Protein AF-A0A5E4M6V6-F1 (afdb_monomer_lite)

pLDDT: mean 78.21, std 25.51, range [23.58, 98.69]

Foldseek 3Di:
DDQKFWWWFAFPQQWIWTDILVDQAIDGQQFPDDWRFDAWADAAQWIWTQTPVLFIKIAGEDDPDWQKDKDKKKAKWFADPVDGTDLDDDPPFAHRIADLLSPDHDDPVPDDDQDPQKDWPDPKDWDQDDPNDGAPPNQKWFDLGSVDDTHRDDDPNGGMIMTMIITMMTGNCHRYIDTADAPDPPCPPKGWDEKEKAQCQAPPADHFDIWMWTAIPQQWIWTAAPDGPSRNSGDDIDTDDDPPPFRWDYWYAENNLWIKTAGPQQWIWTAPPCHNVRNSGDYIDTADDQDDNWHWRYWEDEQQWIWTATPQQWIKIAAARDPVCPRGDHIDTDPDGFQDWYAENQRWIKGQHPQQFIWTAPDCDPVRPRGDDIATWDHDDQDDDDPPPPPPPDDDDDDDDDDDDDDDYDDDDDDDDDDDDDDDDDDDDDDDDDDDDDDDDDDDDDDDDDDDDDDDDDDDDDDDDDDDPPPPRDDTGTDDIYNHRPDDDPVPSPNRRDDPVCVVPVVVDPVVVVVVVVVVVVVVVVVVVVVVVVVVD

Radius of gyration: 31.74 Å; chains: 1; bounding box: 91×100×79 Å

Structure (mmCIF, N/CA/C/O backbone):
data_AF-A0A5E4M6V6-F1
#
_entry.id   AF-A0A5E4M6V6-F1
#
loop_
_atom_site.group_PDB
_atom_site.id
_atom_site.type_symbol
_atom_site.label_atom_id
_atom_site.label_alt_id
_atom_site.label_comp_id
_atom_site.label_asym_id
_atom_site.label_entity_id
_atom_site.label_seq_id
_atom_site.pdbx_PDB_ins_code
_atom_site.Cartn_x
_atom_site.Cartn_y
_atom_site.Cartn_z
_atom_site.occupancy
_atom_site.B_iso_or_equiv
_atom_site.auth_seq_id
_atom_site.auth_comp_id
_atom_site.auth_asym_id
_atom_site.auth_atom_id
_atom_site.pdbx_PDB_model_num
ATOM 1 N N . MET A 1 1 ? -12.827 14.053 -14.362 1.00 42.03 1 MET A N 1
ATOM 2 C CA . MET A 1 1 ? -13.909 13.380 -13.609 1.00 42.03 1 MET A CA 1
ATOM 3 C C . MET A 1 1 ? -13.304 12.931 -12.290 1.00 42.03 1 MET A C 1
ATOM 5 O O . MET A 1 1 ? -12.125 12.619 -12.295 1.00 42.03 1 MET A O 1
ATOM 9 N N . MET A 1 2 ? -14.022 13.014 -11.167 1.00 53.81 2 MET A N 1
ATOM 10 C CA . MET A 1 2 ? -13.513 12.448 -9.908 1.00 53.81 2 MET A CA 1
ATOM 11 C C . MET A 1 2 ? -13.550 10.921 -10.023 1.00 53.81 2 MET A C 1
ATOM 13 O O . MET A 1 2 ? -14.577 10.394 -10.448 1.00 53.81 2 MET A O 1
ATOM 17 N N . ASN A 1 3 ? -12.455 10.240 -9.680 1.00 67.31 3 ASN A N 1
ATOM 18 C CA . ASN A 1 3 ? -12.423 8.777 -9.671 1.00 67.31 3 ASN A CA 1
ATOM 19 C C . ASN A 1 3 ? -13.342 8.250 -8.566 1.00 67.31 3 ASN A C 1
ATOM 21 O O . ASN A 1 3 ? -13.417 8.822 -7.476 1.00 67.31 3 ASN A O 1
ATOM 25 N N . GLU A 1 4 ? -14.067 7.178 -8.872 1.00 78.75 4 GLU A N 1
ATOM 26 C CA . GLU A 1 4 ? -14.941 6.501 -7.920 1.00 78.75 4 GLU A CA 1
ATOM 27 C C . GLU A 1 4 ? -14.096 5.880 -6.805 1.00 78.75 4 GLU A C 1
ATOM 29 O O . GLU A 1 4 ? -13.141 5.150 -7.059 1.00 78.75 4 GLU A O 1
ATOM 34 N N . GLN A 1 5 ? -14.424 6.219 -5.559 1.00 86.56 5 GLN A N 1
ATOM 35 C CA . GLN A 1 5 ? -13.753 5.709 -4.366 1.00 86.56 5 GLN A CA 1
ATOM 36 C C . GLN A 1 5 ? -14.708 4.801 -3.603 1.00 86.56 5 GLN A C 1
ATOM 38 O O . GLN A 1 5 ? -15.925 4.993 -3.648 1.00 86.56 5 GLN A O 1
ATOM 43 N N . TYR A 1 6 ? -14.160 3.839 -2.866 1.00 88.38 6 TYR A N 1
ATOM 44 C CA . TYR A 1 6 ? -14.956 2.831 -2.177 1.00 88.38 6 TYR A CA 1
ATOM 45 C C . TYR A 1 6 ? -14.641 2.779 -0.688 1.00 88.38 6 TYR A C 1
ATOM 47 O O . TYR A 1 6 ? -13.490 2.619 -0.286 1.00 88.38 6 TYR A O 1
ATOM 55 N N . LEU A 1 7 ? -15.695 2.811 0.124 1.00 91.94 7 LEU A N 1
ATOM 56 C CA . LEU A 1 7 ? -15.672 2.242 1.464 1.00 91.94 7 LEU A CA 1
ATOM 57 C C . LEU A 1 7 ? -15.861 0.738 1.339 1.00 91.94 7 LEU A C 1
ATOM 59 O O . LEU A 1 7 ? -16.855 0.298 0.763 1.00 91.94 7 LEU A O 1
ATOM 63 N N . MET A 1 8 ? -14.933 -0.051 1.873 1.00 93.88 8 MET A N 1
ATOM 64 C CA . MET A 1 8 ? -15.030 -1.509 1.822 1.00 93.88 8 MET A CA 1
ATOM 65 C C . MET A 1 8 ? -15.404 -2.062 3.192 1.00 93.88 8 MET A C 1
ATOM 67 O O . MET A 1 8 ? -14.923 -1.587 4.217 1.00 93.88 8 MET A O 1
ATOM 71 N N . ALA A 1 9 ? -16.234 -3.095 3.225 1.00 94.12 9 ALA A N 1
ATOM 72 C CA . ALA A 1 9 ? -16.533 -3.843 4.434 1.00 94.12 9 ALA A CA 1
ATOM 73 C C . ALA A 1 9 ? -16.512 -5.340 4.140 1.00 94.12 9 ALA A C 1
ATOM 75 O O . ALA A 1 9 ? -16.921 -5.789 3.068 1.00 94.12 9 ALA A O 1
ATOM 76 N N . VAL A 1 10 ? -16.021 -6.118 5.099 1.00 94.44 10 VAL A N 1
ATOM 77 C CA . VAL A 1 10 ? -15.954 -7.578 5.003 1.00 94.44 10 VAL A CA 1
ATOM 78 C C . VAL A 1 10 ? -16.958 -8.163 5.976 1.00 94.44 10 VAL A C 1
ATOM 80 O O . VAL A 1 10 ? -17.037 -7.722 7.124 1.00 94.44 10 VAL A O 1
ATOM 83 N N . ASN A 1 11 ? -17.752 -9.128 5.526 1.00 92.56 11 ASN A N 1
ATOM 84 C CA . ASN A 1 11 ? -18.668 -9.849 6.404 1.00 92.56 11 ASN A CA 1
ATOM 85 C C . ASN A 1 11 ? -17.984 -11.052 7.081 1.00 92.56 11 ASN A C 1
ATOM 87 O O . ASN A 1 11 ? -16.865 -11.438 6.758 1.00 92.56 11 ASN A O 1
ATOM 91 N N . ASN A 1 12 ? -18.691 -11.705 7.997 1.00 89.62 12 ASN A N 1
ATOM 92 C CA . ASN A 1 12 ? -18.234 -12.919 8.678 1.00 89.62 12 ASN A CA 1
ATOM 93 C C . ASN A 1 12 ? -17.928 -14.124 7.758 1.00 89.62 12 ASN A C 1
ATOM 95 O O . ASN A 1 12 ? -17.310 -15.079 8.222 1.00 89.62 12 ASN A O 1
ATOM 99 N N . TYR A 1 13 ? -18.338 -14.091 6.487 1.00 89.81 13 TYR A N 1
ATOM 100 C CA . TYR A 1 13 ? -18.000 -15.097 5.473 1.00 89.81 13 TYR A CA 1
ATOM 101 C C . TYR A 1 13 ? -16.751 -14.731 4.657 1.00 89.81 13 TYR A C 1
ATOM 103 O O . TYR A 1 13 ? -16.395 -15.453 3.733 1.00 89.81 13 TYR A O 1
ATOM 111 N N . GLY A 1 14 ? -16.099 -13.603 4.953 1.00 91.00 14 GLY A N 1
ATOM 112 C CA . GLY A 1 14 ? -14.939 -13.133 4.201 1.00 91.00 14 GLY A CA 1
ATOM 113 C C . GLY A 1 14 ? -15.287 -12.530 2.837 1.00 91.00 14 GLY A C 1
ATOM 114 O O . GLY A 1 14 ? -14.401 -12.390 1.997 1.00 91.00 14 GLY A O 1
ATOM 115 N N . LYS A 1 15 ? -16.557 -12.177 2.587 1.00 92.19 15 LYS A N 1
ATOM 116 C CA . LYS A 1 15 ? -16.985 -11.505 1.351 1.00 92.19 15 LYS A CA 1
ATOM 117 C C . LYS A 1 15 ? -16.869 -9.995 1.487 1.00 92.19 15 LYS A C 1
ATOM 119 O O . LYS A 1 15 ? -17.257 -9.435 2.512 1.00 92.19 15 LYS A O 1
ATOM 124 N N . ILE A 1 16 ? -16.364 -9.356 0.434 1.00 93.06 16 ILE A N 1
ATOM 125 C CA . ILE A 1 16 ? -16.191 -7.905 0.362 1.00 93.06 16 ILE A CA 1
ATOM 126 C C . ILE A 1 16 ? -17.443 -7.268 -0.226 1.00 93.06 16 ILE A C 1
ATOM 128 O O . ILE A 1 16 ? -17.905 -7.646 -1.305 1.00 93.06 16 ILE A O 1
ATOM 132 N N . PHE A 1 17 ? -17.932 -6.251 0.467 1.00 92.62 17 PHE A N 1
ATOM 133 C CA . PHE A 1 17 ? -18.941 -5.327 -0.013 1.00 92.62 17 PHE A CA 1
ATOM 134 C C . PHE A 1 17 ? -18.343 -3.935 -0.080 1.00 92.62 17 PHE A C 1
ATOM 136 O O . PHE A 1 17 ? -17.514 -3.572 0.755 1.00 92.62 17 PHE A O 1
ATOM 143 N N . THR A 1 18 ? -18.768 -3.156 -1.062 1.00 91.44 18 THR A N 1
ATOM 144 C CA . THR A 1 18 ? -18.337 -1.777 -1.220 1.00 91.44 18 THR A CA 1
ATOM 145 C C . THR A 1 18 ? -19.509 -0.825 -1.289 1.00 91.44 18 THR A C 1
ATOM 147 O O . THR A 1 18 ? -20.587 -1.148 -1.792 1.00 91.44 18 THR A O 1
ATOM 150 N N . LEU A 1 19 ? -19.268 0.370 -0.771 1.00 88.19 19 LEU A N 1
ATOM 151 C CA . LEU A 1 19 ? -20.124 1.529 -0.909 1.00 88.19 19 LEU A CA 1
ATOM 152 C C . LEU A 1 19 ? -19.311 2.606 -1.621 1.00 88.19 19 LEU A C 1
ATOM 154 O O . LEU A 1 19 ? -18.287 3.059 -1.109 1.00 88.19 19 LEU A O 1
ATOM 158 N N . SER A 1 20 ? -19.734 2.959 -2.831 1.00 84.69 20 SER A N 1
ATOM 159 C CA . SER A 1 20 ? -19.025 3.949 -3.641 1.00 84.69 20 SER A CA 1
ATOM 160 C C . SER A 1 20 ? -19.410 5.375 -3.249 1.00 84.69 20 SER A C 1
ATOM 162 O O . SER A 1 20 ? -20.517 5.621 -2.763 1.00 84.69 20 SER A O 1
ATOM 164 N N . THR A 1 21 ? -18.514 6.330 -3.487 1.00 79.56 21 THR A N 1
ATOM 165 C CA . THR A 1 21 ? -18.767 7.760 -3.254 1.00 79.56 21 THR A CA 1
ATOM 166 C C . THR A 1 21 ? -19.890 8.337 -4.121 1.00 79.56 21 THR A C 1
ATOM 168 O O . THR A 1 21 ? -20.457 9.370 -3.768 1.00 79.56 21 THR A O 1
ATOM 171 N N . PHE A 1 22 ? -20.263 7.667 -5.217 1.00 74.62 22 PHE A N 1
ATOM 172 C CA . PHE A 1 22 ? -21.353 8.081 -6.109 1.00 74.62 22 PHE A CA 1
ATOM 173 C C . PHE A 1 22 ? -22.673 7.336 -5.875 1.00 74.62 22 PHE A C 1
ATOM 175 O O . PHE A 1 22 ? -23.699 7.732 -6.426 1.00 74.62 22 PHE A O 1
ATOM 182 N N . ASN A 1 23 ? -22.662 6.264 -5.079 1.00 72.44 23 ASN A N 1
ATOM 183 C CA . ASN A 1 23 ? -23.796 5.359 -4.912 1.00 72.44 23 ASN A CA 1
ATOM 184 C C . ASN A 1 23 ? -24.353 5.378 -3.475 1.00 72.44 23 ASN A C 1
ATOM 186 O O . ASN A 1 23 ? -23.635 5.617 -2.507 1.00 72.44 23 ASN A O 1
ATOM 190 N N . SER A 1 24 ? -25.641 5.047 -3.327 1.00 70.62 24 SER A N 1
ATOM 191 C CA . SER A 1 24 ? -26.332 4.975 -2.021 1.00 70.62 24 SER A CA 1
ATOM 192 C C . SER A 1 24 ? -26.416 3.572 -1.420 1.00 70.62 24 SER A C 1
ATOM 194 O O . SER A 1 24 ? -27.020 3.397 -0.365 1.00 70.62 24 SER A O 1
ATOM 196 N N . GLN A 1 25 ? -25.933 2.549 -2.124 1.00 80.06 25 GLN A N 1
ATOM 197 C CA . GLN A 1 25 ? -26.178 1.153 -1.764 1.00 80.06 25 GLN A CA 1
ATOM 198 C C . GLN A 1 25 ? -24.886 0.355 -1.719 1.00 80.06 25 GLN A C 1
ATOM 200 O O . GLN A 1 25 ? -24.025 0.488 -2.591 1.00 80.06 25 GLN A O 1
ATOM 205 N N . TRP A 1 26 ? -24.805 -0.510 -0.711 1.00 86.81 26 TRP A N 1
ATOM 206 C CA . TRP A 1 26 ? -23.761 -1.512 -0.593 1.00 86.81 26 TRP A CA 1
ATOM 207 C C . TRP A 1 26 ? -23.949 -2.578 -1.664 1.00 86.81 26 TRP A C 1
ATOM 209 O O . TRP A 1 26 ? -25.043 -3.116 -1.830 1.00 86.81 26 TRP A O 1
ATOM 219 N N . LYS A 1 27 ? -22.872 -2.899 -2.373 1.00 88.31 27 LYS A N 1
ATOM 220 C CA . LYS A 1 27 ? -22.852 -3.946 -3.395 1.00 88.31 27 LYS A CA 1
ATOM 221 C C . LYS A 1 27 ? -21.726 -4.914 -3.100 1.00 88.31 27 LYS A C 1
ATOM 223 O O . LYS A 1 27 ? -20.693 -4.519 -2.567 1.00 88.31 27 LYS A O 1
ATOM 228 N N . GLN A 1 28 ? -21.915 -6.184 -3.434 1.00 89.00 28 GLN A N 1
ATOM 229 C CA . GLN A 1 28 ? -20.805 -7.129 -3.390 1.00 89.00 28 GLN A CA 1
ATOM 230 C C . GLN A 1 28 ? -19.747 -6.693 -4.406 1.00 89.00 28 GLN A C 1
ATOM 232 O O . GLN A 1 28 ? -20.084 -6.367 -5.545 1.00 89.00 28 GLN A O 1
ATOM 237 N N . PHE A 1 29 ? -18.479 -6.668 -3.993 1.00 86.88 29 PHE A N 1
ATOM 238 C CA . PHE A 1 29 ? -17.409 -6.185 -4.856 1.00 86.88 29 PHE A CA 1
ATOM 239 C C . PHE A 1 29 ? -17.208 -7.133 -6.048 1.00 86.88 29 PHE A C 1
ATOM 241 O O . PHE A 1 29 ? -16.959 -8.324 -5.815 1.00 86.88 29 PHE A O 1
ATOM 248 N N . PRO A 1 30 ? -17.296 -6.650 -7.301 1.00 79.38 30 PRO A N 1
ATOM 249 C CA . PRO A 1 30 ? -17.199 -7.499 -8.480 1.00 79.38 30 PRO A CA 1
ATOM 250 C C . PRO A 1 30 ? -15.738 -7.887 -8.723 1.00 79.38 30 PRO A C 1
ATOM 252 O O . PRO A 1 30 ? -14.976 -7.156 -9.347 1.00 79.38 30 PRO A O 1
ATOM 255 N N . HIS A 1 31 ? -15.337 -9.053 -8.224 1.00 80.69 31 HIS A N 1
ATOM 256 C CA . HIS A 1 31 ? -14.006 -9.604 -8.455 1.00 80.69 31 HIS A CA 1
ATOM 257 C C . HIS A 1 31 ? -14.079 -11.053 -8.920 1.00 80.69 31 HIS A C 1
ATOM 259 O O . HIS A 1 31 ? -15.011 -11.793 -8.596 1.00 80.69 31 HIS A O 1
ATOM 265 N N . VAL A 1 32 ? -13.062 -11.462 -9.671 1.00 70.12 32 VAL A N 1
ATOM 266 C CA . VAL A 1 32 ? -12.892 -12.842 -10.117 1.00 70.12 32 VAL A CA 1
ATOM 267 C C . VAL A 1 32 ? -12.063 -13.613 -9.090 1.00 70.12 32 VAL A C 1
ATOM 269 O O . VAL A 1 32 ? -10.993 -13.172 -8.666 1.00 70.12 32 VAL A O 1
ATOM 272 N N . GLY A 1 33 ? -12.560 -14.793 -8.717 1.00 68.50 33 GLY A N 1
ATOM 273 C CA . GLY A 1 33 ? -11.933 -15.693 -7.750 1.00 68.50 33 GLY A CA 1
ATOM 274 C C . GLY A 1 33 ? -12.719 -15.768 -6.443 1.00 68.50 33 GLY A C 1
ATOM 275 O O . GLY A 1 33 ? -13.095 -14.755 -5.867 1.00 68.50 33 GLY A O 1
ATOM 276 N N . ASN A 1 34 ? -12.975 -16.987 -5.968 1.00 79.94 34 ASN A N 1
ATOM 277 C CA . ASN A 1 34 ? -13.703 -17.217 -4.724 1.00 79.94 34 ASN A CA 1
ATOM 278 C C . ASN A 1 34 ? -12.715 -17.325 -3.554 1.00 79.94 34 ASN A C 1
ATOM 280 O O . ASN A 1 34 ? -12.404 -18.427 -3.108 1.00 79.94 34 ASN A O 1
ATOM 284 N N . VAL A 1 35 ? -12.189 -16.184 -3.103 1.00 87.44 35 VAL A N 1
ATOM 285 C CA . VAL A 1 35 ? -11.295 -16.109 -1.938 1.00 87.44 35 VAL A CA 1
ATOM 286 C C . VAL A 1 35 ? -12.066 -15.505 -0.772 1.00 87.44 35 VAL A C 1
ATOM 288 O O . VAL A 1 35 ? -12.604 -14.405 -0.878 1.00 87.44 35 VAL A O 1
ATOM 291 N N . ASP A 1 36 ? -12.125 -16.227 0.343 1.00 92.62 36 ASP A N 1
ATOM 292 C CA . ASP A 1 36 ? -12.665 -15.687 1.589 1.00 92.62 36 ASP A CA 1
ATOM 293 C C . ASP A 1 36 ? -11.572 -14.876 2.285 1.00 92.62 36 ASP A C 1
ATOM 295 O O . ASP A 1 36 ? -10.460 -15.362 2.478 1.00 92.62 36 ASP A O 1
ATOM 299 N N . ILE A 1 37 ? -11.861 -13.632 2.648 1.00 94.94 37 ILE A N 1
ATOM 300 C CA . ILE A 1 37 ? -10.865 -12.692 3.165 1.00 94.94 37 ILE A CA 1
ATOM 301 C C . ILE A 1 37 ? -10.863 -12.678 4.694 1.00 94.94 37 ILE A C 1
ATOM 303 O O . ILE A 1 37 ? -11.902 -12.498 5.326 1.00 94.94 37 ILE A O 1
ATOM 307 N N . LYS A 1 38 ? -9.678 -12.834 5.297 1.00 94.31 38 LYS A N 1
ATOM 308 C CA . LYS A 1 38 ? -9.465 -12.715 6.752 1.00 94.31 38 LYS A CA 1
ATOM 309 C C . LYS A 1 38 ? -9.079 -11.303 7.169 1.00 94.31 38 LYS A C 1
ATOM 311 O O . LYS A 1 38 ? -9.501 -10.830 8.220 1.00 94.31 38 LYS A O 1
ATOM 316 N N . HIS A 1 39 ? -8.240 -10.657 6.370 1.00 96.19 39 HIS A N 1
ATOM 317 C CA . HIS A 1 39 ? -7.718 -9.327 6.644 1.00 96.19 39 HIS A CA 1
ATOM 318 C C . HIS A 1 39 ? -7.521 -8.572 5.335 1.00 96.19 39 HIS A C 1
ATOM 320 O O . HIS A 1 39 ? -7.170 -9.176 4.324 1.00 96.19 39 HIS A O 1
ATOM 326 N N . ILE A 1 40 ? -7.759 -7.266 5.357 1.00 96.75 40 ILE A N 1
ATOM 327 C CA . ILE A 1 40 ? -7.784 -6.413 4.173 1.00 96.75 40 ILE A CA 1
ATOM 328 C C . ILE A 1 40 ? -7.244 -5.029 4.529 1.00 96.75 40 ILE A C 1
ATOM 330 O O . ILE A 1 40 ? -7.547 -4.492 5.593 1.00 96.75 40 ILE A O 1
ATOM 334 N N . SER A 1 41 ? -6.466 -4.463 3.619 1.00 98.06 41 SER A N 1
ATOM 335 C CA . SER A 1 41 ? -5.985 -3.089 3.648 1.00 98.06 41 SER A CA 1
ATOM 336 C C . SER A 1 41 ? -6.003 -2.560 2.217 1.00 98.06 41 SER A C 1
ATOM 338 O O . SER A 1 41 ? -5.688 -3.293 1.278 1.00 98.06 41 SER A O 1
ATOM 340 N N . ALA A 1 42 ? -6.433 -1.319 2.029 1.00 96.81 42 ALA A N 1
ATOM 341 C CA . ALA A 1 42 ? -6.667 -0.765 0.704 1.00 96.81 42 ALA A CA 1
ATOM 342 C C . ALA A 1 42 ? -6.225 0.692 0.635 1.00 96.81 42 ALA A C 1
ATOM 344 O O . ALA A 1 42 ? -6.412 1.442 1.589 1.00 96.81 42 ALA A O 1
ATOM 345 N N . VAL A 1 43 ? -5.666 1.070 -0.509 1.00 94.94 43 VAL A N 1
ATOM 346 C CA . VAL A 1 43 ? -5.324 2.443 -0.874 1.00 94.94 43 VAL A CA 1
ATOM 347 C C . VAL A 1 43 ? -5.748 2.644 -2.318 1.00 94.94 43 VAL A C 1
ATOM 349 O O . VAL A 1 43 ? -5.304 1.911 -3.202 1.00 94.94 43 VAL A O 1
ATOM 352 N N . GLU A 1 44 ? -6.587 3.651 -2.560 1.00 92.12 44 GLU A N 1
ATOM 353 C CA . GLU A 1 44 ? -7.148 3.939 -3.885 1.00 92.12 44 GLU A CA 1
ATOM 354 C C . GLU A 1 44 ? -7.708 2.655 -4.549 1.00 92.12 44 GLU A C 1
ATOM 356 O O . GLU A 1 44 ? -8.594 2.008 -3.988 1.00 92.12 44 GLU A O 1
ATOM 361 N N . ASN A 1 45 ? -7.154 2.281 -5.708 1.00 93.94 45 ASN A N 1
ATOM 362 C CA . ASN A 1 45 ? -7.485 1.136 -6.558 1.00 93.94 45 ASN A CA 1
ATOM 363 C C . ASN A 1 45 ? -6.764 -0.175 -6.182 1.00 93.94 45 ASN A C 1
ATOM 365 O O . ASN A 1 45 ? -6.879 -1.173 -6.900 1.00 93.94 45 ASN A O 1
ATOM 369 N N . TYR A 1 46 ? -5.956 -0.168 -5.119 1.00 96.25 46 TYR A N 1
ATOM 370 C CA . TYR A 1 46 ? -5.055 -1.259 -4.755 1.00 96.25 46 TYR A CA 1
ATOM 371 C C . TYR A 1 46 ? -5.445 -1.838 -3.403 1.00 96.25 46 TYR A C 1
ATOM 373 O O . TYR A 1 46 ? -5.379 -1.168 -2.373 1.00 96.25 46 TYR A O 1
ATOM 381 N N . VAL A 1 47 ? -5.805 -3.117 -3.400 1.00 97.12 47 VAL A N 1
ATOM 382 C CA . VAL A 1 47 ? -6.253 -3.830 -2.206 1.00 97.12 47 VAL A CA 1
ATOM 383 C C . VAL A 1 47 ? -5.308 -4.990 -1.933 1.00 97.12 47 VAL A C 1
ATOM 385 O O . VAL A 1 47 ? -5.140 -5.884 -2.762 1.00 97.12 47 VAL A O 1
ATOM 388 N N . TRP A 1 48 ? -4.708 -4.987 -0.748 1.00 98.19 48 TRP A N 1
ATOM 389 C CA . TRP A 1 48 ? -3.903 -6.083 -0.226 1.00 98.19 48 TRP A CA 1
ATOM 390 C C . TRP A 1 48 ? -4.685 -6.843 0.834 1.00 98.19 48 TRP A C 1
ATOM 392 O O . TRP A 1 48 ? -5.362 -6.253 1.676 1.00 98.19 48 TRP A O 1
ATOM 402 N N . SER A 1 49 ? -4.601 -8.168 0.809 1.00 97.62 49 SER A N 1
ATOM 403 C CA . SER A 1 49 ? -5.370 -8.995 1.732 1.00 97.62 49 SER A CA 1
ATOM 404 C C . SER A 1 49 ? -4.654 -10.276 2.135 1.00 97.62 49 SER A C 1
ATOM 406 O O . SER A 1 49 ? -3.728 -10.742 1.469 1.00 97.62 49 SER A O 1
ATOM 408 N N . ILE A 1 50 ? -5.102 -10.841 3.255 1.00 97.81 50 ILE A N 1
ATOM 409 C CA . ILE A 1 50 ? -4.784 -12.203 3.679 1.00 97.81 50 ILE A CA 1
ATOM 410 C C . ILE A 1 50 ? -6.038 -13.052 3.489 1.00 97.81 50 ILE A C 1
ATOM 412 O O . ILE A 1 50 ? -7.089 -12.763 4.075 1.00 97.81 50 ILE A O 1
ATOM 416 N N . GLY A 1 51 ? -5.923 -14.095 2.672 1.00 95.69 51 GLY A N 1
ATOM 417 C CA . GLY A 1 51 ? -7.005 -15.030 2.393 1.00 95.69 51 GLY A CA 1
ATOM 418 C C . GLY A 1 51 ? -7.247 -16.036 3.519 1.00 95.69 51 GLY A C 1
ATOM 419 O O . GLY A 1 51 ? -6.453 -16.204 4.448 1.00 95.69 51 GLY A O 1
ATOM 420 N N . GLY A 1 52 ? -8.364 -16.754 3.422 1.00 93.38 52 GLY A N 1
ATOM 421 C CA . GLY A 1 52 ? -8.773 -17.832 4.319 1.00 93.38 52 GLY A CA 1
ATOM 422 C C . GLY A 1 52 ? -7.759 -18.976 4.400 1.00 93.38 52 GLY A C 1
ATOM 423 O O . GLY A 1 52 ? -7.627 -19.634 5.434 1.00 93.38 52 GLY A O 1
ATOM 424 N N . ASP A 1 53 ? -6.992 -19.145 3.332 1.00 93.12 53 ASP A N 1
ATOM 425 C CA . ASP A 1 53 ? -5.879 -20.075 3.145 1.00 93.12 53 ASP A CA 1
ATOM 426 C C . ASP A 1 53 ? -4.528 -19.556 3.679 1.00 93.12 53 ASP A C 1
ATOM 428 O O . ASP A 1 53 ? -3.520 -20.253 3.591 1.00 93.12 53 ASP A O 1
ATOM 432 N N . ASN A 1 54 ? -4.511 -18.356 4.268 1.00 92.94 54 ASN A N 1
ATOM 433 C CA . ASN A 1 54 ? -3.331 -17.638 4.752 1.00 92.94 54 ASN A CA 1
ATOM 434 C C . ASN A 1 54 ? -2.325 -17.219 3.664 1.00 92.94 54 ASN A C 1
ATOM 436 O O . ASN A 1 54 ? -1.165 -16.943 3.978 1.00 92.94 54 ASN A O 1
ATOM 440 N N . GLN A 1 55 ? -2.747 -17.158 2.400 1.00 95.25 55 GLN A N 1
ATOM 441 C CA . GLN A 1 55 ? -1.937 -16.561 1.342 1.00 95.25 55 GLN A CA 1
ATOM 442 C C . GLN A 1 55 ? -2.177 -15.052 1.262 1.00 95.25 55 GLN A C 1
ATOM 444 O O . GLN A 1 55 ? -3.238 -14.547 1.640 1.00 95.25 55 GLN A O 1
ATOM 449 N N . THR A 1 56 ? -1.174 -14.329 0.766 1.00 97.06 56 THR A N 1
ATOM 450 C CA . THR A 1 56 ? -1.277 -12.891 0.514 1.00 97.06 56 THR A CA 1
ATOM 451 C C . THR A 1 56 ? -1.781 -12.661 -0.899 1.00 97.06 56 THR A C 1
ATOM 453 O O . THR A 1 56 ? -1.222 -13.205 -1.854 1.00 97.06 56 THR A O 1
ATOM 456 N N . TYR A 1 57 ? -2.794 -11.816 -1.035 1.00 96.75 57 TYR A N 1
ATOM 457 C CA . TYR A 1 57 ? -3.387 -11.478 -2.317 1.00 96.75 57 TYR A CA 1
ATOM 458 C C . TYR A 1 57 ? -3.328 -9.976 -2.587 1.00 96.75 57 TYR A C 1
ATOM 460 O O . TYR A 1 57 ? -3.391 -9.155 -1.671 1.00 96.75 57 TYR A O 1
ATOM 468 N N . LEU A 1 58 ? -3.238 -9.643 -3.870 1.00 97.06 58 LEU A N 1
ATOM 469 C CA . LEU A 1 58 ? -3.371 -8.303 -4.421 1.00 97.06 58 LEU A CA 1
ATOM 470 C C . LEU A 1 58 ? -4.582 -8.275 -5.356 1.00 97.06 58 LEU A C 1
ATOM 472 O O . LEU A 1 58 ? -4.726 -9.152 -6.206 1.00 97.06 58 LEU A O 1
ATOM 476 N N . LEU A 1 59 ? -5.410 -7.248 -5.236 1.00 95.94 59 LEU A N 1
ATOM 477 C CA . LEU A 1 59 ? -6.471 -6.921 -6.178 1.00 95.94 59 LEU A CA 1
ATOM 478 C C . LEU A 1 59 ? -6.278 -5.484 -6.647 1.00 95.94 59 LEU A C 1
ATOM 480 O O . LEU A 1 59 ? -6.191 -4.561 -5.840 1.00 95.94 59 LEU A O 1
ATOM 484 N N . VAL A 1 60 ? -6.204 -5.320 -7.962 1.00 95.19 60 VAL A N 1
ATOM 485 C CA . VAL A 1 60 ? -6.129 -4.019 -8.627 1.00 95.19 60 VAL A CA 1
ATOM 486 C C . VAL A 1 60 ? -7.430 -3.828 -9.387 1.00 95.19 60 VAL A C 1
ATOM 488 O O . VAL A 1 60 ? -7.760 -4.677 -10.212 1.00 95.19 60 VAL A O 1
ATOM 491 N N . HIS A 1 61 ? -8.173 -2.759 -9.124 1.00 92.50 61 HIS A N 1
ATOM 492 C CA . HIS A 1 61 ? -9.499 -2.556 -9.716 1.00 92.50 61 HIS A CA 1
ATOM 493 C C . HIS A 1 61 ? -9.686 -1.148 -10.278 1.00 92.50 61 HIS A C 1
ATOM 495 O O . HIS A 1 61 ? -8.964 -0.236 -9.899 1.00 92.50 61 HIS A O 1
ATOM 501 N N . ASP A 1 62 ? -10.656 -0.975 -11.176 1.00 87.69 62 ASP A N 1
ATOM 502 C CA . ASP A 1 62 ? -11.106 0.331 -11.695 1.00 87.69 62 ASP A CA 1
ATOM 503 C C . ASP A 1 62 ? -9.978 1.280 -12.138 1.00 87.69 62 ASP A C 1
ATOM 505 O O . ASP A 1 62 ? -9.989 2.474 -11.840 1.00 87.69 62 ASP A O 1
ATOM 509 N N . LEU A 1 63 ? -8.970 0.743 -12.833 1.00 89.06 63 LEU A N 1
ATOM 510 C CA . LEU A 1 63 ? -7.944 1.563 -13.473 1.00 89.06 63 LEU A CA 1
ATOM 511 C C . LEU A 1 63 ? -8.468 2.129 -14.796 1.00 89.06 63 LEU A C 1
ATOM 513 O O . LEU A 1 63 ? -8.928 1.368 -15.648 1.00 89.06 63 LEU A O 1
ATOM 517 N N . ASP A 1 64 ? -8.319 3.441 -14.988 1.00 85.69 64 ASP A N 1
ATOM 518 C CA . ASP A 1 64 ? -8.668 4.124 -16.243 1.00 85.69 64 ASP A CA 1
ATOM 519 C C . ASP A 1 64 ? -7.780 3.666 -17.413 1.00 85.69 64 ASP A C 1
ATOM 521 O O . ASP A 1 64 ? -8.228 3.543 -18.554 1.00 85.69 64 ASP A O 1
ATOM 525 N N . GLU A 1 65 ? -6.509 3.382 -17.120 1.00 88.00 65 GLU A N 1
ATOM 526 C CA . GLU A 1 65 ? -5.517 2.932 -18.091 1.00 88.00 65 GLU A CA 1
ATOM 527 C C . GLU A 1 65 ? -4.901 1.594 -17.679 1.00 88.00 65 GLU A C 1
ATOM 529 O O . GLU A 1 65 ? -4.602 1.335 -16.511 1.00 88.00 65 GLU A O 1
ATOM 534 N N . VAL A 1 66 ? -4.655 0.735 -18.670 1.00 91.62 66 VAL A N 1
ATOM 535 C CA . VAL A 1 66 ? -3.933 -0.521 -18.456 1.00 91.62 66 VAL A CA 1
ATOM 536 C C . VAL A 1 66 ? -2.476 -0.212 -18.132 1.00 91.62 66 VAL A C 1
ATOM 538 O O . VAL A 1 66 ? -1.793 0.479 -18.891 1.00 91.62 66 VAL A O 1
ATOM 541 N N . ILE A 1 67 ? -1.970 -0.795 -17.044 1.00 94.75 67 ILE A N 1
ATOM 542 C CA . ILE A 1 67 ? -0.560 -0.670 -16.678 1.00 94.75 67 ILE A CA 1
ATOM 543 C C . ILE A 1 67 ? 0.293 -1.298 -17.784 1.00 94.75 67 ILE A C 1
ATOM 545 O O . ILE A 1 67 ? 0.280 -2.515 -17.993 1.00 94.75 67 ILE A O 1
ATOM 549 N N . ARG A 1 68 ? 1.059 -0.455 -18.478 1.00 95.44 68 ARG A N 1
ATOM 550 C CA . ARG A 1 68 ? 1.954 -0.837 -19.570 1.00 95.44 68 ARG A CA 1
ATOM 551 C C . ARG A 1 68 ? 3.382 -0.431 -19.228 1.00 95.44 68 ARG A C 1
ATOM 553 O O . ARG A 1 68 ? 3.657 0.734 -18.966 1.00 95.44 68 ARG A O 1
ATOM 560 N N . ILE A 1 69 ? 4.304 -1.388 -19.278 1.00 94.94 69 ILE A N 1
ATOM 561 C CA . ILE A 1 69 ? 5.736 -1.148 -19.077 1.00 94.94 69 ILE A CA 1
ATOM 562 C C . ILE A 1 69 ? 6.471 -1.447 -20.379 1.00 94.94 69 ILE A C 1
ATOM 564 O O . ILE A 1 69 ? 6.377 -2.555 -20.914 1.00 94.94 69 ILE A O 1
ATOM 568 N N . LYS A 1 70 ? 7.238 -0.466 -20.860 1.00 94.94 70 LYS A N 1
ATOM 569 C CA . LYS A 1 70 ? 8.133 -0.621 -22.006 1.00 94.94 70 LYS A CA 1
ATOM 570 C C . LYS A 1 70 ? 9.470 -1.194 -21.542 1.00 94.94 70 LYS A C 1
ATOM 572 O O . LYS A 1 70 ? 10.192 -0.568 -20.772 1.00 94.94 70 LYS A O 1
ATOM 577 N N . GLU A 1 71 ? 9.804 -2.383 -22.024 1.00 95.31 71 GLU A N 1
ATOM 578 C CA . GLU A 1 71 ? 11.122 -2.989 -21.862 1.00 95.31 71 GLU A CA 1
ATOM 579 C C . GLU A 1 71 ? 11.994 -2.634 -23.058 1.00 95.31 71 GLU A C 1
ATOM 581 O O . GLU A 1 71 ? 11.579 -2.793 -24.204 1.00 95.31 71 GLU A O 1
ATOM 586 N N . GLU A 1 72 ? 13.214 -2.173 -22.792 1.00 95.81 72 GLU A N 1
ATOM 587 C CA . GLU A 1 72 ? 14.148 -1.723 -23.825 1.00 95.81 72 GLU A CA 1
ATOM 588 C C . GLU A 1 72 ? 15.507 -2.410 -23.687 1.00 95.81 72 GLU A C 1
ATOM 590 O O . GLU A 1 72 ? 15.969 -2.693 -22.575 1.00 95.81 72 GLU A O 1
ATOM 595 N N . VAL A 1 73 ? 16.137 -2.681 -24.828 1.00 97.00 73 VAL A N 1
ATOM 596 C CA . VAL A 1 73 ? 17.453 -3.312 -24.955 1.00 97.00 73 VAL A CA 1
ATOM 597 C C . VAL A 1 73 ? 18.207 -2.674 -26.113 1.00 97.00 73 VAL A C 1
ATOM 599 O O . VAL A 1 73 ? 17.632 -2.445 -27.176 1.00 97.00 73 VAL A O 1
ATOM 602 N N . TYR A 1 74 ? 19.507 -2.453 -25.942 1.00 96.50 74 TYR A N 1
ATOM 603 C CA . TYR A 1 74 ? 20.374 -1.932 -26.993 1.00 96.50 74 TYR A CA 1
ATOM 604 C C . TYR A 1 74 ? 21.290 -3.029 -27.522 1.00 96.50 74 TYR A C 1
ATOM 606 O O . TYR A 1 74 ? 21.934 -3.736 -26.751 1.00 96.50 74 TYR A O 1
ATOM 614 N N . GLU A 1 75 ? 21.341 -3.153 -28.844 1.00 97.06 75 GLU A N 1
ATOM 615 C CA . GLU A 1 75 ? 22.308 -3.985 -29.555 1.00 97.06 75 GLU A CA 1
ATOM 616 C C . GLU A 1 75 ? 23.450 -3.103 -30.042 1.00 97.06 75 GLU A C 1
ATOM 618 O O . GLU A 1 75 ? 23.199 -2.102 -30.712 1.00 97.06 75 GLU A O 1
ATOM 623 N N . ASN A 1 76 ? 24.685 -3.462 -29.712 1.00 97.12 76 ASN A N 1
ATOM 624 C CA . ASN A 1 76 ? 25.867 -2.634 -29.902 1.00 97.12 76 ASN A CA 1
ATOM 625 C C . ASN A 1 76 ? 26.896 -3.341 -30.784 1.00 97.12 76 ASN A C 1
ATOM 627 O O . ASN A 1 76 ? 27.186 -4.524 -30.593 1.00 97.12 76 ASN A O 1
ATOM 631 N N . GLU A 1 77 ? 27.500 -2.596 -31.705 1.00 96.94 77 GLU A N 1
ATOM 632 C CA . GLU A 1 77 ? 28.560 -3.092 -32.580 1.00 96.94 77 GLU A CA 1
ATOM 633 C C . GLU A 1 77 ? 29.669 -2.057 -32.770 1.00 96.94 77 GLU A C 1
ATOM 635 O O . GLU A 1 77 ? 29.444 -0.843 -32.724 1.00 96.94 77 GLU A 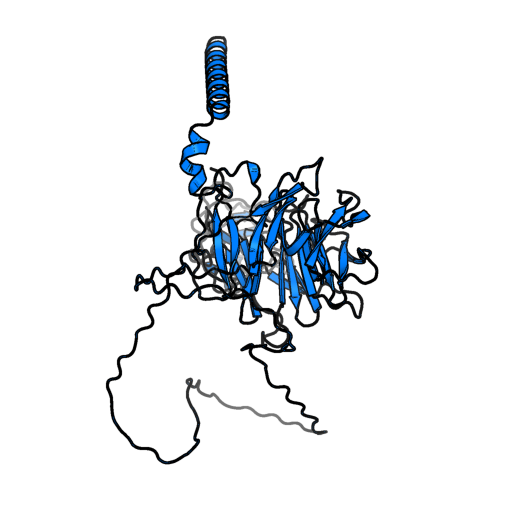O 1
ATOM 640 N N . ARG A 1 78 ? 30.881 -2.552 -33.026 1.00 95.50 78 ARG A N 1
ATOM 641 C CA . ARG A 1 78 ? 32.078 -1.742 -33.248 1.00 95.50 78 ARG A CA 1
ATOM 642 C C . ARG A 1 78 ? 32.606 -1.924 -34.663 1.00 95.50 78 ARG A C 1
ATOM 644 O O . ARG A 1 78 ? 32.621 -3.029 -35.198 1.00 95.50 78 ARG A O 1
ATOM 651 N N . TRP A 1 79 ? 33.055 -0.825 -35.254 1.00 94.50 79 TRP A N 1
ATOM 652 C CA . TRP A 1 79 ? 33.787 -0.822 -36.511 1.00 94.50 79 TRP A CA 1
ATOM 653 C C . TRP A 1 79 ? 35.181 -1.424 -36.323 1.00 94.50 79 TRP A C 1
ATOM 655 O O . TRP A 1 79 ? 35.933 -0.991 -35.448 1.00 94.50 79 TRP A O 1
ATOM 665 N N . MET A 1 80 ? 35.539 -2.392 -37.165 1.00 89.88 80 MET A N 1
ATOM 666 C CA . MET A 1 80 ? 36.869 -3.001 -37.158 1.00 89.88 80 MET A CA 1
ATOM 667 C C . MET A 1 80 ? 37.752 -2.383 -38.256 1.00 89.88 80 MET A C 1
ATOM 669 O O . MET A 1 80 ? 37.264 -2.183 -39.367 1.00 89.88 80 MET A O 1
ATOM 673 N N . PRO A 1 81 ? 39.056 -2.134 -38.010 1.00 79.81 81 PRO A N 1
ATOM 674 C CA . PRO A 1 81 ? 39.953 -1.463 -38.966 1.00 79.81 81 PRO A CA 1
ATOM 675 C C . PRO A 1 81 ? 40.059 -2.084 -40.370 1.00 79.81 81 PRO A C 1
ATOM 677 O O . PRO A 1 81 ? 40.482 -1.403 -41.296 1.00 79.81 81 PRO A O 1
ATOM 680 N N . VAL A 1 82 ? 39.682 -3.356 -40.541 1.00 78.00 82 VAL A N 1
ATOM 681 C CA . VAL A 1 82 ? 39.800 -4.106 -41.809 1.00 78.00 82 VAL A CA 1
ATOM 682 C C . VAL A 1 82 ? 38.432 -4.588 -42.316 1.00 78.00 82 VAL A C 1
ATOM 684 O O . VAL A 1 82 ? 38.348 -5.566 -43.053 1.00 78.00 82 VAL A O 1
ATOM 687 N N . GLY A 1 83 ? 37.321 -3.977 -41.896 1.00 75.94 83 GLY A N 1
ATOM 688 C CA . GLY A 1 83 ? 36.018 -4.525 -42.270 1.00 75.94 83 GLY A CA 1
ATOM 689 C C . GLY A 1 83 ? 34.808 -3.697 -41.879 1.00 75.94 83 GLY A C 1
ATOM 690 O O . GLY A 1 83 ? 34.831 -2.474 -41.903 1.00 75.94 83 GLY A O 1
ATOM 691 N N . SER A 1 84 ? 33.720 -4.402 -41.586 1.00 91.19 84 SER A N 1
ATOM 692 C CA . SER A 1 84 ? 32.410 -3.860 -41.242 1.00 91.19 84 SER A CA 1
ATOM 693 C C . SER A 1 84 ? 32.229 -3.697 -39.727 1.00 91.19 84 SER A C 1
ATOM 695 O O . SER A 1 84 ? 33.117 -3.994 -38.921 1.00 91.19 84 SER A O 1
ATOM 697 N N . PHE A 1 85 ? 31.048 -3.222 -39.328 1.00 94.12 85 PHE A N 1
ATOM 698 C CA . PHE A 1 85 ? 30.615 -3.311 -37.939 1.00 94.12 85 PHE A CA 1
ATOM 699 C C . PHE A 1 85 ? 30.496 -4.774 -37.500 1.00 94.12 85 PHE A C 1
ATOM 701 O O . PHE A 1 85 ? 30.019 -5.625 -38.253 1.00 94.12 85 PHE A O 1
ATOM 708 N N . SER A 1 86 ? 30.957 -5.052 -36.283 1.00 93.62 86 SER A N 1
ATOM 709 C CA . SER A 1 86 ? 31.032 -6.388 -35.707 1.00 93.62 86 SER A CA 1
ATOM 710 C C . SER A 1 86 ? 30.539 -6.407 -34.264 1.00 93.62 86 SER A C 1
ATOM 712 O O . SER A 1 86 ? 30.678 -5.438 -33.516 1.00 93.62 86 SER A O 1
ATOM 714 N N . LYS A 1 87 ? 30.023 -7.569 -33.860 1.00 94.12 87 LYS A N 1
ATOM 715 C CA . LYS A 1 87 ? 29.608 -7.894 -32.487 1.00 94.12 87 LYS A CA 1
ATOM 716 C C . LYS A 1 87 ? 30.793 -8.102 -31.543 1.00 94.12 87 LYS A C 1
ATOM 718 O O . LYS A 1 87 ? 30.611 -8.179 -30.333 1.00 94.12 87 LYS A O 1
ATOM 723 N N . ARG A 1 88 ? 32.008 -8.244 -32.087 1.00 91.25 88 ARG A N 1
ATOM 724 C CA . ARG A 1 88 ? 33.235 -8.365 -31.298 1.00 91.25 88 ARG A CA 1
ATOM 725 C C . ARG A 1 88 ? 33.630 -6.984 -30.781 1.00 91.25 88 ARG A C 1
ATOM 727 O O . ARG A 1 88 ? 34.140 -6.162 -31.535 1.00 91.25 88 ARG A O 1
ATOM 734 N N . LEU A 1 89 ? 33.387 -6.761 -29.497 1.00 93.06 89 LEU A N 1
ATOM 735 C CA . LEU A 1 89 ? 33.682 -5.508 -28.810 1.00 93.06 89 LEU A CA 1
ATOM 736 C C . LEU A 1 89 ? 35.032 -5.582 -28.083 1.00 93.06 89 LEU A C 1
ATOM 738 O O . LEU A 1 89 ? 35.572 -6.668 -27.851 1.00 93.06 89 LEU A O 1
ATOM 742 N N . LEU A 1 90 ? 35.607 -4.422 -27.771 1.00 91.44 90 LEU A N 1
ATOM 743 C CA . LEU A 1 90 ? 36.827 -4.325 -26.970 1.00 91.44 90 LEU A CA 1
ATOM 744 C C . LEU A 1 90 ? 36.514 -4.595 -25.489 1.00 91.44 90 LEU A C 1
ATOM 746 O O . LEU A 1 90 ? 35.391 -4.352 -25.058 1.00 91.44 90 LEU A O 1
ATOM 750 N N . PRO A 1 91 ? 37.490 -5.029 -24.671 1.00 88.62 91 PRO A N 1
ATOM 751 C CA . PRO A 1 91 ? 37.256 -5.303 -23.247 1.00 88.62 91 PRO A CA 1
ATOM 752 C C . PRO A 1 91 ? 36.703 -4.119 -22.439 1.00 88.62 91 PRO A C 1
ATOM 754 O O . PRO A 1 91 ? 36.038 -4.323 -21.431 1.00 88.62 91 PRO A O 1
ATOM 757 N N . THR A 1 92 ? 36.988 -2.887 -22.865 1.00 88.31 92 THR A N 1
ATOM 758 C CA . THR A 1 92 ? 36.512 -1.645 -22.233 1.00 88.31 92 THR A CA 1
ATOM 759 C C . THR A 1 92 ? 35.192 -1.136 -22.808 1.00 88.31 92 THR A C 1
ATOM 761 O O . THR A 1 92 ? 34.685 -0.108 -22.364 1.00 88.31 92 THR A O 1
ATOM 764 N N . ASP A 1 93 ? 34.659 -1.795 -23.834 1.00 91.81 93 ASP A N 1
ATOM 765 C CA . ASP A 1 93 ? 33.365 -1.437 -24.396 1.00 91.81 93 ASP A CA 1
ATOM 766 C C . ASP A 1 93 ? 32.225 -1.941 -23.512 1.00 91.81 93 ASP A C 1
ATOM 768 O O . ASP A 1 93 ? 32.372 -2.843 -22.689 1.00 91.81 93 ASP A O 1
ATOM 772 N N . ARG A 1 94 ? 31.040 -1.379 -23.747 1.00 93.56 94 ARG A N 1
ATOM 773 C CA . ARG A 1 94 ? 29.784 -1.950 -23.254 1.00 93.56 94 ARG A CA 1
ATOM 774 C C . ARG A 1 94 ? 29.541 -3.353 -23.821 1.00 93.56 94 ARG A C 1
ATOM 776 O O . ARG A 1 94 ? 30.150 -3.751 -24.807 1.00 93.56 94 ARG A O 1
ATOM 783 N N . TYR A 1 95 ? 28.576 -4.067 -23.254 1.00 95.12 95 TYR A N 1
ATOM 784 C CA . TYR A 1 95 ? 28.141 -5.373 -23.755 1.00 95.12 95 TYR A CA 1
ATOM 785 C C . TYR A 1 95 ? 27.488 -5.290 -25.145 1.00 95.12 95 TYR A C 1
ATOM 787 O O . TYR A 1 95 ? 26.862 -4.285 -25.487 1.00 95.12 95 TYR A O 1
ATOM 795 N N . HIS A 1 96 ? 27.565 -6.372 -25.932 1.00 96.12 96 HIS A N 1
ATOM 796 C CA . HIS A 1 96 ? 26.879 -6.457 -27.234 1.00 96.12 96 HIS A CA 1
ATOM 797 C C . HIS A 1 96 ? 25.368 -6.254 -27.089 1.00 96.12 96 HIS A C 1
ATOM 799 O O . HIS A 1 96 ? 24.765 -5.554 -27.893 1.00 96.12 96 HIS A O 1
ATOM 805 N N . TRP A 1 97 ? 24.782 -6.792 -26.024 1.00 96.75 97 TRP A N 1
ATOM 806 C CA . TRP A 1 97 ? 23.415 -6.513 -25.612 1.00 96.75 97 TRP A CA 1
ATOM 807 C C . TRP A 1 97 ? 23.442 -5.819 -24.263 1.00 96.75 97 TRP A C 1
ATOM 809 O O . TRP A 1 97 ? 23.918 -6.400 -23.288 1.00 96.75 97 TRP A O 1
ATOM 819 N N . SER A 1 98 ? 22.954 -4.587 -24.187 1.00 95.88 98 SER A N 1
ATOM 820 C CA . SER A 1 98 ? 23.106 -3.786 -22.977 1.00 95.88 98 SER A CA 1
ATOM 821 C C . SER A 1 98 ? 21.868 -2.984 -22.604 1.00 95.88 98 SER A C 1
ATOM 823 O O . SER A 1 98 ? 20.963 -2.755 -23.413 1.00 95.88 98 SER A O 1
ATOM 825 N N . SER A 1 99 ? 21.876 -2.488 -21.368 1.00 94.75 99 SER A N 1
ATOM 826 C CA . SER A 1 99 ? 21.087 -1.323 -20.970 1.00 94.75 99 SER A CA 1
ATOM 827 C C . SER A 1 99 ? 21.476 -0.081 -21.791 1.00 94.75 99 SER A C 1
ATOM 829 O O . SER A 1 99 ? 22.513 -0.052 -22.465 1.00 94.75 99 SER A O 1
ATOM 831 N N . GLU A 1 100 ? 20.664 0.975 -21.729 1.00 92.38 100 GLU A N 1
ATOM 832 C CA . GLU A 1 100 ? 20.903 2.227 -22.463 1.00 92.38 100 GLU A CA 1
ATOM 833 C C . GLU A 1 100 ? 22.279 2.847 -22.166 1.00 92.38 100 GLU A C 1
ATOM 835 O O . GLU A 1 100 ? 23.025 3.230 -23.080 1.00 92.38 100 GLU A O 1
ATOM 840 N N . ASN A 1 101 ? 22.639 2.885 -20.880 1.00 91.75 101 ASN A N 1
ATOM 841 C CA . ASN A 1 101 ? 23.915 3.412 -20.400 1.00 91.75 101 ASN A CA 1
ATOM 842 C C . ASN A 1 101 ? 25.105 2.467 -20.666 1.00 91.75 101 ASN A C 1
ATOM 844 O O . ASN A 1 101 ? 26.249 2.864 -20.464 1.00 91.75 101 ASN A O 1
ATOM 848 N N . GLY A 1 102 ? 24.853 1.237 -21.130 1.00 91.06 102 GLY A N 1
ATOM 849 C CA . GLY A 1 102 ? 25.880 0.256 -21.475 1.00 91.06 102 GLY A CA 1
ATOM 850 C C . GLY A 1 102 ? 26.553 -0.448 -20.294 1.00 91.06 102 GLY A C 1
ATOM 851 O O . GLY A 1 102 ? 27.445 -1.259 -20.531 1.00 91.06 102 GLY A O 1
ATOM 852 N N . LYS A 1 103 ? 26.160 -0.159 -19.046 1.00 90.12 103 LYS A N 1
ATOM 853 C CA . LYS A 1 103 ? 26.823 -0.686 -17.837 1.00 90.12 103 LYS A CA 1
ATOM 854 C C . LYS A 1 103 ? 26.429 -2.121 -17.498 1.00 90.12 103 LYS A C 1
ATOM 856 O O . LYS A 1 103 ? 27.185 -2.818 -16.832 1.00 90.12 103 LYS A O 1
ATOM 861 N N . GLU A 1 104 ? 25.255 -2.548 -17.944 1.00 93.75 104 GLU A N 1
ATOM 862 C CA . GLU A 1 104 ? 24.685 -3.853 -17.622 1.00 93.75 104 GLU A CA 1
ATOM 863 C C . GLU A 1 104 ? 24.470 -4.651 -18.901 1.00 93.75 104 GLU A C 1
ATOM 865 O O . GLU A 1 104 ? 23.983 -4.112 -19.902 1.00 93.75 104 GLU A O 1
ATOM 870 N N . GLU A 1 105 ? 24.810 -5.939 -18.865 1.00 94.94 105 GLU A N 1
ATOM 871 C CA . GLU A 1 105 ? 24.448 -6.867 -19.929 1.00 94.94 105 GLU A CA 1
ATOM 872 C C . GLU A 1 105 ? 22.943 -7.140 -19.863 1.00 94.94 105 GLU A C 1
ATOM 874 O O . GLU A 1 105 ? 22.420 -7.586 -18.841 1.00 94.94 105 GLU A O 1
ATOM 879 N N . LYS A 1 106 ? 22.229 -6.875 -20.959 1.00 95.00 106 LYS A N 1
ATOM 880 C CA . LYS A 1 106 ? 20.771 -7.028 -21.022 1.00 95.00 106 LYS A CA 1
ATOM 881 C C . LYS A 1 106 ? 20.372 -7.818 -22.262 1.00 95.00 106 LYS A C 1
ATOM 883 O O . LYS A 1 106 ? 20.030 -7.258 -23.297 1.00 95.00 106 LYS A O 1
ATOM 888 N N . LEU A 1 107 ? 20.415 -9.144 -22.161 1.00 94.19 107 LEU A N 1
ATOM 889 C CA . LEU A 1 107 ? 20.007 -10.042 -23.244 1.00 94.19 107 LEU A CA 1
ATOM 890 C C . LEU A 1 107 ? 18.479 -10.092 -23.372 1.00 94.19 107 LEU A C 1
ATOM 892 O O . LEU A 1 107 ? 17.785 -10.334 -22.385 1.00 94.19 107 LEU A O 1
ATOM 896 N N . LYS A 1 108 ? 17.952 -9.979 -24.601 1.00 93.25 108 LYS A N 1
ATOM 897 C CA . LYS A 1 108 ? 16.505 -10.100 -24.885 1.00 93.25 108 LYS A CA 1
ATOM 898 C C . LYS A 1 108 ? 15.875 -11.357 -24.274 1.00 93.25 108 LYS A C 1
ATOM 900 O O . LYS A 1 108 ? 14.772 -11.293 -23.747 1.00 93.25 108 LYS A O 1
ATOM 905 N N . VAL A 1 109 ? 16.586 -12.486 -24.334 1.00 91.94 109 VAL A N 1
ATOM 906 C CA . VAL A 1 109 ? 16.126 -13.798 -23.836 1.00 91.94 109 VAL A CA 1
ATOM 907 C C . VAL A 1 109 ? 16.053 -13.888 -22.309 1.00 91.94 109 VAL A C 1
ATOM 909 O O . VAL A 1 109 ? 15.347 -14.742 -21.776 1.00 91.94 109 VAL A O 1
ATOM 912 N N . ASN A 1 110 ? 16.756 -13.003 -21.599 1.00 93.38 110 ASN A N 1
ATOM 913 C CA . ASN A 1 110 ? 16.792 -12.995 -20.138 1.00 93.38 110 ASN A CA 1
ATOM 914 C C . ASN A 1 110 ? 15.719 -12.088 -19.529 1.00 93.38 110 ASN A C 1
ATOM 916 O O . ASN A 1 110 ? 15.470 -12.165 -18.328 1.00 93.38 110 ASN A O 1
ATOM 920 N N . ILE A 1 111 ? 15.060 -11.257 -20.341 1.00 92.44 111 ILE A N 1
ATOM 921 C CA . ILE A 1 111 ? 13.974 -10.393 -19.883 1.00 92.44 111 ILE A CA 1
ATOM 922 C C . ILE A 1 111 ? 12.701 -11.226 -19.833 1.00 92.44 111 ILE A C 1
ATOM 924 O O . ILE A 1 111 ? 12.103 -11.560 -20.856 1.00 92.44 111 ILE A O 1
ATOM 928 N N . LYS A 1 112 ? 12.304 -11.576 -18.614 1.00 93.12 112 LYS A N 1
ATOM 929 C CA . LYS A 1 112 ? 11.120 -12.383 -18.334 1.00 93.12 112 LYS A CA 1
ATOM 930 C C . LYS A 1 112 ? 10.029 -11.521 -17.716 1.00 93.12 112 LYS A C 1
ATOM 932 O O . LYS A 1 112 ? 10.295 -10.472 -17.131 1.00 93.12 112 LYS A O 1
ATOM 937 N N . LEU A 1 113 ? 8.795 -11.985 -17.858 1.00 94.00 113 LEU A N 1
ATOM 938 C CA . LEU A 1 113 ? 7.655 -11.384 -17.183 1.00 94.00 113 LEU A CA 1
ATOM 939 C C . LEU A 1 113 ? 7.796 -11.607 -15.664 1.00 94.00 113 LEU A C 1
ATOM 941 O O . LEU A 1 113 ? 8.220 -12.697 -15.270 1.00 94.00 113 LEU A O 1
ATOM 945 N N . PRO A 1 114 ? 7.471 -10.609 -14.819 1.00 89.56 114 PRO A N 1
ATOM 946 C CA . PRO A 1 114 ? 7.614 -10.733 -13.366 1.00 89.56 114 PRO A CA 1
ATOM 947 C C . PRO A 1 114 ? 6.772 -11.865 -12.763 1.00 89.56 114 PRO A C 1
ATOM 949 O O . PRO A 1 114 ? 7.209 -12.533 -11.829 1.00 89.56 114 PRO A O 1
ATOM 952 N N . SER A 1 115 ? 5.576 -12.085 -13.308 1.00 90.69 115 SER A N 1
ATOM 953 C CA . SER A 1 115 ? 4.623 -13.102 -12.866 1.00 90.69 115 SER A CA 1
ATOM 954 C C . SER A 1 115 ? 3.655 -13.462 -14.003 1.00 90.69 115 SER A C 1
ATOM 956 O O . SER A 1 115 ? 3.737 -12.913 -15.105 1.00 90.69 115 SER A O 1
ATOM 958 N N . PHE A 1 116 ? 2.739 -14.399 -13.743 1.00 91.00 116 PHE A N 1
ATOM 959 C CA . PHE A 1 116 ? 1.757 -14.886 -14.720 1.00 91.00 116 PHE A CA 1
ATOM 960 C C . PHE A 1 116 ? 0.653 -13.872 -15.057 1.00 91.00 116 PHE A C 1
ATOM 962 O O . PHE A 1 116 ? -0.058 -14.062 -16.041 1.00 91.00 116 PHE A O 1
ATOM 969 N N . VAL A 1 117 ? 0.504 -12.807 -14.261 1.00 93.62 117 VAL A N 1
ATOM 970 C CA . VAL A 1 117 ? -0.482 -11.738 -14.508 1.00 93.62 117 VAL A CA 1
ATOM 971 C C . VAL A 1 117 ? 0.046 -10.643 -15.429 1.00 93.62 117 VAL A C 1
ATOM 973 O O . VAL A 1 117 ? -0.669 -9.694 -15.740 1.00 93.62 117 VAL A O 1
ATOM 976 N N . TRP A 1 118 ? 1.293 -10.769 -15.879 1.00 95.12 118 TRP A N 1
ATOM 977 C CA . TRP A 1 118 ? 1.846 -9.948 -16.942 1.00 95.12 118 TRP A CA 1
ATOM 978 C C . TRP A 1 118 ? 1.823 -10.717 -18.248 1.00 95.12 118 TRP A C 1
ATOM 980 O O . TRP A 1 118 ? 2.107 -11.912 -18.285 1.00 95.12 118 TRP A O 1
ATOM 990 N N . GLN A 1 119 ? 1.556 -10.008 -19.337 1.00 96.81 119 GLN A N 1
ATOM 991 C CA . GLN A 1 119 ? 1.626 -10.563 -20.680 1.00 96.81 119 GLN A CA 1
ATOM 992 C C . GLN A 1 119 ? 2.382 -9.617 -21.597 1.00 96.81 119 GLN A C 1
ATOM 994 O O . GLN A 1 119 ? 2.386 -8.401 -21.410 1.00 96.81 119 GLN A O 1
ATOM 999 N N . TRP A 1 120 ? 3.044 -10.179 -22.600 1.00 97.31 120 TRP A N 1
ATOM 1000 C CA . TRP A 1 120 ? 3.657 -9.376 -23.641 1.00 97.31 120 TRP A CA 1
ATOM 1001 C C . TRP A 1 120 ? 2.596 -8.894 -24.630 1.00 97.31 120 TRP A C 1
ATOM 1003 O O . TRP A 1 120 ? 1.889 -9.707 -25.213 1.00 97.31 120 TRP A O 1
ATOM 1013 N N . GLU A 1 121 ? 2.537 -7.587 -24.869 1.00 96.94 121 GLU A N 1
ATOM 1014 C CA . GLU A 1 121 ? 1.580 -6.972 -25.800 1.00 96.94 121 GLU A CA 1
ATOM 1015 C C . GLU A 1 121 ? 1.910 -7.293 -27.268 1.00 96.94 121 GLU A C 1
ATOM 1017 O O . GLU A 1 121 ? 1.031 -7.468 -28.103 1.00 96.94 121 GLU A O 1
ATOM 1022 N N . HIS A 1 122 ? 3.196 -7.375 -27.601 1.00 96.38 122 HIS A N 1
ATOM 1023 C CA . HIS A 1 122 ? 3.700 -7.690 -28.940 1.00 96.38 122 HIS A CA 1
ATOM 1024 C C . HIS A 1 122 ? 5.090 -8.311 -28.831 1.00 96.38 122 HIS A C 1
ATOM 1026 O O . HIS A 1 122 ? 5.686 -8.175 -27.775 1.00 96.38 122 HIS A O 1
ATOM 1032 N N . GLU A 1 123 ? 5.628 -8.960 -29.869 1.00 96.31 123 GLU A N 1
ATOM 1033 C CA . GLU A 1 123 ? 7.037 -9.411 -29.920 1.00 96.31 123 GLU A CA 1
ATOM 1034 C C . GLU A 1 123 ? 8.038 -8.242 -29.938 1.00 96.31 123 GLU A C 1
ATOM 1036 O O . GLU A 1 123 ? 7.647 -7.088 -30.113 1.00 96.31 123 GLU A O 1
ATOM 1041 N N . TRP A 1 124 ? 9.333 -8.512 -29.736 1.00 96.44 124 TRP A N 1
ATOM 1042 C CA . TRP A 1 124 ? 10.374 -7.474 -29.800 1.00 96.44 124 TRP A CA 1
ATOM 1043 C C . TRP A 1 124 ? 10.322 -6.711 -31.127 1.00 96.44 124 TRP A C 1
ATOM 1045 O O . TRP A 1 124 ? 10.478 -7.301 -32.194 1.00 96.44 124 TRP A O 1
ATOM 1055 N N . LYS A 1 125 ? 10.157 -5.391 -31.046 1.00 95.75 125 LYS A N 1
ATOM 1056 C CA . LYS A 1 125 ? 10.180 -4.476 -32.187 1.00 95.75 125 LYS A CA 1
ATOM 1057 C C . LYS A 1 125 ? 11.478 -3.690 -32.196 1.00 95.75 125 LYS A C 1
ATOM 1059 O O . LYS A 1 125 ? 12.043 -3.382 -31.145 1.00 95.75 125 LYS A O 1
ATOM 1064 N N . LEU A 1 126 ? 11.946 -3.391 -33.394 1.00 95.62 126 LEU A N 1
ATOM 1065 C CA . LEU A 1 126 ? 13.037 -2.461 -33.611 1.00 95.62 126 LEU A CA 1
ATOM 1066 C C . LEU A 1 126 ? 12.492 -1.031 -33.490 1.00 95.62 126 LEU A C 1
ATOM 1068 O O . LEU A 1 126 ? 11.421 -0.730 -34.015 1.00 95.62 126 LEU A O 1
ATOM 1072 N N . ASP A 1 127 ? 13.202 -0.173 -32.766 1.00 93.69 127 ASP A N 1
ATOM 1073 C CA . ASP A 1 127 ? 12.907 1.254 -32.709 1.00 93.69 127 ASP A CA 1
ATOM 1074 C C . ASP A 1 127 ? 13.573 1.934 -33.906 1.00 93.69 127 ASP A C 1
ATOM 1076 O O . ASP A 1 127 ? 14.798 2.045 -33.967 1.00 93.69 127 ASP A O 1
ATOM 1080 N N . THR A 1 128 ? 12.765 2.341 -34.881 1.00 93.31 128 THR A N 1
ATOM 1081 C CA . THR A 1 128 ? 13.222 2.996 -36.113 1.00 93.31 128 THR A CA 1
ATOM 1082 C C . THR A 1 128 ? 13.127 4.517 -36.023 1.00 93.31 128 THR A C 1
ATOM 1084 O O . THR A 1 128 ? 13.140 5.193 -37.046 1.00 93.31 128 THR A O 1
ATOM 1087 N N . LYS A 1 129 ? 13.027 5.081 -34.810 1.00 91.12 129 LYS A N 1
ATOM 1088 C CA . LYS A 1 129 ? 12.954 6.529 -34.590 1.00 91.12 129 LYS A CA 1
ATOM 1089 C C . LYS A 1 129 ? 13.996 7.001 -33.582 1.00 91.12 129 LYS A C 1
ATOM 1091 O O . LYS A 1 129 ? 14.217 6.379 -32.546 1.00 91.12 129 LYS A O 1
ATOM 1096 N N . LEU A 1 130 ? 14.606 8.151 -33.859 1.00 89.38 130 LEU A N 1
ATOM 1097 C CA . LEU A 1 130 ? 15.505 8.853 -32.942 1.00 89.38 130 LEU A CA 1
ATOM 1098 C C . LEU A 1 130 ? 15.183 10.347 -32.944 1.00 89.38 130 LEU A C 1
ATOM 1100 O O . LEU A 1 130 ? 15.357 10.996 -33.971 1.00 89.38 130 LEU A O 1
ATOM 1104 N N . GLU A 1 131 ? 14.768 10.901 -31.798 1.00 85.06 131 GLU A N 1
ATOM 1105 C CA . GLU A 1 131 ? 14.422 12.333 -31.666 1.00 85.06 131 GLU A CA 1
ATOM 1106 C C . GLU A 1 131 ? 13.481 12.793 -32.810 1.00 85.06 131 GLU A C 1
ATOM 1108 O O . GLU A 1 131 ? 13.756 13.774 -33.493 1.00 85.06 131 GLU A O 1
ATOM 1113 N N . GLU A 1 132 ? 12.418 12.015 -33.066 1.00 82.19 132 GLU A N 1
ATOM 1114 C CA . GLU A 1 132 ? 11.412 12.222 -34.134 1.00 82.19 132 GLU A CA 1
ATOM 1115 C C . GLU A 1 132 ? 11.898 12.040 -35.582 1.00 82.19 132 GLU A C 1
ATOM 1117 O O . GLU A 1 132 ? 11.092 12.105 -36.508 1.00 82.19 132 GLU A O 1
ATOM 1122 N N . LYS A 1 133 ? 13.182 11.743 -35.800 1.00 86.00 133 LYS A N 1
ATOM 1123 C CA . LYS A 1 133 ? 13.715 11.401 -37.124 1.00 86.00 133 LYS A CA 1
ATOM 1124 C C . LYS A 1 133 ? 13.624 9.906 -37.371 1.00 86.00 133 LYS A C 1
ATOM 1126 O O . LYS A 1 133 ? 14.008 9.114 -36.506 1.00 86.00 133 LYS A O 1
ATOM 1131 N N . ASP A 1 134 ? 13.186 9.538 -38.566 1.00 89.12 134 ASP A N 1
ATOM 1132 C CA . ASP A 1 134 ? 13.213 8.150 -39.011 1.00 89.12 134 ASP A CA 1
ATOM 1133 C C . ASP A 1 134 ? 14.665 7.687 -39.222 1.00 89.12 134 ASP A C 1
ATOM 1135 O O . ASP A 1 134 ? 15.521 8.418 -39.737 1.00 89.12 134 ASP A O 1
ATOM 1139 N N . LEU A 1 135 ? 14.947 6.480 -38.744 1.00 91.38 135 LEU A N 1
ATOM 1140 C CA . LEU A 1 135 ? 16.202 5.761 -38.932 1.00 91.38 135 LEU A CA 1
ATOM 1141 C C . LEU A 1 135 ? 16.141 4.913 -40.208 1.00 91.38 135 LEU A C 1
ATOM 1143 O O . LEU A 1 135 ? 15.116 4.856 -40.886 1.00 91.38 135 LEU A O 1
ATOM 1147 N N . ASP A 1 136 ? 17.252 4.249 -40.530 1.00 86.75 136 ASP A N 1
ATOM 1148 C CA . ASP A 1 136 ? 17.249 3.199 -41.547 1.00 86.75 136 ASP A CA 1
ATOM 1149 C C . ASP A 1 136 ? 16.334 2.023 -41.138 1.00 86.75 136 ASP A C 1
ATOM 1151 O O . ASP A 1 136 ? 15.963 1.877 -39.969 1.00 86.75 136 ASP A O 1
ATOM 1155 N N . ASP A 1 137 ? 15.981 1.165 -42.103 1.00 87.31 137 ASP A N 1
ATOM 1156 C CA . ASP A 1 137 ? 15.120 -0.012 -41.875 1.00 87.31 137 ASP A CA 1
ATOM 1157 C C . ASP A 1 137 ? 15.683 -0.961 -40.795 1.00 87.31 137 ASP A C 1
ATOM 1159 O O . ASP A 1 137 ? 14.948 -1.725 -40.169 1.00 87.31 137 ASP A O 1
ATOM 1163 N N . ASP A 1 138 ? 16.994 -0.882 -40.548 1.00 91.81 138 ASP A N 1
ATOM 1164 C CA . ASP A 1 138 ? 17.721 -1.658 -39.545 1.00 91.81 138 ASP A CA 1
ATOM 1165 C C . ASP A 1 138 ? 17.855 -0.959 -38.174 1.00 91.81 138 ASP A C 1
ATOM 1167 O O . ASP A 1 138 ? 18.350 -1.575 -37.217 1.00 91.81 138 ASP A O 1
ATOM 1171 N N . GLY A 1 139 ? 17.381 0.287 -38.049 1.00 94.00 139 GLY A N 1
ATOM 1172 C CA . GLY A 1 139 ? 17.284 1.064 -36.811 1.00 94.00 139 GLY A CA 1
ATOM 1173 C C . GLY A 1 139 ? 18.634 1.446 -36.202 1.00 94.00 139 GLY A C 1
ATOM 1174 O O . GLY A 1 139 ? 18.735 1.653 -34.987 1.00 94.00 139 GLY A O 1
ATOM 1175 N N . TRP A 1 140 ? 19.699 1.484 -37.002 1.00 95.69 140 TRP A N 1
ATOM 1176 C CA . TRP A 1 140 ? 21.040 1.787 -36.524 1.00 95.69 140 TRP A CA 1
ATOM 1177 C C . TRP A 1 140 ? 21.227 3.277 -36.268 1.00 95.69 140 TRP A C 1
ATOM 1179 O O . TRP A 1 140 ? 20.863 4.151 -37.046 1.00 95.69 140 TRP A O 1
ATOM 1189 N N . THR A 1 141 ? 21.911 3.558 -35.168 1.00 96.19 141 THR A N 1
ATOM 1190 C CA . THR A 1 141 ? 22.422 4.881 -34.822 1.00 96.19 141 THR A CA 1
ATOM 1191 C C . THR A 1 141 ? 23.932 4.793 -34.651 1.00 96.19 141 THR A C 1
ATOM 1193 O O . THR A 1 141 ? 24.453 3.761 -34.227 1.00 96.19 141 THR A O 1
ATOM 1196 N N . TYR A 1 142 ? 24.654 5.865 -34.961 1.00 95.94 142 TYR A N 1
ATOM 1197 C CA . TYR A 1 142 ? 26.105 5.854 -35.132 1.00 95.94 142 TYR A CA 1
ATOM 1198 C C . TYR A 1 142 ? 26.788 6.905 -34.257 1.00 95.94 142 TYR A C 1
ATOM 1200 O O . TYR A 1 142 ? 26.296 8.025 -34.130 1.00 95.94 142 TYR A O 1
ATOM 1208 N N . ALA A 1 143 ? 27.946 6.573 -33.692 1.00 96.44 143 ALA A N 1
ATOM 1209 C CA . ALA A 1 143 ? 28.749 7.492 -32.886 1.00 96.44 143 ALA A CA 1
ATOM 1210 C C . ALA A 1 143 ? 30.253 7.241 -33.084 1.00 96.44 143 ALA A C 1
ATOM 1212 O O . ALA A 1 143 ? 30.658 6.219 -33.644 1.00 96.44 143 ALA A O 1
ATOM 1213 N N . ILE A 1 144 ? 31.084 8.192 -32.646 1.00 95.69 144 ILE A N 1
ATOM 1214 C CA . ILE A 1 144 ? 32.551 8.047 -32.665 1.00 95.69 144 ILE A CA 1
ATOM 1215 C C . ILE A 1 144 ? 33.040 7.049 -31.608 1.00 95.69 144 ILE A C 1
ATOM 1217 O O . ILE A 1 144 ? 33.984 6.307 -31.845 1.00 95.69 144 ILE A O 1
ATOM 1221 N N . ASP A 1 145 ? 32.354 6.969 -30.472 1.00 94.25 145 ASP A N 1
ATOM 1222 C CA . ASP A 1 145 ? 32.533 5.954 -29.440 1.00 94.25 145 ASP A CA 1
ATOM 1223 C C . ASP A 1 145 ? 31.212 5.756 -28.677 1.00 94.25 145 ASP A C 1
ATOM 1225 O O . ASP A 1 145 ? 30.208 6.413 -28.958 1.00 94.25 145 ASP A O 1
ATOM 1229 N N . PHE A 1 146 ? 31.189 4.820 -27.729 1.00 94.31 146 PHE A N 1
ATOM 1230 C CA . PHE A 1 146 ? 29.984 4.500 -26.966 1.00 94.31 146 PHE A CA 1
ATOM 1231 C C . PHE A 1 146 ? 29.565 5.582 -25.960 1.00 94.31 146 PHE A C 1
ATOM 1233 O O . PHE A 1 146 ? 28.430 5.544 -25.485 1.00 94.31 146 PHE A O 1
ATOM 1240 N N . CYS A 1 147 ? 30.453 6.505 -25.602 1.00 91.81 147 CYS A N 1
ATOM 1241 C CA . CYS A 1 147 ? 30.183 7.580 -24.648 1.00 91.81 147 CYS A CA 1
ATOM 1242 C C . CYS A 1 147 ? 29.658 8.846 -25.344 1.00 91.81 147 CYS A C 1
ATOM 1244 O O . CYS A 1 147 ? 29.050 9.697 -24.699 1.00 91.81 147 CYS A O 1
ATOM 1246 N N . ALA A 1 148 ? 29.872 8.965 -26.654 1.00 93.75 148 ALA A N 1
ATOM 1247 C CA . ALA A 1 148 ? 29.439 10.086 -27.468 1.00 93.75 148 ALA A CA 1
ATOM 1248 C C . ALA A 1 148 ? 27.941 10.047 -27.826 1.00 93.75 148 ALA A C 1
ATOM 1250 O O . ALA A 1 148 ? 27.256 9.025 -27.733 1.00 93.75 148 ALA A O 1
ATOM 1251 N N . LYS A 1 149 ? 27.431 11.193 -28.301 1.00 93.69 149 LYS A N 1
ATOM 1252 C CA . LYS A 1 149 ? 26.074 11.295 -28.855 1.00 93.69 149 LYS A CA 1
ATOM 1253 C C . LYS A 1 149 ? 25.953 10.446 -30.128 1.00 93.69 149 LYS A C 1
ATOM 1255 O O . LYS A 1 149 ? 26.812 10.506 -31.009 1.00 93.69 149 LYS A O 1
ATOM 1260 N N . PHE A 1 150 ? 24.855 9.699 -30.221 1.00 94.25 150 PHE A N 1
ATOM 1261 C CA . PHE A 1 150 ? 24.496 8.890 -31.384 1.00 94.25 150 PHE A CA 1
ATOM 1262 C C . PHE A 1 150 ? 23.680 9.699 -32.397 1.00 94.25 150 PHE A C 1
ATOM 1264 O O . PHE A 1 150 ? 22.849 10.523 -32.019 1.00 94.25 150 PHE A O 1
ATOM 1271 N N . TYR A 1 151 ? 23.911 9.439 -33.682 1.00 93.81 151 TYR A N 1
ATOM 1272 C CA . TYR A 1 151 ? 23.273 10.116 -34.811 1.00 93.81 151 TYR A CA 1
ATOM 1273 C C . TYR A 1 151 ? 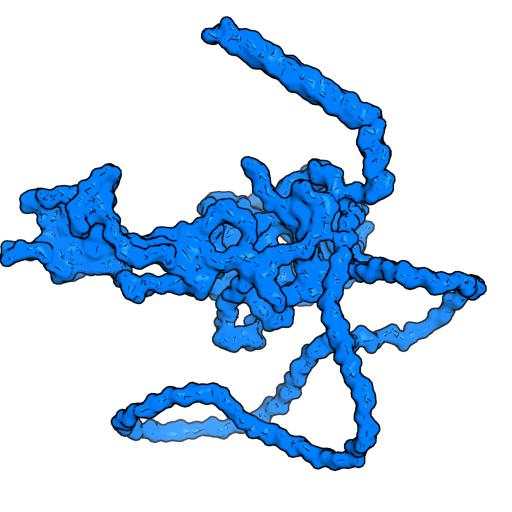22.581 9.112 -35.749 1.00 93.81 151 TYR A C 1
ATOM 1275 O O . TYR A 1 151 ? 23.050 7.978 -35.846 1.00 93.81 151 TYR A O 1
ATOM 1283 N N . PRO A 1 152 ? 21.526 9.514 -36.485 1.00 93.44 152 PRO A N 1
ATOM 1284 C CA . PRO A 1 152 ? 20.805 8.628 -37.410 1.00 93.44 152 PRO A CA 1
ATOM 1285 C C . PRO A 1 152 ? 21.661 8.072 -38.553 1.00 93.44 152 PRO A C 1
ATOM 1287 O O . PRO A 1 152 ? 21.524 6.926 -38.952 1.00 93.44 152 PRO A O 1
ATOM 1290 N N . THR A 1 153 ? 22.567 8.887 -39.092 1.00 91.62 153 THR A N 1
ATOM 1291 C CA . THR A 1 153 ? 23.329 8.556 -40.302 1.00 91.62 153 THR A CA 1
ATOM 1292 C C . THR A 1 153 ? 24.782 8.239 -39.976 1.00 91.62 153 THR A C 1
ATOM 1294 O O . THR A 1 153 ? 25.427 8.994 -39.237 1.00 91.62 153 THR A O 1
ATOM 1297 N N . LYS A 1 154 ? 25.336 7.198 -40.604 1.00 92.25 154 LYS A N 1
ATOM 1298 C CA . LYS A 1 154 ? 26.766 6.879 -40.530 1.00 92.25 154 LYS A CA 1
ATOM 1299 C C . LYS A 1 154 ? 27.611 8.040 -41.065 1.00 92.25 154 LYS A C 1
ATOM 1301 O O . LYS A 1 154 ? 27.364 8.551 -42.154 1.00 92.25 154 LYS A O 1
ATOM 1306 N N . ARG A 1 155 ? 28.646 8.422 -40.317 1.00 91.19 155 ARG A N 1
ATOM 1307 C CA . ARG A 1 155 ? 29.668 9.401 -40.718 1.00 91.19 155 ARG A CA 1
ATOM 1308 C C . ARG A 1 155 ? 31.017 8.705 -40.898 1.00 91.19 155 ARG A C 1
ATOM 1310 O O . ARG A 1 155 ? 31.206 7.570 -40.464 1.00 91.19 155 ARG A O 1
ATOM 1317 N N . TRP A 1 156 ? 31.972 9.391 -41.521 1.00 89.94 156 TRP A N 1
ATOM 1318 C CA . TRP A 1 156 ? 33.317 8.853 -41.773 1.00 89.94 156 TRP A CA 1
ATOM 1319 C C . TRP A 1 156 ? 34.069 8.469 -40.486 1.00 89.94 156 TRP A C 1
ATOM 1321 O O . TRP A 1 156 ? 34.878 7.550 -40.501 1.00 89.94 156 TRP A O 1
ATOM 1331 N N . ASN A 1 157 ? 33.765 9.135 -39.368 1.00 91.50 157 ASN A N 1
ATOM 1332 C CA . ASN A 1 157 ? 34.344 8.887 -38.048 1.00 91.50 157 ASN A CA 1
ATOM 1333 C C . ASN A 1 157 ? 33.437 8.048 -37.127 1.00 91.50 157 ASN A C 1
ATOM 1335 O O . ASN A 1 157 ? 33.640 8.033 -35.916 1.00 91.50 157 ASN A O 1
ATOM 1339 N N . SER A 1 158 ? 32.404 7.389 -37.661 1.00 94.25 158 SER A N 1
ATOM 1340 C CA . SER A 1 158 ? 31.535 6.518 -36.868 1.00 94.25 158 SER A CA 1
ATOM 1341 C C . SER A 1 158 ? 32.222 5.183 -36.581 1.00 94.25 158 SER A C 1
ATOM 1343 O O . SER A 1 158 ? 32.200 4.281 -37.419 1.00 94.25 158 SER A O 1
ATOM 1345 N N . CYS A 1 159 ? 32.802 5.044 -35.390 1.00 94.94 159 CYS A N 1
ATOM 1346 C CA . CYS A 1 159 ? 33.499 3.824 -34.979 1.00 94.94 159 CYS A CA 1
ATOM 1347 C C . CYS A 1 159 ? 32.607 2.847 -34.204 1.00 94.94 159 CYS A C 1
ATOM 1349 O O . CYS A 1 159 ? 33.001 1.700 -33.994 1.00 94.94 159 CYS A O 1
ATOM 1351 N N . VAL A 1 160 ? 31.418 3.269 -33.771 1.00 96.38 160 VAL A N 1
ATOM 1352 C CA . VAL A 1 160 ? 30.437 2.393 -33.120 1.00 96.38 160 VAL A CA 1
ATOM 1353 C C . VAL A 1 160 ? 29.040 2.643 -33.666 1.00 96.38 160 VAL A C 1
ATOM 1355 O O . VAL A 1 160 ? 28.724 3.734 -34.152 1.00 96.38 160 VAL A O 1
ATOM 1358 N N . ARG A 1 161 ? 28.188 1.627 -33.550 1.00 96.31 161 ARG A N 1
ATOM 1359 C CA . ARG A 1 161 ? 26.757 1.750 -33.797 1.00 96.31 161 ARG A CA 1
ATOM 1360 C C . ARG A 1 161 ? 25.952 1.034 -32.728 1.00 96.31 161 ARG A C 1
ATOM 1362 O O . ARG A 1 161 ? 26.429 0.077 -32.118 1.00 96.31 161 ARG A O 1
ATOM 1369 N N . ARG A 1 162 ? 24.724 1.493 -32.515 1.00 96.56 162 ARG A N 1
ATOM 1370 C CA . ARG A 1 162 ? 23.741 0.795 -31.690 1.00 96.56 162 ARG A CA 1
ATOM 1371 C C . ARG A 1 162 ? 22.350 0.902 -32.287 1.00 96.56 162 ARG A C 1
ATOM 1373 O O . ARG A 1 162 ? 22.032 1.922 -32.895 1.00 96.56 162 ARG A O 1
ATOM 1380 N N . ARG A 1 163 ? 21.518 -0.102 -32.056 1.00 96.19 163 ARG A N 1
ATOM 1381 C CA . ARG A 1 163 ? 20.084 -0.056 -32.359 1.00 96.19 163 ARG A CA 1
ATOM 1382 C C . ARG A 1 163 ? 19.274 -0.434 -31.136 1.00 96.19 163 ARG A C 1
ATOM 1384 O O . ARG A 1 163 ? 19.729 -1.215 -30.295 1.00 96.19 163 ARG A O 1
ATOM 1391 N N . LYS A 1 164 ? 18.092 0.153 -31.025 1.00 96.31 164 LYS A N 1
ATOM 1392 C CA . LYS A 1 164 ? 17.219 0.005 -29.867 1.00 96.31 164 LYS A CA 1
ATOM 1393 C C . LYS A 1 164 ? 16.103 -0.971 -30.198 1.00 96.31 164 LYS A C 1
ATOM 1395 O O . LYS A 1 164 ? 15.434 -0.850 -31.214 1.00 96.31 164 LYS A O 1
ATOM 1400 N N . TRP A 1 165 ? 15.905 -1.940 -29.323 1.00 97.06 165 TRP A N 1
ATOM 1401 C CA . TRP A 1 165 ? 14.806 -2.885 -29.383 1.00 97.06 165 TRP A CA 1
ATOM 1402 C C . TRP A 1 165 ? 13.890 -2.648 -28.198 1.00 97.06 165 TRP A C 1
ATOM 1404 O O . TRP A 1 165 ? 14.372 -2.438 -27.084 1.00 97.06 165 TRP A O 1
ATOM 1414 N N . TYR A 1 166 ? 12.583 -2.718 -28.420 1.00 96.25 166 TYR A N 1
ATOM 1415 C CA . TYR A 1 166 ? 11.610 -2.583 -27.350 1.00 96.25 166 TYR A CA 1
ATOM 1416 C C . TYR A 1 166 ? 10.482 -3.603 -27.443 1.00 96.25 166 TYR A C 1
ATOM 1418 O O . TYR A 1 166 ? 10.140 -4.113 -28.513 1.00 96.25 166 TYR A O 1
ATOM 1426 N N . ARG A 1 167 ? 9.893 -3.898 -26.291 1.00 96.81 167 ARG A N 1
ATOM 1427 C CA . ARG A 1 167 ? 8.716 -4.746 -26.153 1.00 96.81 167 ARG A CA 1
ATOM 1428 C C . ARG A 1 167 ? 7.887 -4.236 -24.985 1.00 96.81 167 ARG A C 1
ATOM 1430 O O . ARG A 1 167 ? 8.448 -3.902 -23.949 1.00 96.81 167 ARG A O 1
ATOM 1437 N N . ASN A 1 168 ? 6.570 -4.194 -25.125 1.00 96.56 168 ASN A N 1
ATOM 1438 C CA . ASN A 1 168 ? 5.704 -3.787 -24.025 1.00 96.56 168 ASN A CA 1
ATOM 1439 C C . ASN A 1 168 ? 5.158 -5.010 -23.298 1.00 96.56 168 ASN A C 1
ATOM 1441 O O . ASN A 1 168 ? 4.701 -5.961 -23.938 1.00 96.56 168 ASN A O 1
ATOM 1445 N N . ARG A 1 169 ? 5.163 -4.964 -21.966 1.00 96.44 169 ARG A N 1
ATOM 1446 C CA . ARG A 1 169 ? 4.351 -5.855 -21.136 1.00 96.44 169 ARG A CA 1
ATOM 1447 C C . ARG A 1 169 ? 3.173 -5.092 -20.548 1.00 96.44 169 ARG A C 1
ATOM 1449 O O . ARG A 1 169 ? 3.318 -3.928 -20.177 1.00 96.44 169 ARG A O 1
ATOM 1456 N N . ILE A 1 170 ? 2.035 -5.762 -20.456 1.00 96.75 170 ILE A N 1
ATOM 1457 C CA . ILE A 1 170 ? 0.789 -5.239 -19.900 1.00 96.75 170 ILE A CA 1
ATOM 1458 C C . ILE A 1 170 ? 0.372 -6.067 -18.689 1.00 96.75 170 ILE A C 1
ATOM 1460 O O . ILE A 1 170 ? 0.597 -7.280 -18.655 1.00 96.75 170 ILE A O 1
ATOM 1464 N N . TYR A 1 171 ? -0.207 -5.405 -17.695 1.00 95.75 171 TYR A N 1
ATOM 1465 C CA . TYR A 1 171 ? -0.785 -6.057 -16.527 1.00 95.75 171 TYR A CA 1
ATOM 1466 C C . TYR A 1 171 ? -2.219 -6.490 -16.836 1.00 95.75 171 TYR A C 1
ATOM 1468 O O . TYR A 1 171 ? -3.070 -5.656 -17.136 1.00 95.75 171 TYR A O 1
ATOM 1476 N N . THR A 1 172 ? -2.493 -7.790 -16.757 1.00 94.00 172 THR A N 1
ATOM 1477 C CA . THR A 1 172 ? -3.808 -8.381 -17.054 1.00 94.00 172 THR A CA 1
ATOM 1478 C C . THR A 1 172 ? -4.535 -8.872 -15.801 1.00 94.00 172 THR A C 1
ATOM 1480 O O . THR A 1 172 ? -5.603 -9.460 -15.913 1.00 94.00 172 THR A O 1
ATOM 1483 N N . GLY A 1 173 ? -3.961 -8.668 -14.610 1.00 90.00 173 GLY A N 1
ATOM 1484 C CA . GLY A 1 173 ? -4.529 -9.094 -13.324 1.00 90.00 173 GLY A CA 1
ATOM 1485 C C . GLY A 1 173 ? -5.601 -8.163 -12.748 1.00 90.00 173 GLY A C 1
ATOM 1486 O O . GLY A 1 173 ? -5.932 -8.275 -11.571 1.00 90.00 173 GLY A O 1
ATOM 1487 N N . THR A 1 174 ? -6.123 -7.211 -13.524 1.00 91.50 174 THR A N 1
ATOM 1488 C CA . THR A 1 174 ? -7.153 -6.286 -13.039 1.00 91.50 174 THR A CA 1
ATOM 1489 C C . THR A 1 174 ? -8.457 -7.024 -12.716 1.00 91.50 174 THR A C 1
ATOM 1491 O O . THR A 1 174 ? -8.820 -8.012 -13.356 1.00 91.50 174 THR A O 1
ATOM 1494 N N . ASN A 1 175 ? -9.156 -6.564 -11.677 1.00 90.62 175 ASN A N 1
ATOM 1495 C CA . ASN A 1 175 ? -10.404 -7.129 -11.151 1.00 90.62 175 ASN A CA 1
ATOM 1496 C C . ASN A 1 175 ? -10.325 -8.620 -10.756 1.00 90.62 175 ASN A C 1
ATOM 1498 O O . ASN A 1 175 ? -11.353 -9.285 -10.611 1.00 90.62 175 ASN A O 1
ATOM 1502 N N . SER A 1 176 ? -9.116 -9.155 -10.564 1.00 92.00 176 SER A N 1
ATOM 1503 C CA . SER A 1 176 ? -8.868 -10.550 -10.191 1.00 92.00 176 SER A CA 1
ATOM 1504 C C . SER A 1 176 ? -7.888 -10.629 -9.024 1.00 92.00 176 SER A C 1
ATOM 1506 O O . SER A 1 176 ? -6.910 -9.883 -8.969 1.00 92.00 176 SER A O 1
ATOM 1508 N N . TRP A 1 177 ? -8.119 -11.560 -8.098 1.00 94.06 177 TRP A N 1
ATOM 1509 C CA . TRP A 1 177 ? -7.169 -11.800 -7.013 1.00 94.06 177 TRP A CA 1
ATOM 1510 C C . TRP A 1 177 ? -5.876 -12.427 -7.536 1.00 94.06 177 TRP A C 1
ATOM 1512 O O . TRP A 1 177 ? -5.868 -13.530 -8.081 1.00 94.06 177 TRP A O 1
ATOM 1522 N N . CYS A 1 178 ? -4.766 -11.731 -7.315 1.00 94.19 178 CYS A N 1
ATOM 1523 C CA . CYS A 1 178 ? -3.427 -12.157 -7.688 1.00 94.19 178 CYS A CA 1
ATOM 1524 C C . CYS A 1 178 ? -2.683 -12.646 -6.443 1.00 94.19 178 CYS A C 1
ATOM 1526 O O . CYS A 1 178 ? -2.488 -11.881 -5.499 1.00 94.19 178 CYS A O 1
ATOM 1528 N N . ILE A 1 179 ? -2.255 -13.911 -6.433 1.00 94.06 179 ILE A N 1
ATOM 1529 C CA . ILE A 1 179 ? -1.436 -14.459 -5.341 1.00 94.06 179 ILE A CA 1
ATOM 1530 C C . ILE A 1 179 ? -0.051 -13.812 -5.379 1.00 94.06 179 ILE A C 1
ATOM 1532 O O . ILE A 1 179 ? 0.626 -13.831 -6.408 1.00 94.06 179 ILE A O 1
ATOM 1536 N N . ILE A 1 180 ? 0.390 -13.292 -4.238 1.00 95.81 180 ILE A N 1
ATOM 1537 C CA . ILE A 1 180 ? 1.723 -12.723 -4.062 1.00 95.81 180 ILE A CA 1
ATOM 1538 C C . ILE A 1 180 ? 2.660 -13.781 -3.494 1.00 95.81 180 ILE A C 1
ATOM 1540 O O . ILE A 1 180 ? 2.318 -14.491 -2.549 1.00 95.81 180 ILE A O 1
ATOM 1544 N N . SER A 1 181 ? 3.870 -13.862 -4.055 1.00 93.19 181 SER A N 1
ATOM 1545 C CA . SER A 1 181 ? 4.866 -14.859 -3.659 1.00 93.19 181 SER A CA 1
ATOM 1546 C C . SER A 1 181 ? 5.078 -14.884 -2.133 1.00 93.19 181 SER A C 1
ATOM 1548 O O . SER A 1 181 ? 5.390 -13.829 -1.559 1.00 93.19 181 SER A O 1
ATOM 1550 N N . PRO A 1 182 ? 4.944 -16.059 -1.486 1.00 93.69 182 PRO A N 1
ATOM 1551 C CA . PRO A 1 182 ? 5.162 -16.226 -0.049 1.00 93.69 182 PRO A CA 1
ATOM 1552 C C . PRO A 1 182 ? 6.653 -16.138 0.315 1.00 93.69 182 PRO A C 1
ATOM 1554 O O . PRO A 1 182 ? 7.521 -16.037 -0.553 1.00 93.69 182 PRO A O 1
ATOM 1557 N N . LEU A 1 183 ? 6.956 -16.192 1.616 1.00 94.06 183 LEU A N 1
ATOM 1558 C CA . LEU A 1 183 ? 8.335 -16.208 2.127 1.00 94.06 183 LEU A CA 1
ATOM 1559 C C . LEU A 1 183 ? 9.070 -17.516 1.817 1.00 94.06 183 LEU A C 1
ATOM 1561 O O . LEU A 1 183 ? 10.257 -17.502 1.495 1.00 94.06 183 LEU A O 1
ATOM 1565 N N . HIS A 1 184 ? 8.357 -18.638 1.911 1.00 92.12 184 HIS A N 1
ATOM 1566 C CA . HIS A 1 184 ? 8.900 -19.986 1.760 1.00 92.12 184 HIS A CA 1
ATOM 1567 C C . HIS A 1 184 ? 8.215 -20.708 0.604 1.00 92.12 184 HIS A C 1
ATOM 1569 O O . HIS A 1 184 ? 7.079 -20.399 0.254 1.00 92.12 184 HIS A O 1
ATOM 1575 N N . LYS A 1 185 ? 8.888 -21.713 0.028 1.00 89.88 185 LYS A N 1
ATOM 1576 C CA . LYS A 1 185 ? 8.305 -22.552 -1.037 1.00 89.88 185 LYS A CA 1
ATOM 1577 C C . LYS A 1 185 ? 7.014 -23.238 -0.578 1.00 89.88 185 LYS A C 1
ATOM 1579 O O . LYS A 1 185 ? 6.080 -23.379 -1.359 1.00 89.88 185 LYS A O 1
ATOM 1584 N N . ASP A 1 186 ? 6.995 -23.671 0.676 1.00 91.12 186 ASP A N 1
ATOM 1585 C CA . ASP A 1 186 ? 5.793 -24.116 1.364 1.00 91.12 186 ASP A CA 1
ATOM 1586 C C . ASP A 1 186 ? 5.207 -22.931 2.136 1.00 91.12 186 ASP A C 1
ATOM 1588 O O . ASP A 1 186 ? 5.750 -22.498 3.155 1.00 91.12 186 ASP A O 1
ATOM 1592 N N . PHE A 1 187 ? 4.098 -22.399 1.625 1.00 87.56 187 PHE A N 1
ATOM 1593 C CA . PHE A 1 187 ? 3.434 -21.215 2.167 1.00 87.56 187 PHE A CA 1
ATOM 1594 C C . PHE A 1 187 ? 2.861 -21.429 3.578 1.00 87.56 187 PHE A C 1
ATOM 1596 O O . PHE A 1 187 ? 2.521 -20.457 4.248 1.00 87.56 187 PHE A O 1
ATOM 1603 N N . THR A 1 188 ? 2.767 -22.677 4.051 1.00 92.06 188 THR A N 1
ATOM 1604 C CA . THR A 1 188 ? 2.214 -23.001 5.373 1.00 92.06 188 THR A CA 1
ATOM 1605 C C . THR A 1 188 ? 3.233 -22.913 6.508 1.00 92.06 188 THR A C 1
ATOM 1607 O O . THR A 1 188 ? 2.831 -22.823 7.667 1.00 92.06 188 THR A O 1
ATOM 1610 N N . GLN A 1 189 ? 4.538 -22.899 6.202 1.00 93.38 189 GLN A N 1
ATOM 1611 C CA . GLN A 1 189 ? 5.592 -22.881 7.227 1.00 93.38 189 GLN A CA 1
ATOM 1612 C C . GLN A 1 189 ? 5.582 -21.596 8.049 1.00 93.38 189 GLN A C 1
ATOM 1614 O O . GLN A 1 189 ? 5.795 -21.612 9.260 1.00 93.38 189 GLN A O 1
ATOM 1619 N N . GLU A 1 190 ? 5.337 -20.472 7.383 1.00 95.19 190 GLU A N 1
ATOM 1620 C CA . GLU A 1 190 ? 5.292 -19.172 8.031 1.00 95.19 190 GLU A CA 1
ATOM 1621 C C . GLU A 1 190 ? 4.392 -18.211 7.250 1.00 95.19 190 GLU A C 1
ATOM 1623 O O . GLU A 1 190 ? 4.867 -17.364 6.486 1.00 95.19 190 GLU A O 1
ATOM 1628 N N . PRO A 1 191 ? 3.072 -18.375 7.397 1.00 95.81 191 PRO A N 1
ATOM 1629 C CA . PRO A 1 191 ? 2.128 -17.537 6.694 1.00 95.81 191 PRO A CA 1
ATOM 1630 C C . PRO A 1 191 ? 2.064 -16.134 7.299 1.00 95.81 191 PRO A C 1
ATOM 1632 O O . PRO A 1 191 ? 2.366 -15.912 8.478 1.00 95.81 191 PRO A O 1
ATOM 1635 N N . PHE A 1 192 ? 1.605 -15.189 6.485 1.00 97.31 192 PHE A N 1
ATOM 1636 C CA . PHE A 1 192 ? 1.256 -13.852 6.945 1.00 97.31 192 PHE A CA 1
ATOM 1637 C C . PHE A 1 192 ? -0.109 -13.857 7.646 1.00 97.31 192 PHE A C 1
ATOM 1639 O O . PHE A 1 192 ? -1.028 -14.565 7.238 1.00 97.31 192 PHE A O 1
ATOM 1646 N N . ILE A 1 193 ? -0.240 -13.059 8.705 1.00 96.69 193 ILE A N 1
ATOM 1647 C CA . ILE A 1 193 ? -1.479 -12.898 9.487 1.00 96.69 193 ILE A CA 1
ATOM 1648 C C . ILE A 1 193 ? -2.091 -11.501 9.359 1.00 96.69 193 ILE A C 1
ATOM 1650 O O . ILE A 1 193 ? -3.267 -11.316 9.656 1.00 96.69 193 ILE A O 1
ATOM 1654 N N . CYS A 1 194 ? -1.300 -10.520 8.926 1.00 97.88 194 CYS A N 1
ATOM 1655 C CA . CYS A 1 194 ? -1.706 -9.129 8.774 1.00 97.88 194 CYS A CA 1
ATOM 1656 C C . CYS A 1 194 ? -0.894 -8.498 7.636 1.00 97.88 194 CYS A C 1
ATOM 1658 O O . CYS A 1 194 ? 0.283 -8.827 7.466 1.00 97.88 194 CYS A O 1
ATOM 1660 N N . VAL A 1 195 ? -1.529 -7.623 6.856 1.00 98.50 195 VAL A N 1
ATOM 1661 C CA . VAL A 1 195 ? -0.915 -6.863 5.763 1.00 98.50 195 VAL A CA 1
ATOM 1662 C C . VAL A 1 195 ? -1.508 -5.461 5.757 1.00 98.50 195 VAL A C 1
ATOM 1664 O O . VAL A 1 195 ? -2.719 -5.314 5.870 1.00 98.50 195 VAL A O 1
ATOM 1667 N N . SER A 1 196 ? -0.673 -4.440 5.610 1.00 98.56 196 SER A N 1
ATOM 1668 C CA . SER A 1 196 ? -1.119 -3.055 5.496 1.00 98.56 196 SER A CA 1
ATOM 1669 C C . SER A 1 196 ? -0.437 -2.366 4.322 1.00 98.56 196 SER A C 1
ATOM 1671 O O . SER A 1 196 ? 0.773 -2.520 4.123 1.00 98.56 196 SER A O 1
ATOM 1673 N N . ILE A 1 197 ? -1.231 -1.640 3.535 1.00 98.62 197 ILE A N 1
ATOM 1674 C CA . ILE A 1 197 ? -0.784 -0.767 2.454 1.00 98.62 197 ILE A CA 1
ATOM 1675 C C . ILE A 1 197 ? -0.984 0.701 2.854 1.00 98.62 197 ILE A C 1
ATOM 1677 O O . ILE A 1 197 ? -2.012 1.056 3.421 1.00 98.62 197 ILE A O 1
ATOM 1681 N N . GLY A 1 198 ? -0.006 1.551 2.538 1.00 97.44 198 GLY A N 1
ATOM 1682 C CA . GLY A 1 198 ? -0.019 2.982 2.844 1.00 97.44 198 GLY A CA 1
ATOM 1683 C C . GLY A 1 198 ? 1.079 3.749 2.107 1.00 97.44 198 GLY A C 1
ATOM 1684 O O . GLY A 1 198 ? 1.583 3.307 1.072 1.00 97.44 198 GLY A O 1
ATOM 1685 N N . GLY A 1 199 ? 1.487 4.899 2.648 1.00 96.12 199 GLY A N 1
ATOM 1686 C CA . GLY A 1 199 ? 2.625 5.684 2.154 1.00 96.12 199 GLY A CA 1
ATOM 1687 C C . GLY A 1 199 ? 2.432 6.385 0.805 1.00 96.12 199 GLY A C 1
ATOM 1688 O O . GLY A 1 199 ? 3.373 7.001 0.309 1.00 96.12 199 GLY A O 1
ATOM 1689 N N . GLN A 1 200 ? 1.236 6.334 0.216 1.00 94.94 200 GLN A N 1
ATOM 1690 C CA . GLN A 1 200 ? 0.934 6.925 -1.092 1.00 94.94 200 GLN A CA 1
ATOM 1691 C C . GLN A 1 200 ? 0.982 8.459 -1.120 1.00 94.94 200 GLN A C 1
ATOM 1693 O O . GLN A 1 200 ? 1.034 9.056 -2.192 1.00 94.94 200 GLN A O 1
ATOM 1698 N N . LYS A 1 201 ? 0.973 9.102 0.053 1.00 93.75 201 LYS A N 1
ATOM 1699 C CA . LYS A 1 201 ? 1.125 10.553 0.238 1.00 93.75 201 LYS A CA 1
ATOM 1700 C C . LYS A 1 201 ? 2.437 10.909 0.944 1.00 93.75 201 LYS A C 1
ATOM 1702 O O . LYS A 1 201 ? 2.545 11.987 1.524 1.00 93.75 201 LYS A O 1
ATOM 1707 N N . MET A 1 202 ? 3.430 10.016 0.935 1.00 92.81 202 MET A N 1
ATOM 1708 C CA . MET A 1 202 ? 4.731 10.299 1.538 1.00 92.81 202 MET A CA 1
ATOM 1709 C C . MET A 1 202 ? 5.454 11.418 0.762 1.00 92.81 202 MET A C 1
ATOM 1711 O O . MET A 1 202 ? 5.684 11.274 -0.446 1.00 92.81 202 MET A O 1
ATOM 1715 N N . PRO A 1 203 ? 5.867 12.509 1.433 1.00 91.06 203 PRO A N 1
ATOM 1716 C CA . PRO A 1 203 ? 6.606 13.593 0.792 1.00 91.06 203 PRO A CA 1
ATOM 1717 C C . PRO A 1 203 ? 7.914 13.114 0.149 1.00 91.06 203 PRO A C 1
ATOM 1719 O O . PRO A 1 203 ? 8.616 12.274 0.705 1.00 91.06 203 PRO A O 1
ATOM 1722 N N . GLY A 1 204 ? 8.255 13.667 -1.019 1.00 91.81 204 GLY A N 1
ATOM 1723 C CA . GLY A 1 204 ? 9.510 13.373 -1.727 1.00 91.81 204 GLY A CA 1
ATOM 1724 C C . GLY A 1 204 ? 9.525 12.063 -2.524 1.00 91.81 204 GLY A C 1
ATOM 1725 O O . GLY A 1 204 ? 10.515 11.771 -3.193 1.00 91.81 204 GLY A O 1
ATOM 1726 N N . THR A 1 205 ? 8.446 11.276 -2.494 1.00 93.19 205 THR A N 1
ATOM 1727 C CA . THR A 1 205 ? 8.362 10.017 -3.247 1.00 93.19 205 THR A CA 1
ATOM 1728 C C . THR A 1 205 ? 7.953 10.223 -4.706 1.00 93.19 205 THR A C 1
ATOM 1730 O O . THR A 1 205 ? 7.381 11.243 -5.092 1.00 93.19 205 THR A O 1
ATOM 1733 N N . GLN A 1 206 ? 8.277 9.240 -5.549 1.00 90.75 206 GLN A N 1
ATOM 1734 C CA . GLN A 1 206 ? 7.871 9.231 -6.955 1.00 90.75 206 GLN A CA 1
ATOM 1735 C C . GLN A 1 206 ? 6.357 9.021 -7.089 1.00 90.75 206 GLN A C 1
ATOM 1737 O O . GLN A 1 206 ? 5.732 8.372 -6.249 1.00 90.75 206 GLN A O 1
ATOM 1742 N N . PHE A 1 207 ? 5.773 9.520 -8.182 1.00 88.25 207 PHE A N 1
ATOM 1743 C CA . PHE A 1 207 ? 4.349 9.335 -8.454 1.00 88.25 207 PHE A CA 1
ATOM 1744 C C . PHE A 1 207 ? 3.960 7.850 -8.429 1.00 88.25 207 PHE A C 1
ATOM 1746 O O . PHE A 1 207 ? 4.579 7.012 -9.085 1.00 88.25 207 PHE A O 1
ATOM 1753 N N . GLY A 1 208 ? 2.907 7.542 -7.672 1.00 91.25 208 GLY A N 1
ATOM 1754 C CA . GLY A 1 208 ? 2.384 6.189 -7.538 1.00 91.25 208 GLY A CA 1
ATOM 1755 C C . GLY A 1 208 ? 3.179 5.276 -6.606 1.00 91.25 208 GLY A C 1
ATOM 1756 O O . GLY A 1 208 ? 2.931 4.073 -6.618 1.00 91.25 208 GLY A O 1
ATOM 1757 N N . PHE A 1 209 ? 4.121 5.802 -5.820 1.00 95.69 209 PHE A N 1
ATOM 1758 C CA . PHE A 1 209 ? 4.781 5.048 -4.756 1.00 95.69 209 PHE A CA 1
ATOM 1759 C C . PHE A 1 209 ? 3.771 4.556 -3.712 1.00 95.69 209 PHE A C 1
ATOM 1761 O O . PHE A 1 209 ? 2.843 5.274 -3.354 1.00 95.69 209 PHE A O 1
ATOM 1768 N N . MET A 1 210 ? 3.951 3.328 -3.227 1.00 97.00 210 MET A N 1
ATOM 1769 C CA . MET A 1 210 ? 3.137 2.740 -2.164 1.00 97.00 210 MET A CA 1
ATOM 1770 C C . MET A 1 210 ? 4.022 1.875 -1.266 1.00 97.00 210 MET A C 1
ATOM 1772 O O . MET A 1 210 ? 5.033 1.317 -1.694 1.00 97.00 210 MET A O 1
ATOM 1776 N N . MET A 1 211 ? 3.631 1.732 -0.009 1.00 97.88 211 MET A N 1
ATOM 1777 C CA . MET A 1 211 ? 4.324 0.916 0.978 1.00 97.88 211 MET A CA 1
ATOM 1778 C C . MET A 1 211 ? 3.445 -0.248 1.377 1.00 97.88 211 MET A C 1
ATOM 1780 O O . MET A 1 211 ? 2.288 -0.038 1.713 1.00 97.88 211 MET A O 1
ATOM 1784 N N . VAL A 1 212 ? 4.004 -1.455 1.394 1.00 98.69 212 VAL A N 1
ATOM 1785 C CA . VAL A 1 212 ? 3.285 -2.639 1.864 1.00 98.69 212 VAL A CA 1
ATOM 1786 C C . VAL A 1 212 ? 4.104 -3.330 2.935 1.00 98.69 212 VAL A C 1
ATOM 1788 O O . VAL A 1 212 ? 5.264 -3.698 2.721 1.00 98.69 212 VAL A O 1
ATOM 1791 N N . TRP A 1 213 ? 3.468 -3.513 4.081 1.00 98.69 213 TRP A N 1
ATOM 1792 C CA . TRP A 1 213 ? 4.021 -4.161 5.253 1.00 98.69 213 TRP A CA 1
ATOM 1793 C C . TRP A 1 213 ? 3.195 -5.385 5.612 1.00 98.69 213 TRP A C 1
ATOM 1795 O O . TRP A 1 213 ? 1.984 -5.393 5.415 1.00 98.69 213 TRP A O 1
ATOM 1805 N N . ALA A 1 214 ? 3.829 -6.414 6.159 1.00 98.44 214 ALA A N 1
ATOM 1806 C CA . ALA A 1 214 ? 3.135 -7.615 6.599 1.00 98.44 214 ALA A CA 1
ATOM 1807 C C . ALA A 1 214 ? 3.772 -8.211 7.858 1.00 98.44 214 ALA A C 1
ATOM 1809 O O . ALA A 1 214 ? 4.966 -8.034 8.104 1.00 98.44 214 ALA A O 1
ATOM 1810 N N . ILE A 1 215 ? 2.972 -8.934 8.640 1.00 98.25 215 ILE A N 1
ATOM 1811 C CA . ILE A 1 215 ? 3.410 -9.668 9.835 1.00 98.25 215 ILE A CA 1
ATOM 1812 C C . ILE A 1 215 ? 3.160 -11.158 9.635 1.00 98.25 215 ILE A C 1
ATOM 1814 O O . ILE A 1 215 ? 2.095 -11.545 9.149 1.00 98.25 215 ILE A O 1
ATOM 1818 N N . THR A 1 216 ? 4.116 -11.996 10.035 1.00 97.19 216 THR A N 1
ATOM 1819 C CA . THR A 1 216 ? 3.975 -13.458 10.017 1.00 97.19 216 THR A CA 1
ATOM 1820 C C . THR A 1 216 ? 3.377 -14.020 11.304 1.00 97.19 216 THR A C 1
ATOM 1822 O O . THR A 1 216 ? 3.331 -13.353 12.335 1.00 97.19 216 THR A O 1
ATOM 1825 N N . THR A 1 217 ? 2.964 -15.288 11.288 1.00 95.31 217 THR A N 1
ATOM 1826 C CA . THR A 1 217 ? 2.545 -16.015 12.503 1.00 95.31 217 THR A CA 1
ATOM 1827 C C . THR A 1 217 ? 3.611 -16.061 13.599 1.00 95.31 217 THR A C 1
ATOM 1829 O O . THR A 1 217 ? 3.260 -16.210 14.764 1.00 95.31 217 THR A O 1
ATOM 1832 N N . GLN A 1 218 ? 4.892 -15.912 13.248 1.00 94.75 218 GLN A N 1
ATOM 1833 C CA . GLN A 1 218 ? 6.019 -15.837 14.189 1.00 94.75 218 GLN A CA 1
ATOM 1834 C C . GLN A 1 218 ? 6.258 -14.410 14.722 1.00 94.75 218 GLN A C 1
ATOM 1836 O O . GLN A 1 218 ? 7.253 -14.151 15.389 1.00 94.75 218 GLN A O 1
ATOM 1841 N N . GLY A 1 219 ? 5.394 -13.452 14.376 1.00 95.81 219 GLY A N 1
ATOM 1842 C CA . GLY A 1 219 ? 5.500 -12.062 14.811 1.00 95.81 219 GLY A CA 1
ATOM 1843 C C . GLY A 1 219 ? 6.628 -11.262 14.158 1.00 95.81 219 GLY A C 1
ATOM 1844 O O . GLY A 1 219 ? 6.960 -10.179 14.645 1.00 95.81 219 GLY A O 1
ATOM 1845 N N . ARG A 1 220 ? 7.201 -11.764 13.055 1.00 96.69 220 ARG A N 1
ATOM 1846 C CA . ARG A 1 220 ? 8.231 -11.066 12.273 1.00 96.69 220 ARG A CA 1
ATOM 1847 C C . ARG A 1 220 ? 7.590 -10.101 11.285 1.00 96.69 220 ARG A C 1
ATOM 1849 O O . ARG A 1 220 ? 6.544 -10.403 10.713 1.00 96.69 220 ARG A O 1
ATOM 1856 N N . ILE A 1 221 ? 8.241 -8.962 11.067 1.00 98.25 221 ILE A N 1
ATOM 1857 C CA . ILE A 1 221 ? 7.749 -7.895 10.193 1.00 98.25 221 ILE A CA 1
ATOM 1858 C C . ILE A 1 221 ? 8.491 -7.944 8.862 1.00 98.25 221 ILE A C 1
ATOM 1860 O O . ILE A 1 221 ? 9.715 -8.067 8.822 1.00 98.25 221 ILE A O 1
ATOM 1864 N N . PHE A 1 222 ? 7.751 -7.801 7.769 1.00 98.25 222 PHE A N 1
ATOM 1865 C CA . PHE A 1 222 ? 8.292 -7.746 6.421 1.00 98.25 222 PHE A CA 1
ATOM 1866 C C . PHE A 1 222 ? 7.813 -6.512 5.669 1.00 98.25 222 PHE A C 1
ATOM 1868 O O . PHE A 1 222 ? 6.661 -6.105 5.783 1.00 98.25 222 PHE A O 1
ATOM 1875 N N . TYR A 1 223 ? 8.702 -5.966 4.846 1.00 98.38 223 TYR A N 1
ATOM 1876 C CA . TYR A 1 223 ? 8.429 -4.893 3.899 1.00 98.38 223 TYR A CA 1
ATOM 1877 C C . TYR A 1 223 ? 8.521 -5.426 2.466 1.00 98.38 223 TYR A C 1
ATOM 1879 O O . TYR A 1 223 ? 9.492 -6.104 2.112 1.00 98.38 223 TYR A O 1
ATOM 1887 N N . ARG A 1 224 ? 7.532 -5.123 1.621 1.00 98.06 224 ARG A N 1
ATOM 1888 C CA . ARG A 1 224 ? 7.551 -5.482 0.197 1.00 98.06 224 ARG A CA 1
ATOM 1889 C C . ARG A 1 224 ? 8.266 -4.392 -0.599 1.00 98.06 224 ARG A C 1
ATOM 1891 O O . ARG A 1 224 ? 7.803 -3.258 -0.671 1.00 98.06 224 ARG A O 1
ATOM 1898 N N . LYS A 1 225 ? 9.389 -4.727 -1.238 1.00 96.50 225 LYS A N 1
ATOM 1899 C CA . LYS A 1 225 ? 10.142 -3.759 -2.054 1.00 96.50 225 LYS A CA 1
ATOM 1900 C C . LYS A 1 225 ? 9.424 -3.402 -3.355 1.00 96.50 225 LYS A C 1
ATOM 1902 O O . LYS A 1 225 ? 8.761 -4.248 -3.940 1.00 96.50 225 LYS A O 1
ATOM 1907 N N . ASN A 1 226 ? 9.673 -2.193 -3.859 1.00 94.69 226 ASN A N 1
ATOM 1908 C CA . ASN A 1 226 ? 9.312 -1.724 -5.205 1.00 94.69 226 ASN A CA 1
ATOM 1909 C C . ASN A 1 226 ? 7.809 -1.725 -5.536 1.00 94.69 226 ASN A C 1
ATOM 1911 O O . ASN A 1 226 ? 7.462 -1.741 -6.715 1.00 94.69 226 ASN A O 1
ATOM 1915 N N . VAL A 1 227 ? 6.924 -1.700 -4.536 1.00 97.06 227 VAL A N 1
ATOM 1916 C CA . VAL A 1 227 ? 5.482 -1.567 -4.778 1.00 97.06 227 VAL A CA 1
ATOM 1917 C C . VAL A 1 227 ? 5.182 -0.150 -5.269 1.00 97.06 227 VAL A C 1
ATOM 1919 O O . VAL A 1 227 ? 5.587 0.832 -4.653 1.00 97.06 227 VAL A O 1
ATOM 1922 N N . ASN A 1 228 ? 4.509 -0.040 -6.411 1.00 95.62 228 ASN A N 1
ATOM 1923 C CA . ASN A 1 228 ? 4.049 1.231 -6.969 1.00 95.62 228 ASN A CA 1
ATOM 1924 C C . ASN A 1 228 ? 2.933 0.996 -8.003 1.00 95.62 228 ASN A C 1
ATOM 1926 O O . ASN A 1 228 ? 2.681 -0.146 -8.383 1.00 95.62 228 ASN A O 1
ATOM 1930 N N . LYS A 1 229 ? 2.291 2.062 -8.496 1.00 94.56 229 LYS A N 1
ATOM 1931 C CA . LYS A 1 229 ? 1.179 1.979 -9.463 1.00 94.56 229 LYS A CA 1
ATOM 1932 C C . LYS A 1 229 ? 1.551 1.270 -10.772 1.00 94.56 229 LYS A C 1
ATOM 1934 O O . LYS A 1 229 ? 0.699 0.644 -11.386 1.00 94.56 229 LYS A O 1
ATOM 1939 N N . MET A 1 230 ? 2.820 1.319 -11.185 1.00 93.19 230 MET A N 1
ATOM 1940 C CA . MET A 1 230 ? 3.304 0.616 -12.380 1.00 93.19 230 MET A CA 1
ATOM 1941 C C . MET A 1 230 ? 3.719 -0.829 -12.096 1.00 93.19 230 MET A C 1
ATOM 1943 O O . MET A 1 230 ? 3.728 -1.651 -13.004 1.00 93.19 230 MET A O 1
ATOM 1947 N N . TRP A 1 231 ? 4.063 -1.173 -10.856 1.00 94.12 231 TRP A N 1
ATOM 1948 C CA . TRP A 1 231 ? 4.409 -2.534 -10.454 1.00 94.12 231 TRP A CA 1
ATOM 1949 C C . TRP A 1 231 ? 3.733 -2.884 -9.123 1.00 94.12 231 TRP A C 1
ATOM 1951 O O . TRP A 1 231 ? 4.382 -2.904 -8.071 1.00 94.12 231 TRP A O 1
ATOM 1961 N N . PRO A 1 232 ? 2.418 -3.158 -9.150 1.00 95.81 232 PRO A N 1
ATOM 1962 C CA . PRO A 1 232 ? 1.627 -3.247 -7.929 1.00 95.81 232 PRO A CA 1
ATOM 1963 C C . PRO A 1 232 ? 1.959 -4.480 -7.083 1.00 95.81 232 PRO A C 1
ATOM 1965 O O . PRO A 1 232 ? 1.831 -4.430 -5.869 1.00 95.81 232 PRO A O 1
ATOM 1968 N N . GLU A 1 233 ? 2.464 -5.564 -7.679 1.00 95.81 233 GLU A N 1
ATOM 1969 C CA . GLU A 1 233 ? 2.952 -6.742 -6.937 1.00 95.81 233 GLU A CA 1
ATOM 1970 C C . GLU A 1 233 ? 4.268 -6.474 -6.181 1.00 95.81 233 GLU A C 1
ATOM 1972 O O . GLU A 1 233 ? 4.641 -7.221 -5.266 1.00 95.81 233 GLU A O 1
ATOM 1977 N N . GLY A 1 234 ? 5.008 -5.441 -6.595 1.00 95.25 234 GLY A N 1
ATOM 1978 C CA . GLY A 1 234 ? 6.374 -5.179 -6.164 1.00 95.25 234 GLY A CA 1
ATOM 1979 C C . GLY A 1 234 ? 7.338 -6.346 -6.418 1.00 95.25 234 GLY A C 1
ATOM 1980 O O . GLY A 1 234 ? 7.076 -7.276 -7.178 1.00 95.25 234 GLY A O 1
ATOM 1981 N N . GLY A 1 235 ? 8.485 -6.286 -5.749 1.00 93.25 235 GLY A N 1
ATOM 1982 C CA . GLY A 1 235 ? 9.588 -7.234 -5.861 1.00 93.25 235 GLY A CA 1
ATOM 1983 C C . GLY A 1 235 ? 9.519 -8.364 -4.837 1.00 93.25 235 GLY A C 1
ATOM 1984 O O . GLY A 1 235 ? 8.834 -9.359 -5.033 1.00 93.25 235 GLY A O 1
ATOM 1985 N N . LEU A 1 236 ? 10.289 -8.248 -3.756 1.00 94.75 236 LEU A N 1
ATOM 1986 C CA . LEU A 1 236 ? 10.441 -9.301 -2.747 1.00 94.75 236 LEU A CA 1
ATOM 1987 C C . LEU A 1 236 ? 10.151 -8.780 -1.340 1.00 94.75 236 LEU A C 1
ATOM 1989 O O . LEU A 1 236 ? 10.212 -7.573 -1.088 1.00 94.75 236 LEU A O 1
ATOM 1993 N N . TRP A 1 237 ? 9.851 -9.706 -0.433 1.00 97.62 237 TRP A N 1
ATOM 1994 C CA . TRP A 1 237 ? 9.701 -9.439 0.994 1.00 97.62 237 TRP A CA 1
ATOM 1995 C C . TRP A 1 237 ? 11.065 -9.330 1.672 1.00 97.62 237 TRP A C 1
ATOM 1997 O O . TRP A 1 237 ? 11.927 -10.188 1.491 1.00 97.62 237 TRP A O 1
ATOM 2007 N N . VAL A 1 238 ? 11.252 -8.287 2.474 1.00 97.38 238 VAL A N 1
ATOM 2008 C CA . VAL A 1 238 ? 12.475 -8.031 3.240 1.00 97.38 238 VAL A CA 1
ATOM 2009 C C . VAL A 1 238 ? 12.126 -7.997 4.713 1.00 97.38 238 VAL A C 1
ATOM 2011 O O . VAL A 1 238 ? 11.228 -7.260 5.105 1.00 97.38 238 VAL A O 1
ATOM 2014 N N . CYS A 1 239 ? 12.827 -8.794 5.516 1.00 96.88 239 CYS A N 1
ATOM 2015 C CA . CYS A 1 239 ? 12.648 -8.796 6.963 1.00 96.88 239 CYS A CA 1
ATOM 2016 C C . CYS A 1 239 ? 13.088 -7.445 7.539 1.00 96.88 239 CYS A C 1
ATOM 2018 O O . CYS A 1 239 ? 14.205 -6.996 7.273 1.00 96.88 239 CYS A O 1
ATOM 2020 N N . VAL A 1 240 ? 12.224 -6.824 8.339 1.00 97.25 240 VAL A N 1
ATOM 2021 C CA . VAL A 1 240 ? 12.541 -5.626 9.114 1.00 97.25 240 VAL A CA 1
ATOM 2022 C C . VAL A 1 240 ? 12.683 -6.052 10.575 1.00 97.25 240 VAL A C 1
ATOM 2024 O O . VAL A 1 240 ? 11.684 -6.418 11.198 1.00 97.25 240 VAL A O 1
ATOM 2027 N N . PRO A 1 241 ? 13.908 -6.050 11.129 1.00 92.94 241 PRO A N 1
ATOM 2028 C CA . PRO A 1 241 ? 14.158 -6.614 12.446 1.00 92.94 241 PRO A CA 1
ATOM 2029 C C . PRO A 1 241 ? 13.456 -5.811 13.544 1.00 92.94 241 PRO A C 1
ATOM 2031 O O . PRO A 1 241 ? 13.395 -4.577 13.504 1.00 92.94 241 PRO A O 1
ATOM 2034 N N . THR A 1 242 ? 12.954 -6.534 14.538 1.00 89.88 242 THR A N 1
ATOM 2035 C CA . THR A 1 242 ? 12.466 -6.013 15.817 1.00 89.88 242 THR A CA 1
ATOM 2036 C C . THR A 1 242 ? 13.446 -6.401 16.928 1.00 89.88 242 THR A C 1
ATOM 2038 O O . THR A 1 242 ? 14.352 -7.205 16.709 1.00 89.88 242 THR A O 1
ATOM 2041 N N . LYS A 1 243 ? 13.312 -5.801 18.117 1.00 87.06 243 LYS A N 1
ATOM 2042 C CA . LYS A 1 243 ? 14.106 -6.211 19.288 1.00 87.06 243 LYS A CA 1
ATOM 2043 C C . LYS A 1 243 ? 13.730 -7.642 19.681 1.00 87.06 243 LYS A C 1
ATOM 2045 O O . LYS A 1 243 ? 12.555 -8.001 19.586 1.00 87.06 243 LYS A O 1
ATOM 2050 N N . ASP A 1 244 ? 14.692 -8.421 20.169 1.00 80.25 244 ASP A N 1
ATOM 2051 C CA . ASP A 1 244 ? 14.454 -9.805 20.594 1.00 80.25 244 ASP A CA 1
ATOM 2052 C C . ASP A 1 244 ? 13.269 -9.899 21.572 1.00 80.25 244 ASP A C 1
ATOM 2054 O O . ASP A 1 244 ? 13.129 -9.088 22.489 1.00 80.25 244 ASP A O 1
ATOM 2058 N N . GLY A 1 245 ? 12.376 -10.865 21.337 1.00 77.88 245 GLY A N 1
ATOM 2059 C CA . GLY A 1 245 ? 11.140 -11.044 22.110 1.00 77.88 245 GLY A CA 1
ATOM 2060 C C . GLY A 1 245 ? 9.983 -10.103 21.735 1.00 77.88 245 GLY A C 1
ATOM 2061 O O . GLY A 1 245 ? 8.910 -10.200 22.328 1.00 77.88 245 GLY A O 1
ATOM 2062 N N . SER A 1 246 ? 10.154 -9.212 20.749 1.00 89.12 246 SER A N 1
ATOM 2063 C CA . SER A 1 246 ? 9.064 -8.376 20.220 1.00 89.12 246 SER A CA 1
ATOM 2064 C C . SER A 1 246 ? 8.276 -9.135 19.151 1.00 89.12 246 SER A C 1
ATOM 2066 O O . SER A 1 246 ? 8.560 -9.028 17.956 1.00 89.12 246 SER A O 1
ATOM 2068 N N . GLU A 1 247 ? 7.284 -9.909 19.586 1.00 94.56 247 GLU A N 1
ATOM 2069 C CA . GLU A 1 247 ? 6.383 -10.636 18.690 1.00 94.56 247 GLU A CA 1
ATOM 2070 C C . GLU A 1 247 ? 5.226 -9.736 18.241 1.00 94.56 247 GLU A C 1
ATOM 2072 O O . GLU A 1 247 ? 4.353 -9.359 19.031 1.00 94.56 247 GLU A O 1
ATOM 2077 N N . SER A 1 248 ? 5.215 -9.389 16.954 1.00 97.12 248 SER A N 1
ATOM 2078 C CA . SER A 1 248 ? 4.206 -8.509 16.360 1.00 97.12 248 SER A CA 1
ATOM 2079 C C . SER A 1 248 ? 2.889 -9.242 16.100 1.00 97.12 248 SER A C 1
ATOM 2081 O O . SER A 1 248 ? 2.872 -10.415 15.732 1.00 97.12 248 SER A O 1
ATOM 2083 N N . ARG A 1 249 ? 1.770 -8.537 16.256 1.00 96.25 249 ARG A N 1
ATOM 2084 C CA . ARG A 1 249 ? 0.411 -9.054 16.043 1.00 96.25 249 ARG A CA 1
ATOM 2085 C C . ARG A 1 249 ? -0.329 -8.319 14.930 1.00 96.25 249 ARG A C 1
ATOM 2087 O O . ARG A 1 249 ? -1.024 -8.956 14.143 1.00 96.25 249 ARG A O 1
ATOM 2094 N N . TYR A 1 250 ? -0.225 -6.994 14.900 1.00 98.12 250 TYR A N 1
ATOM 2095 C CA . TYR A 1 250 ? -0.968 -6.138 13.977 1.00 98.12 250 TYR A CA 1
ATOM 2096 C C . TYR A 1 250 ? -0.074 -4.996 13.495 1.00 98.12 250 TYR A C 1
ATOM 2098 O O . TYR A 1 250 ? 0.730 -4.490 14.276 1.00 98.12 250 TYR A O 1
ATOM 2106 N N . ILE A 1 251 ? -0.197 -4.603 12.229 1.00 98.50 251 ILE A N 1
ATOM 2107 C CA . ILE A 1 251 ? 0.560 -3.504 11.622 1.00 98.50 251 ILE A CA 1
ATOM 2108 C C . ILE A 1 251 ? -0.392 -2.621 10.833 1.00 98.50 251 ILE A C 1
ATOM 2110 O O . ILE A 1 251 ? -1.294 -3.133 10.174 1.00 98.50 251 ILE A O 1
ATOM 2114 N N . ASP A 1 252 ? -0.175 -1.311 10.883 1.00 98.56 252 ASP A N 1
ATOM 2115 C CA . ASP A 1 252 ? -0.831 -0.386 9.970 1.00 98.56 252 ASP A CA 1
ATOM 2116 C C . ASP A 1 252 ? 0.129 0.694 9.466 1.00 98.56 252 ASP A C 1
ATOM 2118 O O . ASP A 1 252 ? 1.052 1.110 10.175 1.00 98.56 252 ASP A O 1
ATOM 2122 N N . CYS A 1 253 ? -0.070 1.115 8.220 1.00 97.94 253 CYS A N 1
ATOM 2123 C CA . CYS A 1 253 ? 0.730 2.107 7.523 1.00 97.94 253 CYS A CA 1
ATOM 2124 C C . CYS A 1 253 ? -0.187 3.225 7.027 1.00 97.94 253 CYS A C 1
ATOM 2126 O O . CYS A 1 253 ? -1.013 3.017 6.144 1.00 97.94 253 CYS A O 1
ATOM 2128 N N . GLY A 1 254 ? -0.020 4.421 7.585 1.00 96.56 254 GLY A N 1
ATOM 2129 C CA . GLY A 1 254 ? -0.787 5.590 7.176 1.00 96.56 254 GLY A CA 1
ATOM 2130 C C . GLY A 1 254 ? -0.368 6.140 5.808 1.00 96.56 254 GLY A C 1
ATOM 2131 O O . GLY A 1 254 ? 0.709 5.815 5.291 1.00 96.56 254 GLY A O 1
ATOM 2132 N N . PRO A 1 255 ? -1.163 7.053 5.226 1.00 95.44 255 PRO A N 1
ATOM 2133 C CA . PRO A 1 255 ? -0.894 7.672 3.927 1.00 95.44 255 PRO A CA 1
ATOM 2134 C C . PRO A 1 255 ? 0.449 8.410 3.852 1.00 95.44 255 PRO A C 1
ATOM 2136 O O . PRO A 1 255 ? 1.069 8.443 2.793 1.00 95.44 255 PRO A O 1
ATOM 2139 N N . THR A 1 256 ? 0.932 8.976 4.959 1.00 94.38 256 THR A N 1
ATOM 2140 C CA . THR A 1 256 ? 2.215 9.700 5.037 1.00 94.38 256 THR A CA 1
ATOM 2141 C C . THR A 1 256 ? 3.426 8.775 5.195 1.00 94.38 256 THR A C 1
ATOM 2143 O O . THR A 1 256 ? 4.561 9.245 5.212 1.00 94.38 256 THR A O 1
ATOM 2146 N N . GLY A 1 257 ? 3.201 7.460 5.306 1.00 94.75 257 GLY A N 1
ATOM 2147 C CA . GLY A 1 257 ? 4.235 6.463 5.578 1.00 94.75 257 GLY A CA 1
ATOM 2148 C C . GLY A 1 257 ? 4.529 6.258 7.066 1.00 94.75 257 GLY A C 1
ATOM 2149 O O . GLY A 1 257 ? 5.502 5.593 7.404 1.00 94.75 257 GLY A O 1
ATOM 2150 N N . SER A 1 258 ? 3.700 6.796 7.966 1.00 95.88 258 SER A N 1
ATOM 2151 C CA . SER A 1 258 ? 3.769 6.492 9.400 1.00 95.88 258 SER A CA 1
ATOM 2152 C C . SER A 1 258 ? 3.372 5.032 9.642 1.00 95.88 258 SER A C 1
ATOM 2154 O O . SER A 1 258 ? 2.260 4.631 9.302 1.00 95.88 258 SER A O 1
ATOM 2156 N N . VAL A 1 259 ? 4.284 4.219 10.187 1.00 97.62 259 VAL A N 1
ATOM 2157 C CA . VAL A 1 259 ? 4.081 2.771 10.385 1.00 97.62 259 VAL A CA 1
ATOM 2158 C C . VAL A 1 259 ? 4.037 2.454 11.869 1.00 97.62 259 VAL A C 1
ATOM 2160 O O . VAL A 1 259 ? 4.983 2.745 12.604 1.00 97.62 259 VAL A O 1
ATOM 2163 N N . TRP A 1 260 ? 2.952 1.811 12.283 1.00 98.19 260 TRP A N 1
ATOM 2164 C CA . TRP A 1 260 ? 2.681 1.456 13.668 1.00 98.19 260 TRP A CA 1
ATOM 2165 C C . TRP A 1 260 ? 2.425 -0.039 13.800 1.00 98.19 260 TRP A C 1
ATOM 2167 O O . TRP A 1 260 ? 1.781 -0.653 12.951 1.00 98.19 260 TRP A O 1
ATOM 2177 N N . VAL A 1 261 ? 2.923 -0.624 14.884 1.00 98.19 261 VAL A N 1
ATOM 2178 C CA . VAL A 1 261 ? 2.828 -2.055 15.168 1.00 98.19 261 VAL A CA 1
ATOM 2179 C C . VAL A 1 261 ? 2.316 -2.273 16.578 1.00 98.19 261 VAL A C 1
ATOM 2181 O O . VAL A 1 261 ? 2.733 -1.599 17.515 1.00 98.19 261 VAL A O 1
ATOM 2184 N N . VAL A 1 262 ? 1.436 -3.256 16.726 1.00 98.00 262 VAL A N 1
ATOM 2185 C CA . VAL A 1 262 ? 0.962 -3.774 18.009 1.00 98.00 262 VAL A CA 1
ATOM 2186 C C . VAL A 1 262 ? 1.594 -5.139 18.231 1.00 98.00 262 VAL A C 1
ATOM 2188 O O . VAL A 1 262 ? 1.487 -6.018 17.372 1.00 98.00 262 VAL A O 1
ATOM 2191 N N . LEU A 1 263 ? 2.232 -5.331 19.380 1.00 97.19 263 LEU A N 1
ATOM 2192 C CA . LEU A 1 263 ? 2.789 -6.610 19.814 1.00 97.19 263 LEU A CA 1
ATOM 2193 C C . LEU A 1 263 ? 1.721 -7.478 20.502 1.00 97.19 263 LEU A C 1
ATOM 2195 O O . LEU A 1 263 ? 0.696 -6.981 20.968 1.00 97.19 263 LEU A O 1
ATOM 2199 N N . TRP A 1 264 ? 1.961 -8.785 20.635 1.00 94.94 264 TRP A N 1
ATOM 2200 C CA . TRP A 1 264 ? 1.027 -9.708 21.307 1.00 94.94 264 TRP A CA 1
ATOM 2201 C C . TRP A 1 264 ? 0.747 -9.372 22.777 1.00 94.94 264 TRP A C 1
ATOM 2203 O O . TRP A 1 264 ? -0.331 -9.669 23.292 1.00 94.94 264 TRP A O 1
ATOM 2213 N N . ASN A 1 265 ? 1.696 -8.728 23.455 1.00 94.00 265 ASN A N 1
ATOM 2214 C CA . ASN A 1 265 ? 1.533 -8.259 24.831 1.00 94.00 265 ASN A CA 1
ATOM 2215 C C . ASN A 1 265 ? 0.741 -6.939 24.942 1.00 94.00 265 ASN A C 1
ATOM 2217 O O . ASN A 1 265 ? 0.452 -6.515 26.058 1.00 94.00 265 ASN A O 1
ATOM 2221 N N . GLY A 1 266 ? 0.363 -6.326 23.816 1.00 95.38 266 GLY A N 1
ATOM 2222 C CA . GLY A 1 266 ? -0.383 -5.070 23.742 1.00 95.38 266 GLY A CA 1
ATOM 2223 C C . GLY A 1 266 ? 0.475 -3.806 23.696 1.00 95.38 266 GLY A C 1
ATOM 2224 O O . GLY A 1 266 ? -0.085 -2.713 23.630 1.00 95.38 266 GLY A O 1
ATOM 2225 N N . ILE A 1 267 ? 1.805 -3.943 23.715 1.00 95.38 267 ILE A N 1
ATOM 2226 C CA . ILE A 1 267 ? 2.740 -2.826 23.542 1.00 95.38 267 ILE A CA 1
ATOM 2227 C C . ILE A 1 267 ? 2.696 -2.347 22.091 1.00 95.38 267 ILE A C 1
ATOM 2229 O O . ILE A 1 267 ? 2.631 -3.150 21.159 1.00 95.38 267 ILE A O 1
ATOM 2233 N N . VAL A 1 268 ? 2.775 -1.031 21.907 1.00 97.12 268 VAL A N 1
ATOM 2234 C CA . VAL A 1 268 ? 2.785 -0.391 20.592 1.00 97.12 268 VAL A CA 1
ATOM 2235 C C . VAL A 1 268 ? 4.183 0.116 20.256 1.00 97.12 268 VAL A C 1
ATOM 2237 O O . VAL A 1 268 ? 4.890 0.633 21.121 1.00 97.12 268 VAL A O 1
ATOM 2240 N N . GLN A 1 269 ? 4.583 -0.028 18.996 1.00 96.88 269 GLN A N 1
ATOM 2241 C CA . GLN A 1 269 ? 5.831 0.504 18.460 1.00 96.88 269 GLN A CA 1
ATOM 2242 C C . GLN A 1 269 ? 5.573 1.318 17.192 1.00 96.88 269 GLN A C 1
ATOM 2244 O O . GLN A 1 269 ? 4.761 0.926 16.356 1.00 96.88 269 GLN A O 1
ATOM 2249 N N . VAL A 1 270 ? 6.294 2.426 17.030 1.00 96.56 270 VAL A N 1
ATOM 2250 C CA . VAL A 1 270 ? 6.286 3.256 15.818 1.00 96.56 270 VAL A CA 1
ATOM 2251 C C . VAL A 1 270 ? 7.637 3.168 15.115 1.00 96.56 270 VAL A C 1
ATOM 2253 O O . VAL A 1 270 ? 8.687 3.123 15.765 1.00 96.56 270 VAL A O 1
ATOM 2256 N N . ARG A 1 271 ? 7.627 3.124 13.781 1.00 96.75 271 ARG A N 1
ATOM 2257 C CA . ARG A 1 271 ? 8.850 3.137 12.971 1.00 96.75 271 ARG A CA 1
ATOM 2258 C C . ARG A 1 271 ? 9.350 4.570 12.785 1.00 96.75 271 ARG A C 1
ATOM 2260 O O . ARG A 1 271 ? 8.597 5.427 12.328 1.00 96.75 271 ARG A O 1
ATOM 2267 N N . LYS A 1 272 ? 10.626 4.830 13.078 1.00 95.12 272 LYS A N 1
ATOM 2268 C CA . LYS A 1 272 ? 11.264 6.142 12.871 1.00 95.12 272 LYS A CA 1
ATOM 2269 C C . LYS A 1 272 ? 12.190 6.158 11.663 1.00 95.12 272 LYS A C 1
ATOM 2271 O O . LYS A 1 272 ? 12.621 5.116 11.159 1.00 95.12 272 LYS A O 1
ATOM 2276 N N . GLU A 1 273 ? 12.480 7.380 11.220 1.00 93.75 273 GLU A N 1
ATOM 2277 C CA . GLU A 1 273 ? 13.303 7.692 10.045 1.00 93.75 273 GLU A CA 1
ATOM 2278 C C . GLU A 1 273 ? 12.748 7.133 8.729 1.00 93.75 273 GLU A C 1
ATOM 2280 O O . GLU A 1 273 ? 13.498 6.829 7.805 1.00 93.75 273 GLU A O 1
ATOM 2285 N N . VAL A 1 274 ? 11.426 6.974 8.649 1.00 94.94 274 VAL A N 1
ATOM 2286 C CA . VAL A 1 274 ? 10.749 6.641 7.397 1.00 94.94 274 VAL A CA 1
ATOM 2287 C C . VAL A 1 274 ? 10.703 7.893 6.518 1.00 94.94 274 VAL A C 1
ATOM 2289 O O . VAL A 1 274 ? 10.119 8.901 6.911 1.00 94.94 274 VAL A O 1
ATOM 2292 N N . CYS A 1 275 ? 11.319 7.830 5.339 1.00 93.94 275 CYS A N 1
ATOM 2293 C CA . CYS A 1 275 ? 11.309 8.900 4.336 1.00 93.94 275 CYS A CA 1
ATOM 2294 C C . CYS A 1 275 ? 11.421 8.325 2.914 1.00 93.94 275 CYS A C 1
ATOM 2296 O O . CYS A 1 275 ? 11.584 7.115 2.747 1.00 93.94 275 CYS A O 1
ATOM 2298 N N . ALA A 1 276 ? 11.357 9.175 1.886 1.00 93.69 276 ALA A N 1
ATOM 2299 C CA . ALA A 1 276 ? 11.396 8.741 0.488 1.00 93.69 276 ALA A CA 1
ATOM 2300 C C . ALA A 1 276 ? 12.681 7.972 0.124 1.00 93.69 276 ALA A C 1
ATOM 2302 O O . ALA A 1 276 ? 12.640 7.010 -0.643 1.00 93.69 276 ALA A O 1
ATOM 2303 N N . GLU A 1 277 ? 13.817 8.360 0.705 1.00 94.06 277 GLU A N 1
ATOM 2304 C CA . GLU A 1 277 ? 15.120 7.726 0.490 1.00 94.06 277 GLU A CA 1
ATOM 2305 C C . GLU A 1 277 ? 15.270 6.432 1.300 1.00 94.06 277 GLU A C 1
ATOM 2307 O O . GLU A 1 277 ? 15.934 5.490 0.862 1.00 94.06 277 GLU A O 1
ATOM 2312 N N . ILE A 1 278 ? 14.636 6.369 2.478 1.00 95.00 278 ILE A N 1
ATOM 2313 C CA . ILE A 1 278 ? 14.673 5.221 3.393 1.00 95.00 278 ILE A CA 1
ATOM 2314 C C . ILE A 1 278 ? 13.237 4.812 3.774 1.00 95.00 278 ILE A C 1
ATOM 2316 O O . ILE A 1 278 ? 12.831 4.960 4.930 1.00 95.00 278 ILE A O 1
ATOM 2320 N N . PRO A 1 279 ? 12.445 4.230 2.849 1.00 94.81 279 PRO A N 1
ATOM 2321 C CA . PRO A 1 279 ? 11.042 3.925 3.138 1.00 94.81 279 PRO A CA 1
ATOM 2322 C C . PRO A 1 279 ? 10.854 2.895 4.256 1.00 94.81 279 PRO A C 1
ATOM 2324 O O . PRO A 1 279 ? 9.841 2.872 4.938 1.00 94.81 279 PRO A O 1
ATOM 2327 N N . GLN A 1 280 ? 11.837 2.027 4.488 1.00 95.69 280 GLN A N 1
ATOM 2328 C CA . GLN A 1 280 ? 11.769 1.044 5.573 1.00 95.69 280 GLN A CA 1
ATOM 2329 C C . GLN A 1 280 ? 12.002 1.664 6.958 1.00 95.69 280 GLN A C 1
ATOM 2331 O O . GLN A 1 280 ? 11.823 0.975 7.961 1.00 95.69 280 GLN A O 1
ATOM 2336 N N . GLY A 1 281 ? 12.442 2.922 7.042 1.00 95.44 281 GLY A N 1
ATOM 2337 C CA . GLY A 1 281 ? 12.934 3.522 8.279 1.00 95.44 281 GLY A CA 1
ATOM 2338 C C . GLY A 1 281 ? 14.116 2.765 8.886 1.00 95.44 281 GLY A C 1
ATOM 2339 O O . GLY A 1 281 ? 14.607 1.777 8.326 1.00 95.44 281 GLY A O 1
ATOM 2340 N N . LYS A 1 282 ? 14.563 3.186 10.070 1.00 94.50 282 LYS A N 1
ATOM 2341 C CA . LYS A 1 282 ? 15.744 2.595 10.725 1.00 94.50 282 LYS A CA 1
ATOM 2342 C C . LYS A 1 282 ? 15.423 1.848 12.008 1.00 94.50 282 LYS A C 1
ATOM 2344 O O . LYS A 1 282 ? 15.892 0.722 12.177 1.00 94.50 282 LYS A O 1
ATOM 2349 N N . GLU A 1 283 ? 14.568 2.406 12.856 1.00 95.31 283 GLU A N 1
ATOM 2350 C CA . GLU A 1 283 ? 14.356 1.885 14.206 1.00 95.31 283 GLU A CA 1
ATOM 2351 C C . GLU A 1 283 ? 12.887 1.843 14.631 1.00 95.31 283 GLU A C 1
ATOM 2353 O O . GLU A 1 283 ? 12.036 2.542 14.081 1.00 95.31 283 GLU A O 1
ATOM 2358 N N . TRP A 1 284 ? 12.610 0.998 15.625 1.00 96.44 284 TRP A N 1
ATOM 2359 C CA . TRP A 1 284 ? 11.321 0.902 16.304 1.00 96.44 284 TRP A CA 1
ATOM 2360 C C . TRP A 1 284 ? 11.408 1.572 17.674 1.00 96.44 284 TRP A C 1
ATOM 2362 O O . TRP A 1 284 ? 12.229 1.171 18.507 1.00 96.44 284 TRP A O 1
ATOM 2372 N N . ILE A 1 285 ? 10.527 2.539 17.925 1.00 95.12 285 ILE A N 1
ATOM 2373 C CA . ILE A 1 285 ? 10.377 3.192 19.228 1.00 95.12 285 ILE A CA 1
ATOM 2374 C C . ILE A 1 285 ? 9.110 2.682 19.904 1.00 95.12 285 ILE A C 1
ATOM 2376 O O . ILE A 1 285 ? 8.047 2.642 19.291 1.00 95.12 285 ILE A O 1
ATOM 2380 N N . THR A 1 286 ? 9.228 2.292 21.172 1.00 95.62 286 THR A N 1
ATOM 2381 C CA . THR A 1 286 ? 8.090 1.866 21.992 1.00 95.62 286 THR A CA 1
ATOM 2382 C C . THR A 1 286 ? 7.283 3.073 22.454 1.00 95.62 286 THR A C 1
ATOM 2384 O O . THR A 1 286 ? 7.846 4.036 22.966 1.00 95.62 286 THR A O 1
ATOM 2387 N N . ILE A 1 287 ? 5.965 2.984 22.309 1.00 95.81 287 ILE A N 1
ATOM 2388 C CA . ILE A 1 287 ? 5.003 3.983 22.762 1.00 95.81 287 ILE A CA 1
ATOM 2389 C C . ILE A 1 287 ? 4.436 3.562 24.114 1.00 95.81 287 ILE A C 1
ATOM 2391 O O . ILE A 1 287 ? 4.124 2.390 24.327 1.00 95.81 287 ILE A O 1
ATOM 2395 N N . GLU A 1 288 ? 4.291 4.528 25.017 1.00 93.31 288 GLU A N 1
ATOM 2396 C CA . GLU A 1 288 ? 3.686 4.310 26.331 1.00 93.31 288 GLU A CA 1
ATOM 2397 C C . GLU A 1 288 ? 2.256 3.774 26.202 1.00 93.31 288 GLU A C 1
ATOM 2399 O O . GLU A 1 288 ? 1.464 4.259 25.385 1.00 93.31 288 GLU A O 1
ATOM 2404 N N . SER A 1 289 ? 1.922 2.768 27.011 1.00 92.62 289 SER A N 1
ATOM 2405 C CA . SER A 1 289 ? 0.574 2.200 27.063 1.00 92.62 289 SER A CA 1
ATOM 2406 C C . SER A 1 289 ? -0.438 3.226 27.594 1.00 92.62 289 SER A C 1
ATOM 2408 O O . SER A 1 289 ? -0.074 4.046 28.436 1.00 92.62 289 SER A O 1
ATOM 2410 N N . PRO A 1 290 ? -1.715 3.181 27.163 1.00 91.56 290 PRO A N 1
ATOM 2411 C CA . PRO A 1 290 ? -2.731 4.118 27.649 1.00 91.56 290 PRO A CA 1
ATOM 2412 C C . PRO A 1 290 ? -2.961 4.055 29.167 1.00 91.56 290 PRO A C 1
ATOM 2414 O O . PRO A 1 290 ? -3.102 5.084 29.820 1.00 91.56 290 PRO A O 1
ATOM 2417 N N . GLU A 1 291 ? -2.996 2.842 29.721 1.00 91.88 291 GLU A N 1
ATOM 2418 C CA . GLU A 1 291 ? -3.124 2.534 31.151 1.00 91.88 291 GLU A CA 1
ATOM 2419 C C . GLU A 1 291 ? -2.281 1.272 31.440 1.00 91.88 291 GLU A C 1
ATOM 2421 O O . GLU A 1 291 ? -1.996 0.503 30.518 1.00 91.88 291 GLU A O 1
ATOM 2426 N N . SER A 1 292 ? -1.885 1.034 32.696 1.00 84.50 292 SER A N 1
ATOM 2427 C CA . SER A 1 292 ? -0.932 -0.030 33.072 1.00 84.50 292 SER A CA 1
ATOM 2428 C C . SER A 1 292 ? -1.372 -1.452 32.701 1.00 84.50 292 SER A C 1
ATOM 2430 O O . SER A 1 292 ? -0.538 -2.249 32.280 1.00 84.50 292 SER A O 1
ATOM 2432 N N . ASP A 1 293 ? -2.668 -1.758 32.804 1.00 85.88 293 ASP A N 1
ATOM 2433 C CA . ASP A 1 293 ? -3.220 -3.102 32.548 1.00 85.88 293 ASP A CA 1
ATOM 2434 C C . ASP A 1 293 ? -3.932 -3.224 31.191 1.00 85.88 293 ASP A C 1
ATOM 2436 O O . ASP A 1 293 ? -4.460 -4.281 30.829 1.00 85.88 293 ASP A O 1
ATOM 2440 N N . THR A 1 294 ? -3.948 -2.140 30.420 1.00 92.62 294 THR A N 1
ATOM 2441 C CA . THR A 1 294 ? -4.707 -2.039 29.177 1.00 92.62 294 THR A CA 1
ATOM 2442 C C . THR A 1 294 ? -3.843 -2.464 27.993 1.00 92.62 294 THR A C 1
ATOM 2444 O O . THR A 1 294 ? -2.775 -1.902 27.748 1.00 92.62 294 THR A O 1
ATOM 2447 N N . LYS A 1 295 ? -4.317 -3.451 27.222 1.00 96.06 295 LYS A N 1
ATOM 2448 C CA . LYS A 1 295 ? -3.596 -3.995 26.062 1.00 96.06 295 LYS A CA 1
ATOM 2449 C C . LYS A 1 295 ? -4.242 -3.525 24.772 1.00 96.06 295 LYS A C 1
ATOM 2451 O O . LYS A 1 295 ? -5.403 -3.845 24.520 1.00 96.06 295 LYS A O 1
ATOM 2456 N N . ILE A 1 296 ? -3.492 -2.814 23.935 1.00 97.69 296 ILE A N 1
ATOM 2457 C CA . ILE A 1 296 ? -3.946 -2.477 22.582 1.00 97.69 296 ILE A CA 1
ATOM 2458 C C . ILE A 1 296 ? -3.956 -3.761 21.742 1.00 97.69 296 ILE A C 1
ATOM 2460 O O . ILE A 1 296 ? -3.049 -4.581 21.829 1.00 97.69 296 ILE A O 1
ATOM 2464 N N . THR A 1 297 ? -5.011 -3.968 20.959 1.00 97.06 297 THR A N 1
ATOM 2465 C CA . THR A 1 297 ? -5.205 -5.180 20.140 1.00 97.06 297 THR A CA 1
ATOM 2466 C C . THR A 1 297 ? -5.229 -4.895 18.645 1.00 97.06 297 THR A C 1
ATOM 2468 O O . THR A 1 297 ? -4.832 -5.756 17.859 1.00 97.06 297 THR A O 1
ATOM 2471 N N . GLN A 1 298 ? -5.668 -3.694 18.269 1.00 97.38 298 GLN A N 1
ATOM 2472 C CA . GLN A 1 298 ? -5.706 -3.175 16.908 1.00 97.38 298 GLN A CA 1
ATOM 2473 C C . GLN A 1 298 ? -5.438 -1.668 16.956 1.00 97.38 298 GLN A C 1
ATOM 2475 O O . GLN A 1 298 ? -5.802 -1.000 17.926 1.00 97.38 298 GLN A O 1
ATOM 2480 N N . LEU A 1 299 ? -4.845 -1.132 15.896 1.00 98.00 299 LEU A N 1
ATOM 2481 C CA . LEU A 1 299 ? -4.768 0.301 15.642 1.00 98.00 299 LEU A CA 1
ATOM 2482 C C . LEU A 1 299 ? -5.073 0.598 14.175 1.00 98.00 299 LEU A C 1
ATOM 2484 O O . LEU A 1 299 ? -5.056 -0.315 13.349 1.00 98.00 299 LEU A O 1
ATOM 2488 N N . SER A 1 300 ? -5.350 1.859 13.863 1.00 98.25 300 SER A N 1
ATOM 2489 C CA . SER A 1 300 ? -5.369 2.348 12.491 1.00 98.25 300 SER A CA 1
ATOM 2490 C C . SER A 1 300 ? -4.819 3.772 12.398 1.00 98.25 300 SER A C 1
ATOM 2492 O O . SER A 1 300 ? -5.017 4.582 13.309 1.00 98.25 300 SER A O 1
ATOM 2494 N N . VAL A 1 301 ? -4.074 4.036 11.324 1.00 97.62 301 VAL A N 1
ATOM 2495 C CA . VAL A 1 301 ? -3.245 5.230 11.128 1.00 97.62 301 VAL A CA 1
ATOM 2496 C C . VAL A 1 301 ? -3.787 6.049 9.953 1.00 97.62 301 VAL A C 1
ATOM 2498 O O . VAL A 1 301 ? -3.784 5.598 8.811 1.00 97.62 301 VAL A O 1
ATOM 2501 N N . GLY A 1 302 ? -4.234 7.268 10.241 1.00 95.06 302 GLY A N 1
ATOM 2502 C CA . GLY A 1 302 ? -4.619 8.282 9.264 1.00 95.06 302 GLY A CA 1
ATOM 2503 C C . GLY A 1 302 ? -3.450 9.174 8.844 1.00 95.06 302 GLY A C 1
ATOM 2504 O O . GLY A 1 302 ? -2.278 8.806 8.948 1.00 95.06 302 GLY A O 1
ATOM 2505 N N . PHE A 1 303 ? -3.767 10.365 8.345 1.00 91.94 303 PHE A N 1
ATOM 2506 C CA . PHE A 1 303 ? -2.773 11.341 7.905 1.00 91.94 303 PHE A CA 1
ATOM 2507 C C . PHE A 1 303 ? -2.024 11.960 9.087 1.00 91.94 303 PHE A C 1
ATOM 2509 O O . PHE A 1 303 ? -0.790 11.981 9.084 1.00 91.94 303 PHE A O 1
ATOM 2516 N N . GLN A 1 304 ? -2.762 12.400 10.108 1.00 89.50 304 GLN A N 1
ATOM 2517 C CA . GLN A 1 304 ? -2.232 12.919 11.376 1.00 89.50 304 GLN A CA 1
ATOM 2518 C C . GLN A 1 304 ? -2.942 12.335 12.602 1.00 89.50 304 GLN A C 1
ATOM 2520 O O . GLN A 1 304 ? -2.721 12.777 13.727 1.00 89.50 304 GLN A O 1
ATOM 2525 N N . SER A 1 305 ? -3.779 11.319 12.416 1.00 93.31 305 SER A N 1
ATOM 2526 C CA . SER A 1 305 ? -4.493 10.667 13.508 1.00 93.31 305 SER A CA 1
ATOM 2527 C C . SER A 1 305 ? -4.085 9.206 13.663 1.00 93.31 305 SER A C 1
ATOM 2529 O O . SER A 1 305 ? -3.828 8.499 12.691 1.00 93.31 305 SER A O 1
ATOM 2531 N N . VAL A 1 306 ? -4.040 8.726 14.905 1.00 97.81 306 VAL A N 1
ATOM 2532 C CA . VAL A 1 306 ? -3.926 7.293 15.200 1.00 97.81 306 VAL A CA 1
ATOM 2533 C C . VAL A 1 306 ? -5.003 6.926 16.198 1.00 97.81 306 VAL A C 1
ATOM 2535 O O . VAL A 1 306 ? -5.137 7.547 17.254 1.00 97.81 306 VAL A O 1
ATOM 2538 N N . TRP A 1 307 ? -5.763 5.897 15.854 1.00 98.25 307 TRP A N 1
ATOM 2539 C CA . TRP A 1 307 ? -6.832 5.359 16.678 1.00 98.25 307 TRP A CA 1
ATOM 2540 C C . TRP A 1 307 ? -6.515 3.923 17.060 1.00 98.25 307 TRP A C 1
ATOM 2542 O O . TRP A 1 307 ? -5.932 3.180 16.276 1.00 98.25 307 TRP A O 1
ATOM 2552 N N . ALA A 1 308 ? -6.892 3.522 18.267 1.00 98.19 308 ALA A N 1
ATOM 2553 C CA . ALA A 1 308 ? -6.603 2.197 18.791 1.00 98.19 308 ALA A CA 1
ATOM 2554 C C . ALA A 1 308 ? -7.808 1.594 19.508 1.00 98.19 308 ALA A C 1
ATOM 2556 O O . ALA A 1 308 ? -8.648 2.305 20.065 1.00 98.19 308 ALA A O 1
ATOM 2557 N N . ILE A 1 309 ? -7.863 0.264 19.502 1.00 98.00 309 ILE A N 1
ATOM 2558 C CA . ILE A 1 309 ? -8.832 -0.528 20.255 1.00 98.00 309 ILE A CA 1
ATOM 2559 C C . ILE A 1 309 ? -8.095 -1.453 21.204 1.00 98.00 309 ILE A C 1
ATOM 2561 O O . ILE A 1 309 ? -7.144 -2.149 20.831 1.00 98.00 309 ILE A O 1
ATOM 2565 N N . THR A 1 310 ? -8.562 -1.478 22.442 1.00 97.50 310 THR A N 1
ATOM 2566 C CA . THR A 1 310 ? -7.996 -2.295 23.510 1.00 97.50 310 THR A CA 1
ATOM 2567 C C . THR A 1 310 ? -8.757 -3.603 23.695 1.00 97.50 310 THR A C 1
ATOM 2569 O O . THR A 1 310 ? -9.823 -3.819 23.124 1.00 97.50 310 THR A O 1
ATOM 2572 N N . ASN A 1 311 ? -8.191 -4.523 24.470 1.00 95.62 311 ASN A N 1
ATOM 2573 C CA . ASN A 1 311 ? -8.765 -5.843 24.741 1.00 95.62 311 ASN A CA 1
ATOM 2574 C C . ASN A 1 311 ? -10.150 -5.797 25.411 1.00 95.62 311 ASN A C 1
ATOM 2576 O O . ASN A 1 311 ? -10.928 -6.733 25.258 1.00 95.62 311 ASN A O 1
ATOM 2580 N N . ASP A 1 312 ? -10.471 -4.711 26.116 1.00 95.44 312 ASP A N 1
ATOM 2581 C CA . ASP A 1 312 ? -11.792 -4.410 26.683 1.00 95.44 312 ASP A CA 1
ATOM 2582 C C . ASP A 1 312 ? -12.719 -3.661 25.701 1.00 95.44 312 ASP A C 1
ATOM 2584 O O . ASP A 1 312 ? -13.745 -3.112 26.099 1.00 95.44 312 ASP A O 1
ATOM 2588 N N . SER A 1 313 ? -12.367 -3.642 24.411 1.00 96.94 313 SER A N 1
ATOM 2589 C CA . SER A 1 313 ? -13.087 -2.974 23.318 1.00 96.94 313 SER A CA 1
ATOM 2590 C C . SER A 1 313 ? -13.187 -1.452 23.436 1.00 96.94 313 SER A C 1
ATOM 2592 O O . SER A 1 313 ? -13.960 -0.844 22.699 1.00 96.94 313 SER A O 1
ATOM 2594 N N . ARG A 1 314 ? -12.438 -0.797 24.332 1.00 97.31 314 ARG A N 1
ATOM 2595 C CA . ARG A 1 314 ? -12.442 0.670 24.421 1.00 97.31 314 ARG A CA 1
ATOM 2596 C C . ARG A 1 314 ? -11.676 1.304 23.269 1.00 97.31 314 ARG A C 1
ATOM 2598 O O . ARG A 1 314 ? -10.670 0.774 22.800 1.00 97.31 314 ARG A O 1
ATOM 2605 N N . VAL A 1 315 ? -12.157 2.471 22.852 1.00 97.94 315 VAL A N 1
ATOM 2606 C CA . VAL A 1 315 ? -11.553 3.266 21.784 1.00 97.94 315 VAL A CA 1
ATOM 2607 C C . VAL A 1 315 ? -10.631 4.333 22.368 1.00 97.94 315 VAL A C 1
ATOM 2609 O O . VAL A 1 315 ? -10.994 5.038 23.313 1.00 97.94 315 VAL A O 1
ATOM 2612 N N . TRP A 1 316 ? -9.454 4.471 21.768 1.00 97.94 316 TRP A N 1
ATOM 2613 C CA . TRP A 1 316 ? -8.428 5.433 22.149 1.00 97.94 316 TRP A CA 1
ATOM 2614 C C . TRP A 1 316 ? -7.957 6.237 20.941 1.00 97.94 316 TRP A C 1
ATOM 2616 O O . TRP A 1 316 ? -7.870 5.708 19.835 1.00 97.94 316 TRP A O 1
ATOM 2626 N N . TYR A 1 317 ? -7.613 7.498 21.177 1.00 97.62 317 TYR A N 1
ATOM 2627 C CA . TYR A 1 317 ? -7.038 8.413 20.195 1.00 97.62 317 TYR A CA 1
ATOM 2628 C C . TYR A 1 317 ? -5.633 8.838 20.634 1.00 97.62 317 TYR A C 1
ATOM 2630 O O . TYR A 1 317 ? -5.436 9.199 21.794 1.00 97.62 317 TYR A O 1
ATOM 2638 N N . ARG A 1 318 ? -4.646 8.809 19.736 1.00 97.12 318 ARG A N 1
ATOM 2639 C CA . ARG A 1 318 ? -3.292 9.310 20.010 1.00 97.12 318 ARG A CA 1
ATOM 2640 C C . ARG A 1 318 ? -3.222 10.799 19.677 1.00 97.12 318 ARG A C 1
ATOM 2642 O O . ARG A 1 318 ? -3.327 11.188 18.519 1.00 97.12 318 ARG A O 1
ATOM 2649 N N . LYS A 1 319 ? -3.014 11.634 20.693 1.00 93.81 319 LYS A N 1
ATOM 2650 C CA . LYS A 1 319 ? -2.887 13.088 20.550 1.00 93.81 319 LYS A CA 1
ATOM 2651 C C . LYS A 1 319 ? -1.449 13.490 20.216 1.00 93.81 319 LYS A C 1
ATOM 2653 O O . LYS A 1 319 ? -0.507 12.821 20.628 1.00 93.81 319 LYS A O 1
ATOM 2658 N N . GLY A 1 320 ? -1.295 14.632 19.545 1.00 90.25 320 GLY A N 1
ATOM 2659 C CA . GLY A 1 320 ? -0.014 15.329 19.393 1.00 90.25 320 GLY A CA 1
ATOM 2660 C C . GLY A 1 320 ? 0.872 14.792 18.277 1.00 90.25 320 GLY A C 1
ATOM 2661 O O . GLY A 1 320 ? 2.076 15.007 18.331 1.00 90.25 320 GLY A O 1
ATOM 2662 N N . ILE A 1 321 ? 0.295 14.060 17.321 1.00 92.31 321 ILE A N 1
ATOM 2663 C CA . ILE A 1 321 ? 1.003 13.646 16.112 1.00 92.31 321 ILE A CA 1
ATOM 2664 C C . ILE A 1 321 ? 1.089 14.857 15.184 1.00 92.31 321 ILE A C 1
ATOM 2666 O O . ILE A 1 321 ? 0.069 15.429 14.809 1.00 92.31 321 ILE A O 1
ATOM 2670 N N . ASP A 1 322 ? 2.307 15.242 14.828 1.00 87.19 322 ASP A N 1
ATOM 2671 C CA . ASP A 1 322 ? 2.592 16.309 13.871 1.00 87.19 322 ASP A CA 1
ATOM 2672 C C . ASP A 1 322 ? 3.813 15.930 13.009 1.00 87.19 322 ASP A C 1
ATOM 2674 O O . ASP A 1 322 ? 4.314 14.808 13.089 1.00 87.19 322 ASP A O 1
ATOM 2678 N N . GLN A 1 323 ? 4.285 16.842 12.152 1.00 78.50 323 GLN A N 1
ATOM 2679 C CA . GLN A 1 323 ? 5.425 16.587 11.255 1.00 78.50 323 GLN A CA 1
ATOM 2680 C C . GLN A 1 323 ? 6.767 16.381 11.983 1.00 78.50 323 GLN A C 1
ATOM 2682 O O . GLN A 1 323 ? 7.689 15.806 11.407 1.00 78.50 323 GLN A O 1
ATOM 2687 N N . ASN A 1 324 ? 6.891 16.869 13.218 1.00 81.81 324 ASN A N 1
ATOM 2688 C CA . ASN A 1 324 ? 8.090 16.758 14.046 1.00 81.81 324 ASN A CA 1
ATOM 2689 C C . ASN A 1 324 ? 7.978 15.601 15.060 1.00 81.81 324 ASN A C 1
ATOM 2691 O O . ASN A 1 324 ? 8.992 15.011 15.437 1.00 81.81 324 ASN A O 1
ATOM 2695 N N . HIS A 1 325 ? 6.757 15.255 15.477 1.00 85.31 325 HIS A N 1
ATOM 2696 C CA . HIS A 1 325 ? 6.438 14.273 16.515 1.00 85.31 325 HIS A CA 1
ATOM 2697 C C . HIS A 1 325 ? 5.522 13.169 15.981 1.00 85.31 325 HIS A C 1
ATOM 2699 O O . HIS A 1 325 ? 4.356 13.045 16.356 1.00 85.31 325 HIS A O 1
ATOM 2705 N N . ASN A 1 326 ? 6.060 12.319 15.113 1.00 87.50 326 ASN A N 1
ATOM 2706 C CA . ASN A 1 326 ? 5.295 11.255 14.453 1.00 87.50 326 ASN A CA 1
ATOM 2707 C C . ASN A 1 326 ? 4.741 10.197 15.438 1.00 87.50 326 ASN A C 1
ATOM 2709 O O . ASN A 1 326 ? 3.820 9.459 15.101 1.00 87.50 326 ASN A O 1
ATOM 2713 N N . GLU A 1 327 ? 5.308 10.104 16.643 1.00 93.06 327 GLU A N 1
ATOM 2714 C CA . GLU A 1 327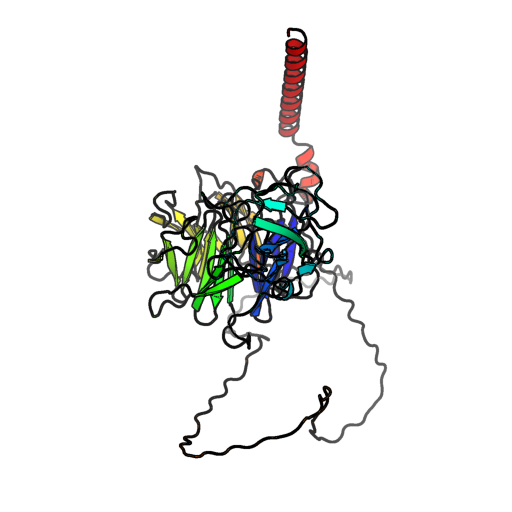 ? 4.890 9.234 17.751 1.00 93.06 327 GLU A CA 1
ATOM 2715 C C . GLU A 1 327 ? 3.702 9.775 18.566 1.00 93.06 327 GLU A C 1
ATOM 2717 O O . GLU A 1 327 ? 3.069 9.040 19.333 1.00 93.06 327 GLU A O 1
ATOM 2722 N N . GLY A 1 328 ? 3.403 11.067 18.446 1.00 93.19 328 GLY A N 1
ATOM 2723 C CA . GLY A 1 328 ? 2.457 11.751 19.317 1.00 93.19 328 GLY A CA 1
ATOM 2724 C C . GLY A 1 328 ? 2.878 11.801 20.788 1.00 93.19 328 GLY A C 1
ATOM 2725 O O . GLY A 1 328 ? 3.887 11.237 21.209 1.00 93.19 328 GLY A O 1
ATOM 2726 N N . THR A 1 329 ? 2.058 12.445 21.610 1.00 92.88 329 THR A N 1
ATOM 2727 C CA . THR A 1 329 ? 2.373 12.755 23.009 1.00 92.88 329 THR A CA 1
ATOM 2728 C C . THR A 1 329 ? 1.657 11.842 23.999 1.00 92.88 329 THR A C 1
ATOM 2730 O O . THR A 1 329 ? 2.308 11.247 24.853 1.00 92.88 329 THR A O 1
ATOM 2733 N N . CYS A 1 330 ? 0.338 11.667 23.889 1.00 94.81 330 CYS A N 1
ATOM 2734 C CA . CYS A 1 330 ? -0.430 10.868 24.850 1.00 94.81 330 CYS A CA 1
ATOM 2735 C C . CYS A 1 330 ? -1.666 10.194 24.243 1.00 94.81 330 CYS A C 1
ATOM 2737 O O . CYS A 1 330 ? -2.129 10.549 23.158 1.00 94.81 330 CYS A O 1
ATOM 2739 N N . TRP A 1 331 ? -2.205 9.205 24.958 1.00 97.06 331 TRP A N 1
ATOM 2740 C CA . TRP A 1 331 ? -3.471 8.556 24.619 1.00 97.06 331 TRP A CA 1
ATOM 2741 C C . TRP A 1 331 ? -4.650 9.269 25.282 1.00 97.06 331 TRP A C 1
ATOM 2743 O O . TRP A 1 331 ? -4.615 9.591 26.467 1.00 97.06 331 TRP A O 1
ATOM 2753 N N . VAL A 1 332 ? -5.718 9.474 24.520 1.00 96.56 332 VAL A N 1
ATOM 2754 C CA . VAL A 1 332 ? -6.988 10.047 24.966 1.00 96.56 332 VAL A CA 1
ATOM 2755 C C . VAL A 1 332 ? -8.047 8.956 24.916 1.00 96.56 332 VAL A C 1
ATOM 2757 O O . VAL A 1 332 ? -8.281 8.351 23.869 1.00 96.56 332 VAL A O 1
ATOM 2760 N N . LYS A 1 333 ? -8.681 8.697 26.060 1.00 96.38 333 LYS A N 1
ATOM 2761 C CA . LYS A 1 333 ? -9.740 7.695 26.202 1.00 96.38 333 LYS A CA 1
ATOM 2762 C C . LYS A 1 333 ? -11.060 8.235 25.675 1.00 96.38 333 LYS A C 1
ATOM 2764 O O . LYS A 1 333 ? -11.485 9.310 26.093 1.00 96.38 333 LYS A O 1
ATOM 2769 N N . LEU A 1 334 ? -11.744 7.470 24.828 1.00 95.75 334 LEU A N 1
ATOM 2770 C CA . LEU A 1 334 ? -13.117 7.773 24.443 1.00 95.75 334 LEU A CA 1
ATOM 2771 C C . LEU A 1 334 ? -14.110 6.940 25.257 1.00 95.75 334 LEU A C 1
ATOM 2773 O O . LEU A 1 334 ? -13.889 5.764 25.542 1.00 95.75 334 LEU A O 1
ATOM 2777 N N . ASN A 1 335 ? -15.261 7.538 25.563 1.00 93.31 335 ASN A N 1
ATOM 2778 C CA . ASN A 1 335 ? -16.390 6.865 26.213 1.00 93.31 335 ASN A CA 1
ATOM 2779 C C . ASN A 1 335 ? -17.213 6.053 25.198 1.00 93.31 335 ASN A C 1
ATOM 2781 O O . ASN A 1 335 ? -18.420 6.244 25.055 1.00 93.31 335 ASN A O 1
ATOM 2785 N N . SER A 1 336 ? -16.553 5.175 24.446 1.00 94.44 336 SER A N 1
ATOM 2786 C CA . SER A 1 336 ? -17.199 4.300 23.468 1.00 94.44 336 SER A CA 1
ATOM 2787 C C . SER A 1 336 ? -16.476 2.969 23.341 1.00 94.44 336 SER A C 1
ATOM 2789 O O . SER A 1 336 ? -15.254 2.909 23.499 1.00 94.44 336 SER A O 1
ATOM 2791 N N . PHE A 1 337 ? -17.238 1.933 22.994 1.00 97.19 337 PHE A N 1
ATOM 2792 C CA . PHE A 1 337 ? -16.734 0.582 22.790 1.00 97.19 337 PHE A CA 1
ATOM 2793 C C . PHE A 1 337 ? -16.978 0.136 21.354 1.00 97.19 337 PHE A C 1
ATOM 2795 O O . PHE A 1 337 ? -18.097 0.270 20.862 1.00 97.19 337 PHE A O 1
ATOM 2802 N N . MET A 1 338 ? -15.948 -0.396 20.703 1.00 97.50 338 MET A N 1
ATOM 2803 C CA . MET A 1 338 ? -15.987 -0.822 19.306 1.00 97.50 338 MET A CA 1
ATOM 2804 C C . MET A 1 338 ? -15.230 -2.130 19.097 1.00 97.50 338 MET A C 1
ATOM 2806 O O . MET A 1 338 ? -14.310 -2.452 19.843 1.00 97.50 338 MET A O 1
ATOM 2810 N N . PHE A 1 339 ? -15.617 -2.877 18.062 1.00 96.50 339 PHE A N 1
ATOM 2811 C CA . PHE A 1 339 ? -14.975 -4.137 17.691 1.00 96.50 339 PHE A CA 1
ATOM 2812 C C . PHE A 1 339 ? -13.710 -3.919 16.852 1.00 96.50 339 PHE A C 1
ATOM 2814 O O . PHE A 1 339 ? -12.697 -4.569 17.092 1.00 96.50 339 PHE A O 1
ATOM 2821 N N . SER A 1 340 ? -13.766 -3.016 15.868 1.00 96.56 340 SER A N 1
ATOM 2822 C CA . SER A 1 340 ? -12.623 -2.687 15.006 1.00 96.56 340 SER A CA 1
ATOM 2823 C C . SER A 1 340 ? -12.612 -1.213 14.617 1.00 96.56 340 SER A C 1
ATOM 2825 O O . SER A 1 340 ? -13.673 -0.594 14.567 1.00 96.56 340 SER A O 1
ATOM 2827 N N . VAL A 1 341 ? -11.453 -0.652 14.274 1.00 97.88 341 VAL A N 1
ATOM 2828 C CA . VAL A 1 341 ? -11.322 0.745 13.815 1.00 97.88 341 VAL A CA 1
ATOM 2829 C C . VAL A 1 341 ? -10.574 0.818 12.486 1.00 97.88 341 VAL A C 1
ATOM 2831 O O . VAL A 1 341 ? -9.652 0.040 12.252 1.00 97.88 341 VAL A O 1
ATOM 2834 N N . SER A 1 342 ? -10.985 1.741 11.618 1.00 97.69 342 SER A N 1
ATOM 2835 C CA . SER A 1 342 ? -10.295 2.083 10.375 1.00 97.69 342 SER A CA 1
ATOM 2836 C C . SER A 1 342 ? -10.335 3.590 10.165 1.00 97.69 342 SER A C 1
ATOM 2838 O O . SER A 1 342 ? -11.392 4.211 10.275 1.00 97.69 342 SER A O 1
ATOM 2840 N N . VAL A 1 343 ? -9.174 4.166 9.878 1.00 96.81 343 VAL A N 1
ATOM 2841 C CA . VAL A 1 343 ? -9.000 5.595 9.633 1.00 96.81 343 VAL A CA 1
ATOM 2842 C C . VAL A 1 343 ? -8.732 5.816 8.146 1.00 96.81 343 VAL A C 1
ATOM 2844 O O . VAL A 1 343 ? -7.966 5.082 7.524 1.00 96.81 343 VAL A O 1
ATOM 2847 N N . ALA A 1 344 ? -9.399 6.804 7.565 1.00 94.44 344 ALA A N 1
ATOM 2848 C CA . ALA A 1 344 ? -9.228 7.208 6.178 1.00 94.44 344 ALA A CA 1
ATOM 2849 C C . ALA A 1 344 ? -8.038 8.179 6.008 1.00 94.44 344 ALA A C 1
ATOM 2851 O O . ALA A 1 344 ? -7.641 8.852 6.963 1.00 94.44 344 ALA A O 1
ATOM 2852 N N . PRO A 1 345 ? -7.495 8.343 4.787 1.00 92.19 345 PRO A N 1
ATOM 2853 C CA . PRO A 1 345 ? -6.450 9.323 4.488 1.00 92.19 345 PRO A CA 1
ATOM 2854 C C . PRO A 1 345 ? -6.785 10.793 4.774 1.00 92.19 345 PRO A C 1
ATOM 2856 O O . PRO A 1 345 ? -5.892 11.629 4.692 1.00 92.19 345 PRO A O 1
ATOM 2859 N N . ASN A 1 346 ? -8.045 11.122 5.049 1.00 90.88 346 ASN A N 1
ATOM 2860 C CA . ASN A 1 346 ? -8.510 12.447 5.469 1.00 90.88 346 ASN A CA 1
ATOM 2861 C C . ASN A 1 346 ? -8.870 12.495 6.970 1.00 90.88 346 ASN A C 1
ATOM 2863 O O . ASN A 1 346 ? -9.682 13.319 7.385 1.00 90.88 346 ASN A O 1
ATOM 2867 N N . ASP A 1 347 ? -8.316 11.568 7.760 1.00 93.00 347 ASP A N 1
ATOM 2868 C CA . ASP A 1 347 ? -8.508 11.416 9.209 1.00 93.00 347 ASP A CA 1
ATOM 2869 C C . ASP A 1 347 ? -9.956 11.132 9.657 1.00 93.00 347 ASP A C 1
ATOM 2871 O O . ASP A 1 347 ? -10.251 11.085 10.850 1.00 93.00 347 ASP A O 1
ATOM 2875 N N . GLN A 1 348 ? -10.864 10.854 8.717 1.00 92.88 348 GLN A N 1
ATOM 2876 C CA . GLN A 1 348 ? -12.211 10.384 9.029 1.00 92.88 348 GLN A CA 1
ATOM 2877 C C . GLN A 1 348 ? -12.185 8.938 9.535 1.00 92.88 348 GLN A C 1
ATOM 2879 O O . GLN A 1 348 ? -11.428 8.102 9.040 1.00 92.88 348 GLN A O 1
ATOM 2884 N N . VAL A 1 349 ? -13.031 8.623 10.520 1.00 95.56 349 VAL A N 1
ATOM 2885 C CA . VAL A 1 349 ? -12.947 7.353 11.259 1.00 95.56 349 VAL A CA 1
ATOM 2886 C C . VAL A 1 349 ? -14.205 6.521 11.084 1.00 95.56 349 VAL A C 1
ATOM 2888 O O . VAL A 1 349 ? -15.331 6.979 11.290 1.00 95.56 349 VAL A O 1
ATOM 2891 N N . PHE A 1 350 ? -13.982 5.251 10.776 1.00 96.25 350 PHE A N 1
ATOM 2892 C CA . PHE A 1 350 ? -14.994 4.226 10.611 1.00 96.25 350 PHE A CA 1
ATOM 2893 C C . PHE A 1 350 ? -14.740 3.072 11.571 1.00 96.25 350 PHE A C 1
ATOM 2895 O O . PHE A 1 350 ? -13.619 2.829 12.023 1.00 96.25 350 PHE A O 1
ATOM 2902 N N . SER A 1 351 ? -15.799 2.348 11.908 1.00 97.00 351 SER A N 1
ATOM 2903 C CA . SER A 1 351 ? -15.715 1.283 12.892 1.00 97.00 351 SER A CA 1
ATOM 2904 C C . SER A 1 351 ? -16.770 0.207 12.674 1.00 97.00 351 SER A C 1
ATOM 2906 O O . SER A 1 351 ? -17.821 0.456 12.084 1.00 97.00 351 SER A O 1
ATOM 2908 N N . VAL A 1 352 ? -16.477 -0.995 13.164 1.00 97.06 352 VAL A N 1
ATOM 2909 C CA . VAL A 1 352 ? -17.485 -2.032 13.387 1.00 97.06 352 VAL A CA 1
ATOM 2910 C C . VAL A 1 352 ? -17.851 -1.999 14.866 1.00 97.06 352 VAL A C 1
ATOM 2912 O O . VAL A 1 352 ? -16.968 -2.079 15.723 1.00 97.06 352 VAL A O 1
ATOM 2915 N N . GLY A 1 353 ? -19.142 -1.887 15.167 1.00 95.94 353 GLY A N 1
ATOM 2916 C CA . GLY A 1 353 ? -19.658 -1.926 16.531 1.00 95.94 353 GLY A CA 1
ATOM 2917 C C . GLY A 1 353 ? -19.600 -3.323 17.142 1.00 95.94 353 GLY A C 1
ATOM 2918 O O . GLY A 1 353 ? -19.423 -4.330 16.453 1.00 95.94 353 GLY A O 1
ATOM 2919 N N . LEU A 1 354 ? -19.777 -3.408 18.461 1.00 95.25 354 LEU A N 1
ATOM 2920 C CA . LEU A 1 354 ? -19.898 -4.699 19.155 1.00 95.25 354 LEU A CA 1
ATOM 2921 C C . LEU A 1 354 ? -21.135 -5.491 18.713 1.00 95.25 354 LEU A C 1
ATOM 2923 O O . LEU A 1 354 ? -21.133 -6.719 18.732 1.00 95.25 354 LEU A O 1
ATOM 2927 N N . ASP A 1 355 ? -22.160 -4.782 18.251 1.00 93.50 355 ASP A N 1
ATOM 2928 C CA . ASP A 1 355 ? -23.358 -5.318 17.611 1.00 93.50 355 ASP A CA 1
ATOM 2929 C C . ASP A 1 355 ? -23.132 -5.747 16.149 1.00 93.50 355 ASP A C 1
ATOM 2931 O O . ASP A 1 355 ? -24.067 -6.199 15.490 1.00 93.50 355 ASP A O 1
ATOM 2935 N N . ARG A 1 356 ? -21.886 -5.647 15.661 1.00 93.06 356 ARG A N 1
ATOM 2936 C CA . ARG A 1 356 ? -21.435 -6.056 14.325 1.00 93.06 356 ARG A CA 1
ATOM 2937 C C . ARG A 1 356 ? -22.036 -5.239 13.182 1.00 93.06 356 ARG A C 1
ATOM 2939 O O . ARG A 1 356 ? -21.992 -5.695 12.038 1.00 93.06 356 ARG A O 1
ATOM 2946 N N . HIS A 1 357 ? -22.531 -4.037 13.473 1.00 92.88 357 HIS A N 1
ATOM 2947 C CA . HIS A 1 357 ? -22.924 -3.050 12.472 1.00 92.88 357 HIS A CA 1
ATOM 2948 C C . HIS A 1 357 ? -21.794 -2.065 12.154 1.00 92.88 357 HIS A C 1
ATOM 2950 O O . HIS A 1 357 ? -20.775 -2.014 12.843 1.00 92.88 357 HIS A O 1
ATOM 2956 N N . LEU A 1 358 ? -21.967 -1.293 11.082 1.00 93.06 358 LEU A N 1
ATOM 2957 C CA . LEU A 1 358 ? -20.991 -0.312 10.618 1.00 93.06 358 LEU A CA 1
ATOM 2958 C C . LEU A 1 358 ? -21.296 1.069 11.202 1.00 93.06 358 LEU A C 1
ATOM 2960 O O . LEU A 1 358 ? -22.452 1.482 11.276 1.00 93.06 358 LEU A O 1
ATOM 2964 N N . TYR A 1 359 ? -20.251 1.797 11.582 1.00 93.00 359 TYR A N 1
ATOM 2965 C CA . TYR A 1 359 ? -20.345 3.127 12.172 1.00 93.00 359 TYR A CA 1
ATOM 2966 C C . TYR A 1 359 ? -19.321 4.082 11.570 1.00 93.00 359 TYR A C 1
ATOM 2968 O O . TYR A 1 359 ? -18.222 3.689 11.183 1.00 93.00 359 TYR A O 1
ATOM 2976 N N . PHE A 1 360 ? -19.680 5.359 11.568 1.00 92.88 360 PHE A N 1
ATOM 2977 C CA . PHE A 1 360 ? -18.823 6.492 11.242 1.00 92.88 360 PHE A CA 1
ATOM 2978 C C . PHE A 1 360 ? -18.747 7.436 12.444 1.00 92.88 360 PHE A C 1
ATOM 2980 O O . PHE A 1 360 ? -19.745 7.640 13.139 1.00 92.88 360 PHE A O 1
ATOM 2987 N N . ARG A 1 361 ? -17.580 8.020 12.711 1.00 92.62 361 ARG A N 1
ATOM 2988 C CA . ARG A 1 361 ? -17.403 9.024 13.764 1.00 92.62 361 ARG A CA 1
ATOM 2989 C C . ARG A 1 361 ? -17.658 10.414 13.185 1.00 92.62 361 ARG A C 1
ATOM 2991 O O . ARG A 1 361 ? -16.869 10.902 12.389 1.00 92.62 361 ARG A O 1
ATOM 2998 N N . SER A 1 362 ? -18.743 11.067 13.592 1.00 89.88 362 SER A N 1
ATOM 2999 C CA . SER A 1 362 ? -19.099 12.386 13.063 1.00 89.88 362 SER A CA 1
ATOM 3000 C C . SER A 1 362 ? -18.376 13.531 13.765 1.00 89.88 362 SER A C 1
ATOM 3002 O O . SER A 1 362 ? -18.054 13.442 14.954 1.00 89.88 362 SER A O 1
ATOM 3004 N N . GLU A 1 363 ? -18.274 14.653 13.048 1.00 87.25 363 GLU A N 1
ATOM 3005 C CA . GLU A 1 363 ? -17.733 15.930 13.537 1.00 87.25 363 GLU A CA 1
ATOM 3006 C C . GLU A 1 363 ? -16.237 15.875 13.875 1.00 87.25 363 GLU A C 1
ATOM 3008 O O . GLU A 1 363 ? -15.784 16.622 14.733 1.00 87.25 363 GLU A O 1
ATOM 3013 N N . ILE A 1 364 ? -15.481 14.992 13.214 1.00 89.50 364 ILE A N 1
ATOM 3014 C CA . ILE A 1 364 ? -14.017 15.056 13.235 1.00 89.50 364 ILE A CA 1
ATOM 3015 C C . ILE A 1 364 ? -13.580 16.246 12.381 1.00 89.50 364 ILE A C 1
ATOM 3017 O O . ILE A 1 364 ? -13.905 16.310 11.193 1.00 89.50 364 ILE A O 1
ATOM 3021 N N . SER A 1 365 ? -12.837 17.164 12.988 1.00 88.94 365 SER A N 1
ATOM 3022 C CA . SER A 1 365 ? -12.211 18.314 12.332 1.00 88.94 365 SER A CA 1
ATOM 3023 C C . SER A 1 365 ? -10.842 18.599 12.952 1.00 88.94 365 SER A C 1
ATOM 3025 O O . SER A 1 365 ? -10.461 17.965 13.934 1.00 88.94 365 SER A O 1
ATOM 3027 N N . GLU A 1 366 ? -10.104 19.568 12.407 1.00 86.44 366 GLU A N 1
ATOM 3028 C CA . GLU A 1 366 ? -8.830 20.013 12.994 1.00 86.44 366 GLU A CA 1
ATOM 3029 C C . GLU A 1 366 ? -9.006 20.539 14.432 1.00 86.44 366 GLU A C 1
ATOM 3031 O O . GLU A 1 366 ? -8.192 20.235 15.304 1.00 86.44 366 GLU A O 1
ATOM 3036 N N . ASP A 1 367 ? -10.101 21.260 14.701 1.00 88.81 367 ASP A N 1
ATOM 3037 C CA . ASP A 1 367 ? -10.430 21.776 16.039 1.00 88.81 367 ASP A CA 1
ATOM 3038 C C . ASP A 1 367 ? -10.955 20.686 16.989 1.00 88.81 367 ASP A C 1
ATOM 3040 O O . ASP A 1 367 ? -10.751 20.757 18.201 1.00 88.81 367 ASP A O 1
ATOM 3044 N N . GLU A 1 368 ? -11.638 19.672 16.447 1.00 91.81 368 GLU A N 1
ATOM 3045 C CA . GLU A 1 368 ? -12.247 18.572 17.200 1.00 91.81 368 GLU A CA 1
ATOM 3046 C C . GLU A 1 368 ? -11.768 17.213 16.652 1.00 91.81 368 GLU A C 1
ATOM 3048 O O . GLU A 1 368 ? -12.535 16.465 16.036 1.00 91.81 368 GLU A O 1
ATOM 3053 N N . PRO A 1 369 ? -10.494 16.841 16.880 1.00 91.62 369 PRO A N 1
ATOM 3054 C CA . PRO A 1 369 ? -9.891 15.666 16.245 1.00 91.62 369 PRO A CA 1
ATOM 3055 C C . PRO A 1 369 ? -10.474 14.333 16.739 1.00 91.62 369 PRO A C 1
ATOM 3057 O O . PRO A 1 369 ? -10.296 13.296 16.103 1.00 91.62 369 PRO A O 1
ATOM 3060 N N . THR A 1 370 ? -11.188 14.330 17.872 1.00 95.00 370 THR A N 1
ATOM 3061 C CA . THR A 1 370 ? -11.851 13.124 18.401 1.00 95.00 370 THR A CA 1
ATOM 3062 C C . THR A 1 370 ? -13.285 12.945 17.894 1.00 95.00 370 THR A C 1
ATOM 3064 O O . THR A 1 370 ? -13.889 11.876 18.070 1.00 95.00 370 THR A O 1
ATOM 3067 N N . GLY A 1 371 ? -13.851 13.976 17.259 1.00 92.69 371 GLY A N 1
ATOM 3068 C CA . GLY A 1 371 ? -15.262 14.038 16.895 1.00 92.69 371 GLY A CA 1
ATOM 3069 C C . GLY A 1 371 ? -16.208 13.835 18.082 1.00 92.69 371 GLY A C 1
ATOM 3070 O O . GLY A 1 371 ? -15.801 13.637 19.229 1.00 92.69 371 GLY A O 1
ATOM 3071 N N . LYS A 1 372 ? -17.518 13.814 17.825 1.00 89.56 372 LYS A N 1
ATOM 3072 C CA . LYS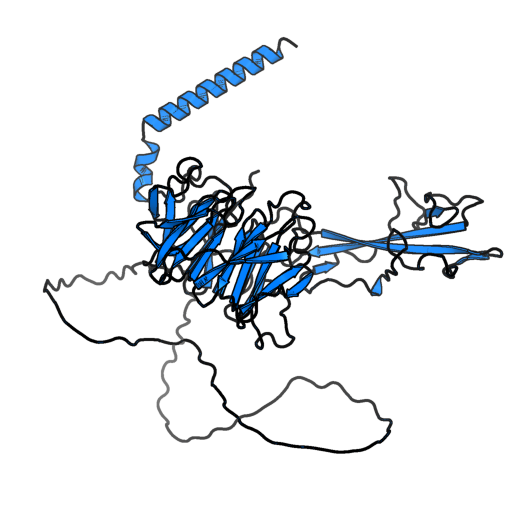 A 1 372 ? -18.514 13.836 18.916 1.00 89.56 372 LYS A CA 1
ATOM 3073 C C . LYS A 1 372 ? -19.265 12.533 19.122 1.00 89.56 372 LYS A C 1
ATOM 3075 O O . LYS A 1 372 ? -19.403 12.075 20.257 1.00 89.56 372 LYS A O 1
ATOM 3080 N N . LYS A 1 373 ? -19.741 11.902 18.048 1.00 91.06 373 LYS A N 1
ATOM 3081 C CA . LYS A 1 373 ? -20.644 10.745 18.147 1.00 91.06 373 LYS A CA 1
ATOM 3082 C C . LYS A 1 373 ? -20.399 9.719 17.054 1.00 91.06 373 LYS A C 1
ATOM 3084 O O . LYS A 1 373 ? -19.880 10.029 15.988 1.00 91.06 373 LYS A O 1
ATOM 3089 N N . TRP A 1 374 ? -20.811 8.492 17.338 1.00 92.12 374 TRP A N 1
ATOM 3090 C CA . TRP A 1 374 ? -20.870 7.419 16.359 1.00 92.12 374 TRP A CA 1
ATOM 3091 C C . TRP A 1 374 ? -22.233 7.433 15.669 1.00 92.12 374 TRP A C 1
ATOM 3093 O O . TRP A 1 374 ? -23.271 7.449 16.329 1.00 92.12 374 TRP A O 1
ATOM 3103 N N . VAL A 1 375 ? -22.223 7.448 14.342 1.00 90.69 375 VAL A N 1
ATOM 3104 C CA . VAL A 1 375 ? -23.399 7.437 13.473 1.00 90.69 375 VAL A CA 1
ATOM 3105 C C . VAL A 1 375 ? -23.440 6.094 12.760 1.00 90.69 375 VAL A C 1
ATOM 3107 O O . VAL A 1 375 ? -22.460 5.688 12.140 1.00 90.69 375 VAL A O 1
ATOM 3110 N N . HIS A 1 376 ? -24.562 5.391 12.879 1.00 86.81 376 HIS A N 1
ATOM 3111 C CA . HIS A 1 376 ? -24.758 4.087 12.253 1.00 86.81 376 HIS A CA 1
ATOM 3112 C C . HIS A 1 376 ? -24.841 4.212 10.724 1.00 86.81 376 HIS A C 1
ATOM 3114 O O . HIS A 1 376 ? -25.565 5.064 10.208 1.00 86.81 376 HIS A O 1
ATOM 3120 N N . ILE A 1 377 ? -24.128 3.342 10.011 1.00 86.75 377 ILE A N 1
ATOM 3121 C CA . ILE A 1 377 ? -24.144 3.231 8.551 1.00 86.75 377 ILE A CA 1
ATOM 3122 C C . ILE A 1 377 ? -25.057 2.067 8.177 1.00 86.75 377 ILE A C 1
ATOM 3124 O O . ILE A 1 377 ? -24.821 0.920 8.560 1.00 86.75 377 ILE A O 1
ATOM 3128 N N . LEU A 1 378 ? -26.102 2.348 7.401 1.00 79.06 378 LEU A N 1
ATOM 3129 C CA . LEU A 1 378 ? -27.025 1.315 6.943 1.00 79.06 378 LEU A CA 1
ATOM 3130 C C . LEU A 1 378 ? -26.392 0.504 5.810 1.00 79.06 378 LEU A C 1
ATOM 3132 O O . LEU A 1 378 ? -26.257 0.977 4.685 1.00 79.06 378 LEU A O 1
ATOM 3136 N N . ALA A 1 379 ? -26.059 -0.748 6.108 1.00 79.06 379 ALA A N 1
ATOM 3137 C CA . ALA A 1 379 ? -25.597 -1.724 5.131 1.00 79.06 379 ALA A CA 1
ATOM 3138 C C . ALA A 1 379 ? -26.612 -2.865 5.010 1.00 79.06 379 ALA A C 1
ATOM 3140 O O . ALA A 1 379 ? -26.407 -3.968 5.517 1.00 79.06 379 ALA A O 1
ATOM 3141 N N . SER A 1 380 ? -27.754 -2.571 4.379 1.00 66.75 380 SER A N 1
ATOM 3142 C CA . SER A 1 380 ? -28.725 -3.604 4.006 1.00 66.75 380 SER A CA 1
ATOM 3143 C C . SER A 1 380 ? -28.220 -4.302 2.749 1.00 66.75 380 SER A C 1
ATOM 3145 O O . SER A 1 380 ? -28.221 -3.737 1.661 1.00 66.75 380 SER A O 1
ATOM 3147 N N . VAL A 1 381 ? -27.711 -5.516 2.927 1.00 68.19 381 VAL A N 1
ATOM 3148 C CA . VAL A 1 381 ? -27.240 -6.361 1.834 1.00 68.19 381 VAL A CA 1
ATOM 3149 C C . VAL A 1 381 ? -28.210 -7.525 1.710 1.00 68.19 381 VAL A C 1
ATOM 3151 O O . VAL A 1 381 ? -28.330 -8.326 2.637 1.00 68.19 381 VAL A O 1
ATOM 3154 N N . GLU A 1 382 ? -28.891 -7.630 0.574 1.00 57.66 382 GLU A N 1
ATOM 3155 C CA . GLU A 1 382 ? -29.614 -8.846 0.207 1.00 57.66 382 GLU A CA 1
ATOM 3156 C C . GLU A 1 382 ? -28.586 -9.884 -0.254 1.00 57.66 382 GLU A C 1
ATOM 3158 O O . GLU A 1 382 ? -27.902 -9.704 -1.259 1.00 57.66 382 GLU A O 1
ATOM 3163 N N . ILE A 1 383 ? -28.407 -10.950 0.526 1.00 55.22 383 ILE A N 1
ATOM 3164 C CA . ILE A 1 383 ? -27.525 -12.055 0.145 1.00 55.22 383 ILE A CA 1
ATOM 3165 C C . ILE A 1 383 ? -28.345 -13.011 -0.728 1.00 55.22 383 ILE A C 1
ATOM 3167 O O . ILE A 1 383 ? -29.162 -13.770 -0.201 1.00 55.22 383 ILE A O 1
ATOM 3171 N N . GLU A 1 384 ? -28.123 -13.007 -2.044 1.00 44.91 384 GLU A N 1
ATOM 3172 C CA . GLU A 1 384 ? -28.604 -14.086 -2.914 1.00 44.91 384 GLU A CA 1
ATOM 3173 C C . GLU A 1 384 ? -27.885 -15.388 -2.529 1.00 44.91 384 GLU A C 1
ATOM 3175 O O . GLU A 1 384 ? -26.655 -15.475 -2.530 1.00 44.91 384 GLU A O 1
ATOM 3180 N N . GLN A 1 385 ? -28.644 -16.410 -2.130 1.00 43.47 385 GLN A N 1
ATOM 3181 C CA . GLN A 1 385 ? -28.071 -17.720 -1.826 1.00 43.47 385 GLN A CA 1
ATOM 3182 C C . GLN A 1 385 ? -27.717 -18.466 -3.123 1.00 43.47 385 GLN A C 1
ATOM 3184 O O . GLN A 1 385 ? -28.464 -18.371 -4.099 1.00 43.47 385 GLN A O 1
ATOM 3189 N N . PRO A 1 386 ? -26.663 -19.305 -3.131 1.00 35.88 386 PRO A N 1
ATOM 3190 C CA . PRO A 1 386 ? -26.563 -20.368 -4.120 1.00 35.88 386 PRO A CA 1
ATOM 3191 C C . PRO A 1 386 ? -27.800 -21.253 -3.966 1.00 35.88 386 PRO A C 1
ATOM 3193 O O . PRO A 1 386 ? -28.117 -21.678 -2.854 1.00 35.88 386 PRO A O 1
ATOM 3196 N N . ILE A 1 387 ? -28.501 -21.526 -5.064 1.00 35.34 387 ILE A N 1
ATOM 3197 C CA . ILE A 1 387 ? -29.611 -22.477 -5.076 1.00 35.34 387 ILE A CA 1
ATOM 3198 C C . ILE A 1 387 ? -29.053 -23.816 -4.585 1.00 35.34 387 ILE A C 1
ATOM 3200 O O . ILE A 1 387 ? -28.311 -24.486 -5.306 1.00 35.34 387 ILE A O 1
ATOM 3204 N N . GLU A 1 388 ? -29.395 -24.216 -3.357 1.00 36.44 388 GLU A N 1
ATOM 3205 C CA . GLU A 1 388 ? -29.278 -25.610 -2.954 1.00 36.44 388 GLU A CA 1
ATOM 3206 C C . GLU A 1 388 ? -30.166 -26.397 -3.915 1.00 36.44 388 GLU A C 1
ATOM 3208 O O . GLU A 1 388 ? -31.394 -26.406 -3.799 1.00 36.44 388 GLU A O 1
ATOM 3213 N N . GLN A 1 389 ? -29.552 -27.040 -4.909 1.00 34.12 389 GLN A N 1
ATOM 3214 C CA . GLN A 1 389 ? -30.217 -28.098 -5.645 1.00 34.12 389 GLN A CA 1
ATOM 3215 C C . GLN A 1 389 ? -30.536 -29.185 -4.623 1.00 34.12 389 GLN A C 1
ATOM 3217 O O . GLN A 1 389 ? -29.695 -30.028 -4.304 1.00 34.12 389 GLN A O 1
ATOM 3222 N N . LYS A 1 390 ? -31.758 -29.146 -4.083 1.00 33.09 390 LYS A N 1
ATOM 3223 C CA . LYS A 1 390 ? -32.371 -30.285 -3.416 1.00 33.09 390 LYS A CA 1
ATOM 3224 C C . LYS A 1 390 ? -32.284 -31.444 -4.396 1.00 33.09 390 LYS A C 1
ATOM 3226 O O . LYS A 1 390 ? -33.057 -31.526 -5.348 1.00 33.09 390 LYS A O 1
ATOM 3231 N N . LYS A 1 391 ? -31.319 -32.336 -4.180 1.00 34.56 391 LYS A N 1
ATOM 3232 C CA . LYS A 1 391 ? -31.381 -33.668 -4.758 1.00 34.56 391 LYS A CA 1
ATOM 3233 C C . LYS A 1 391 ? -32.587 -34.338 -4.114 1.00 34.56 391 LYS A C 1
ATOM 3235 O O . LYS A 1 391 ? -32.499 -34.831 -2.994 1.00 34.56 391 LYS A O 1
ATOM 3240 N N . ASN A 1 392 ? -33.715 -34.310 -4.816 1.00 33.66 392 ASN A N 1
ATOM 3241 C CA . ASN A 1 392 ? -34.764 -35.293 -4.612 1.00 33.66 392 ASN A CA 1
ATOM 3242 C C . ASN A 1 392 ? -34.137 -36.648 -4.944 1.00 33.66 392 ASN A C 1
ATOM 3244 O O . ASN A 1 392 ? -33.935 -36.972 -6.111 1.00 33.66 392 ASN A O 1
ATOM 3248 N N . ILE A 1 393 ? -33.760 -37.399 -3.917 1.00 35.03 393 ILE A N 1
ATOM 3249 C CA . ILE A 1 393 ? -33.558 -38.835 -4.048 1.00 35.03 393 ILE A CA 1
ATOM 3250 C C . ILE A 1 393 ? -34.770 -39.452 -3.369 1.00 35.03 393 ILE A C 1
ATOM 3252 O O . ILE A 1 393 ? -34.831 -39.570 -2.146 1.00 35.03 393 ILE A O 1
ATOM 3256 N N . GLU A 1 394 ? -35.774 -39.735 -4.196 1.00 32.22 394 GLU A N 1
ATOM 3257 C CA . GLU A 1 394 ? -36.842 -40.669 -3.868 1.00 32.22 394 GLU A CA 1
ATOM 3258 C C . GLU A 1 394 ? -36.238 -42.055 -3.600 1.00 32.22 394 GLU A C 1
ATOM 3260 O O . GLU A 1 394 ? -35.166 -42.401 -4.101 1.00 32.22 394 GLU A O 1
ATOM 3265 N N . GLY A 1 395 ? -36.900 -42.789 -2.709 1.00 31.94 395 GLY A N 1
ATOM 3266 C CA . GLY A 1 395 ? -36.310 -43.851 -1.910 1.00 31.94 395 GLY A CA 1
ATOM 3267 C C . GLY A 1 395 ? -35.774 -45.067 -2.658 1.00 31.94 395 GLY A C 1
ATOM 3268 O O . GLY A 1 395 ? -36.284 -45.474 -3.696 1.00 31.94 395 GLY A O 1
ATOM 3269 N N . ILE A 1 396 ? -34.790 -45.703 -2.023 1.00 30.14 396 ILE A N 1
ATOM 3270 C CA . ILE A 1 396 ? -34.520 -47.134 -2.146 1.00 30.14 396 ILE A CA 1
ATOM 3271 C C . ILE A 1 396 ? -34.247 -47.649 -0.730 1.00 30.14 396 ILE A C 1
ATOM 3273 O O . ILE A 1 396 ? -33.370 -47.146 -0.025 1.00 30.14 396 ILE A O 1
ATOM 3277 N N . GLU A 1 397 ? -35.064 -48.608 -0.306 1.00 29.33 397 GLU A N 1
ATOM 3278 C CA . GLU A 1 397 ? -34.960 -49.314 0.965 1.00 29.33 397 GLU A CA 1
ATOM 3279 C C . GLU A 1 397 ? -33.689 -50.177 1.051 1.00 29.33 397 GLU A C 1
ATOM 3281 O O . GLU A 1 397 ? -33.240 -50.763 0.071 1.00 29.33 397 GLU A O 1
ATOM 3286 N N . SER A 1 398 ? -33.167 -50.257 2.280 1.00 26.98 398 SER A N 1
ATOM 3287 C CA . SER A 1 398 ? -32.420 -51.361 2.902 1.00 26.98 398 SER A CA 1
ATOM 3288 C C . SER A 1 398 ? -31.326 -52.086 2.106 1.00 26.98 398 SER A C 1
ATOM 3290 O O . SER A 1 398 ? -31.616 -52.894 1.244 1.00 26.98 398 SER A O 1
ATOM 3292 N N . TRP A 1 399 ? -30.079 -51.984 2.574 1.00 24.45 399 TRP A N 1
ATOM 3293 C CA . TRP A 1 399 ? -29.387 -53.116 3.213 1.00 24.45 399 TRP A CA 1
ATOM 3294 C C . TRP A 1 399 ? -28.181 -52.593 3.999 1.00 24.45 399 TRP A C 1
ATOM 3296 O O . TRP A 1 399 ? -27.208 -52.093 3.442 1.00 24.45 399 TRP A O 1
ATOM 3306 N N . ALA A 1 400 ? -28.247 -52.719 5.322 1.00 26.08 400 ALA A N 1
ATOM 3307 C CA . ALA A 1 400 ? -27.066 -52.661 6.166 1.00 26.08 400 ALA A CA 1
ATOM 3308 C C . ALA A 1 400 ? -26.326 -54.000 6.049 1.00 26.08 400 ALA A C 1
ATOM 3310 O O . ALA A 1 400 ? -26.950 -55.027 6.283 1.00 26.08 400 ALA A O 1
ATOM 3311 N N . THR A 1 401 ? -25.030 -53.987 5.712 1.00 26.03 401 THR A N 1
ATOM 3312 C CA . THR A 1 401 ? -23.952 -54.707 6.430 1.00 26.03 401 THR A CA 1
ATOM 3313 C C . THR A 1 401 ? -22.571 -54.475 5.795 1.00 26.03 401 THR A C 1
ATOM 3315 O O . THR A 1 401 ? -22.448 -54.280 4.593 1.00 26.03 401 THR A O 1
ATOM 3318 N N . SER A 1 402 ? -21.557 -54.561 6.665 1.00 25.58 402 SER A N 1
ATOM 3319 C CA . SER A 1 402 ? -20.112 -54.776 6.458 1.00 25.58 402 SER A CA 1
ATOM 3320 C C . SER A 1 402 ? -19.219 -53.643 5.923 1.00 25.58 402 SER A C 1
ATOM 3322 O O . SER A 1 402 ? -19.099 -53.392 4.730 1.00 25.58 402 SER A O 1
ATOM 3324 N N . SER A 1 403 ? -18.511 -53.039 6.883 1.00 26.59 403 SER A N 1
ATOM 3325 C CA . SER A 1 403 ? -17.062 -52.773 6.913 1.00 26.59 403 SER A CA 1
ATOM 3326 C C . SER A 1 403 ? -16.213 -53.152 5.690 1.00 26.59 403 SER A C 1
ATOM 3328 O O . SER A 1 403 ? -16.126 -54.332 5.367 1.00 26.59 403 SER A O 1
ATOM 3330 N N . SER A 1 404 ? -15.402 -52.205 5.203 1.00 24.45 404 SER A N 1
ATOM 3331 C CA . SER A 1 404 ? -13.928 -52.307 5.238 1.00 24.45 404 SER A CA 1
ATOM 3332 C C . SER A 1 404 ? -13.261 -51.098 4.572 1.00 24.45 404 SER A C 1
ATOM 3334 O O . SER A 1 404 ? -13.536 -50.767 3.423 1.00 24.45 404 SER A O 1
ATOM 3336 N N . PHE A 1 405 ? -12.353 -50.478 5.321 1.00 26.44 405 PHE A N 1
ATOM 3337 C CA . PHE A 1 405 ? -11.346 -49.514 4.881 1.00 26.44 405 PHE A CA 1
ATOM 3338 C C . PHE A 1 405 ? -10.487 -50.101 3.747 1.00 26.44 405 PHE A C 1
ATOM 3340 O O . PHE A 1 405 ? -9.892 -51.151 3.960 1.00 26.44 405 PHE A O 1
ATOM 3347 N N . THR A 1 406 ? -10.368 -49.417 2.603 1.00 26.02 406 THR A N 1
ATOM 3348 C CA . THR A 1 406 ? -9.200 -49.493 1.697 1.00 26.02 406 THR A CA 1
ATOM 3349 C C . THR A 1 406 ? -9.120 -48.234 0.816 1.00 26.02 406 THR A C 1
ATOM 3351 O O . THR A 1 406 ? -9.969 -47.984 -0.030 1.00 26.02 406 THR A O 1
ATOM 3354 N N . GLU A 1 407 ? -8.082 -47.432 1.033 1.00 25.38 407 GLU A N 1
ATOM 3355 C CA . GLU A 1 407 ? -7.381 -46.646 -0.001 1.00 25.38 407 GLU A CA 1
ATOM 3356 C C . GLU A 1 407 ? -6.121 -47.465 -0.411 1.00 25.38 407 GLU A C 1
ATOM 3358 O O . GLU A 1 407 ? -5.799 -48.388 0.350 1.00 25.38 407 GLU A O 1
ATOM 3363 N N . PRO A 1 408 ? -5.345 -47.182 -1.495 1.00 34.75 408 PRO A N 1
ATOM 3364 C CA . PRO A 1 408 ? -5.262 -45.934 -2.278 1.00 34.75 408 PRO A CA 1
ATOM 3365 C C . PRO A 1 408 ? -4.999 -46.071 -3.819 1.00 34.75 408 PRO A C 1
ATOM 3367 O O . PRO A 1 408 ? -4.817 -47.156 -4.363 1.00 34.75 408 PRO A O 1
ATOM 3370 N N . SER A 1 409 ? -4.904 -44.888 -4.457 1.00 25.42 409 SER A N 1
ATOM 3371 C CA . SER A 1 409 ? -3.833 -44.386 -5.364 1.00 25.42 409 SER A CA 1
ATOM 3372 C C . SER A 1 409 ? -3.907 -44.382 -6.914 1.00 25.42 409 SER A C 1
ATOM 3374 O O . SER A 1 409 ? -4.273 -45.342 -7.581 1.00 25.42 409 SER A O 1
ATOM 3376 N N . HIS A 1 410 ? -3.331 -43.266 -7.422 1.00 27.11 410 HIS A N 1
ATOM 3377 C CA . HIS A 1 410 ? -2.735 -42.940 -8.742 1.00 27.11 410 HIS A CA 1
ATOM 3378 C C . HIS A 1 410 ? -3.671 -42.269 -9.784 1.00 27.11 410 HIS A C 1
ATOM 3380 O O . HIS A 1 410 ? -4.818 -42.652 -9.932 1.00 27.11 410 HIS A O 1
ATOM 3386 N N . SER A 1 411 ? -3.281 -41.240 -10.561 1.00 30.14 411 SER A N 1
ATOM 3387 C CA . SER A 1 411 ? -1.957 -40.938 -11.141 1.00 30.14 411 SER A CA 1
ATOM 3388 C C . SER A 1 411 ? -1.858 -39.495 -11.690 1.00 30.14 411 SER A C 1
ATOM 3390 O O . SER A 1 411 ? -2.817 -38.990 -12.267 1.00 30.14 411 SER A O 1
ATOM 3392 N N . ALA A 1 412 ? -0.660 -38.898 -11.631 1.00 24.91 412 ALA A N 1
ATOM 3393 C CA . ALA A 1 412 ? -0.161 -37.894 -12.585 1.00 24.91 412 ALA A CA 1
ATOM 3394 C C . ALA A 1 412 ? 0.897 -38.562 -13.502 1.00 24.91 412 ALA A C 1
ATOM 3396 O O . ALA A 1 412 ? 1.521 -39.529 -13.054 1.00 24.91 412 ALA A O 1
ATOM 3397 N N . PRO A 1 413 ? 1.117 -38.110 -14.755 1.00 31.59 413 PRO A N 1
ATOM 3398 C CA . PRO A 1 413 ? 1.928 -38.847 -15.723 1.00 31.59 413 PRO A CA 1
ATOM 3399 C C . PRO A 1 413 ? 3.435 -38.530 -15.689 1.00 31.59 413 PRO A C 1
ATOM 3401 O O . PRO A 1 413 ? 3.886 -37.430 -15.370 1.00 31.59 413 PRO A O 1
ATOM 3404 N N . THR A 1 414 ? 4.182 -39.563 -16.073 1.00 28.39 414 THR A N 1
ATOM 3405 C CA . THR A 1 414 ? 5.634 -39.786 -16.055 1.00 28.39 414 THR A CA 1
ATOM 3406 C C . THR A 1 414 ? 6.405 -39.044 -17.157 1.00 28.39 414 THR A C 1
ATOM 3408 O O . THR A 1 414 ? 5.945 -38.958 -18.294 1.00 28.39 414 THR A O 1
ATOM 3411 N N . ARG A 1 415 ? 7.646 -38.616 -16.862 1.00 23.58 415 ARG A N 1
ATOM 3412 C CA . ARG A 1 415 ? 8.677 -38.255 -17.857 1.00 23.58 415 ARG A CA 1
ATOM 3413 C C . ARG A 1 415 ? 9.800 -39.300 -17.845 1.00 23.58 415 ARG A C 1
ATOM 3415 O O . ARG A 1 415 ? 10.280 -39.684 -16.783 1.00 23.58 415 ARG A O 1
ATOM 3422 N N . LEU A 1 416 ? 10.169 -39.755 -19.042 1.00 26.62 416 LEU A N 1
ATOM 3423 C CA . LEU A 1 416 ? 11.114 -40.836 -19.331 1.00 26.62 416 LEU A CA 1
ATOM 3424 C C . LEU A 1 416 ? 12.589 -40.474 -19.086 1.00 26.62 416 LEU A C 1
ATOM 3426 O O . LEU A 1 416 ? 13.010 -39.322 -19.176 1.00 26.62 416 LEU A O 1
ATOM 3430 N N . THR A 1 417 ? 13.332 -41.539 -18.803 1.00 25.84 417 THR A N 1
ATOM 3431 C CA . THR A 1 417 ? 14.736 -41.698 -18.412 1.00 25.84 417 THR A CA 1
ATOM 3432 C C . THR A 1 417 ? 15.757 -41.526 -19.543 1.00 25.84 417 THR A C 1
ATOM 3434 O O . THR A 1 417 ? 15.476 -41.857 -20.693 1.00 25.84 417 THR A O 1
ATOM 3437 N N . GLY A 1 418 ? 16.990 -41.157 -19.176 1.00 24.78 418 GLY A N 1
ATOM 3438 C CA . GLY A 1 418 ? 18.210 -41.296 -19.981 1.00 24.78 418 GLY A CA 1
ATOM 3439 C C . GLY A 1 418 ? 19.446 -41.414 -19.072 1.00 24.78 418 GLY A C 1
ATOM 3440 O O . GLY A 1 418 ? 19.526 -40.740 -18.052 1.00 24.78 418 GLY A O 1
ATOM 3441 N N . ASN A 1 419 ? 20.351 -42.330 -19.415 1.00 26.69 419 ASN A N 1
ATOM 3442 C CA . ASN A 1 419 ? 21.265 -43.074 -18.538 1.00 26.69 419 ASN A CA 1
ATOM 3443 C C . ASN A 1 419 ? 22.567 -42.379 -18.064 1.00 26.69 419 ASN A C 1
ATOM 3445 O O . ASN A 1 419 ? 23.253 -41.727 -18.838 1.00 26.69 419 ASN A O 1
ATOM 3449 N N . VAL A 1 420 ? 22.919 -42.692 -16.804 1.00 27.31 420 VAL A N 1
ATOM 3450 C CA . VAL A 1 420 ? 24.200 -43.195 -16.234 1.00 27.31 420 VAL A CA 1
ATOM 3451 C C . VAL A 1 420 ? 25.540 -42.543 -16.621 1.00 27.31 420 VAL A C 1
ATOM 3453 O O . VAL A 1 420 ? 25.997 -42.663 -17.751 1.00 27.31 420 VAL A O 1
ATOM 3456 N N . SER A 1 421 ? 26.286 -42.096 -15.597 1.00 26.61 421 SER A N 1
ATOM 3457 C CA . SER A 1 421 ? 27.710 -42.435 -15.375 1.00 26.61 421 SER A CA 1
ATOM 3458 C C . SER A 1 421 ? 28.123 -42.209 -13.912 1.00 26.61 421 SER A C 1
ATOM 3460 O O . SER A 1 421 ? 27.730 -41.234 -13.282 1.00 26.61 421 SER A O 1
ATOM 3462 N N . LYS A 1 422 ? 28.876 -43.179 -13.382 1.00 27.34 422 LYS A N 1
ATOM 3463 C CA . LYS A 1 422 ? 29.295 -43.393 -11.986 1.00 27.34 422 LYS A CA 1
ATOM 3464 C C . LYS A 1 422 ? 30.357 -42.386 -11.516 1.00 27.34 422 LYS A C 1
ATOM 3466 O O . LYS A 1 422 ? 31.214 -42.020 -12.310 1.00 27.34 422 LYS A O 1
ATOM 3471 N N . ASN A 1 423 ? 30.389 -42.087 -10.212 1.00 26.97 423 ASN A N 1
ATOM 3472 C CA . ASN A 1 423 ? 31.593 -42.269 -9.386 1.00 26.97 423 ASN A CA 1
ATOM 3473 C C . ASN A 1 423 ? 31.291 -42.207 -7.876 1.00 26.97 423 ASN A C 1
ATOM 3475 O O . ASN A 1 423 ? 30.457 -41.435 -7.416 1.00 26.97 423 ASN A O 1
ATOM 3479 N N . ASN A 1 424 ? 31.976 -43.098 -7.156 1.00 25.12 424 ASN A N 1
ATOM 3480 C CA . ASN A 1 424 ? 31.907 -43.391 -5.723 1.00 25.12 424 ASN A CA 1
ATOM 3481 C C . ASN A 1 424 ? 32.568 -42.316 -4.846 1.00 25.12 424 ASN A C 1
ATOM 3483 O O . ASN A 1 424 ? 33.494 -41.656 -5.311 1.00 25.12 424 ASN A O 1
ATOM 3487 N N . LEU A 1 425 ? 32.156 -42.260 -3.567 1.00 28.34 425 LEU A N 1
ATOM 3488 C CA . LEU A 1 425 ? 32.956 -42.309 -2.314 1.00 28.34 425 LEU A CA 1
ATOM 3489 C C . LEU A 1 425 ? 32.014 -41.908 -1.142 1.00 28.34 425 LEU A C 1
ATOM 3491 O O . LEU A 1 425 ? 31.407 -40.847 -1.194 1.00 28.34 425 LEU A O 1
ATOM 3495 N N . ASN A 1 426 ? 31.630 -42.838 -0.246 1.00 25.12 426 ASN A N 1
ATOM 3496 C CA . ASN A 1 426 ? 32.188 -43.080 1.111 1.00 25.12 426 ASN A CA 1
ATOM 3497 C C . ASN A 1 426 ? 32.225 -41.814 2.005 1.00 25.12 426 ASN A C 1
ATOM 3499 O O . ASN A 1 426 ? 32.755 -40.807 1.568 1.00 25.12 426 ASN A O 1
ATOM 3503 N N . LEU A 1 427 ? 31.792 -41.747 3.273 1.00 28.20 427 LEU A N 1
ATOM 3504 C CA . LEU A 1 427 ? 31.437 -42.699 4.340 1.00 28.20 427 LEU A CA 1
ATOM 3505 C C . LEU A 1 427 ? 30.808 -41.895 5.507 1.00 28.20 427 LEU A C 1
ATOM 3507 O O . LEU A 1 427 ? 31.245 -40.773 5.735 1.00 28.20 427 LEU A O 1
ATOM 3511 N N . ASN A 1 428 ? 29.933 -42.548 6.291 1.00 26.19 428 ASN A N 1
ATOM 3512 C CA . ASN A 1 428 ? 29.699 -42.396 7.748 1.00 26.19 428 ASN A CA 1
ATOM 3513 C C . ASN A 1 428 ? 29.266 -41.030 8.328 1.00 26.19 428 ASN A C 1
ATOM 3515 O O . ASN A 1 428 ? 29.775 -39.984 7.972 1.00 26.19 428 ASN A O 1
ATOM 3519 N N . ALA A 1 429 ? 28.481 -40.919 9.395 1.00 25.92 429 ALA A N 1
ATOM 3520 C CA . ALA A 1 429 ? 27.528 -41.751 10.127 1.00 25.92 429 ALA A CA 1
ATOM 3521 C C . ALA A 1 429 ? 27.022 -40.838 11.263 1.00 25.92 429 ALA A C 1
ATOM 3523 O O . ALA A 1 429 ? 27.849 -40.187 11.902 1.00 25.92 429 ALA A O 1
ATOM 3524 N N . LYS A 1 430 ? 25.715 -40.817 11.543 1.00 27.91 430 LYS A N 1
ATOM 3525 C CA . LYS A 1 430 ? 25.121 -40.930 12.893 1.00 27.91 430 LYS A CA 1
ATOM 3526 C C . LYS A 1 430 ? 23.640 -40.578 12.845 1.00 27.91 430 LYS A C 1
ATOM 3528 O O . LYS A 1 430 ? 23.246 -39.418 12.790 1.00 27.91 430 LYS A O 1
ATOM 3533 N N . GLU A 1 431 ? 22.846 -41.634 12.908 1.00 25.00 431 GLU A N 1
ATOM 3534 C CA . GLU A 1 431 ? 21.467 -41.609 13.362 1.00 25.00 431 GLU A CA 1
ATOM 3535 C C . GLU A 1 431 ? 21.425 -41.284 14.862 1.00 25.00 431 GLU A C 1
ATOM 3537 O O . GLU A 1 431 ? 22.139 -41.909 15.648 1.00 25.00 431 GLU A O 1
ATOM 3542 N N . ILE A 1 432 ? 20.545 -40.361 15.259 1.00 28.66 432 ILE A N 1
ATOM 3543 C CA . ILE A 1 432 ? 19.820 -40.409 16.535 1.00 28.66 432 ILE A CA 1
ATOM 3544 C C . ILE A 1 432 ? 18.366 -40.028 16.220 1.00 28.66 432 ILE A C 1
ATOM 3546 O O . ILE A 1 432 ? 18.101 -39.025 15.562 1.00 28.66 432 ILE A O 1
ATOM 3550 N N . ASN A 1 433 ? 17.449 -40.895 16.642 1.00 30.38 433 ASN A N 1
ATOM 3551 C CA . ASN A 1 433 ? 16.016 -40.917 16.331 1.00 30.38 433 ASN A CA 1
ATOM 3552 C C . ASN A 1 433 ? 15.195 -40.238 17.478 1.00 30.38 433 ASN A C 1
ATOM 3554 O O . ASN A 1 433 ? 15.801 -39.678 18.390 1.00 30.38 433 ASN A O 1
ATOM 3558 N N . PRO A 1 434 ? 13.846 -40.209 17.479 1.00 34.94 434 PRO A N 1
ATOM 3559 C CA . PRO A 1 434 ? 13.056 -38.978 17.424 1.00 34.94 434 PRO A CA 1
ATOM 3560 C C . PRO A 1 434 ? 12.187 -38.736 18.679 1.00 34.94 434 PRO A C 1
ATOM 3562 O O . PRO A 1 434 ? 11.832 -39.663 19.403 1.00 34.94 434 PRO A O 1
ATOM 3565 N N . SER A 1 435 ? 11.716 -37.505 18.891 1.00 27.14 435 SER A N 1
ATOM 3566 C CA . SER A 1 435 ? 10.564 -37.236 19.767 1.00 27.14 435 SER A CA 1
ATOM 3567 C C . SER A 1 435 ? 9.463 -36.523 18.982 1.00 27.14 435 SER A C 1
ATOM 3569 O O . SER A 1 435 ? 9.398 -35.304 18.854 1.00 27.14 435 SER A O 1
ATOM 3571 N N . GLN A 1 436 ? 8.575 -37.336 18.410 1.00 27.34 436 GLN A N 1
ATOM 3572 C CA . GLN A 1 436 ? 7.323 -36.891 17.814 1.00 27.34 436 GLN A CA 1
ATOM 3573 C C . GLN A 1 436 ? 6.373 -36.392 18.912 1.00 27.34 436 GLN A C 1
ATOM 3575 O O . GLN A 1 436 ? 5.901 -37.171 19.737 1.00 27.34 436 GLN A O 1
ATOM 3580 N N . ARG A 1 437 ? 5.990 -35.116 18.859 1.00 26.98 437 ARG A N 1
ATOM 3581 C CA . ARG A 1 437 ? 4.649 -34.684 19.272 1.00 26.98 437 ARG A CA 1
ATOM 3582 C C . ARG A 1 437 ? 3.955 -34.107 18.046 1.00 26.98 437 ARG A C 1
ATOM 3584 O O . ARG A 1 437 ? 4.195 -32.969 17.662 1.00 26.98 437 ARG A O 1
ATOM 3591 N N . ARG A 1 438 ? 3.113 -34.929 17.412 1.00 25.50 438 ARG A N 1
ATOM 3592 C CA . ARG A 1 438 ? 2.103 -34.452 16.462 1.00 25.50 438 ARG A CA 1
ATOM 3593 C C . ARG A 1 438 ? 1.116 -33.597 17.247 1.00 25.50 438 ARG A C 1
ATOM 3595 O O . ARG A 1 438 ? 0.511 -34.097 18.191 1.00 25.50 438 ARG A O 1
ATOM 3602 N N . VAL A 1 439 ? 0.924 -32.353 16.834 1.00 27.38 439 VAL A N 1
ATOM 3603 C CA . VAL A 1 439 ? -0.261 -31.582 17.209 1.00 27.38 439 VAL A CA 1
ATOM 3604 C C . VAL A 1 439 ? -1.108 -31.462 15.951 1.00 27.38 439 VAL A C 1
ATOM 3606 O O . VAL A 1 439 ? -0.658 -30.962 14.923 1.00 27.38 439 VAL A O 1
ATOM 3609 N N . SER A 1 440 ? -2.301 -32.042 16.017 1.00 28.75 440 SER A N 1
ATOM 3610 C CA . SER A 1 440 ? -3.313 -32.049 14.966 1.00 28.75 440 SER A CA 1
ATOM 3611 C C . SER A 1 440 ? -3.776 -30.629 14.645 1.00 28.75 440 SER A C 1
ATOM 3613 O O . SER A 1 440 ? -4.085 -29.864 15.558 1.00 28.75 440 SER A O 1
ATOM 3615 N N . ALA A 1 441 ? -3.880 -30.308 13.356 1.00 25.45 441 ALA A N 1
ATOM 3616 C CA . ALA A 1 441 ? -4.492 -29.082 12.863 1.00 25.45 441 ALA A CA 1
ATOM 3617 C C . ALA A 1 441 ? -5.952 -28.981 13.340 1.00 25.45 441 ALA A C 1
ATOM 3619 O O . ALA A 1 441 ? -6.775 -29.844 13.039 1.00 25.45 441 ALA A O 1
ATOM 3620 N N . TRP A 1 442 ? -6.262 -27.929 14.096 1.00 25.56 442 TRP A N 1
ATOM 3621 C CA . TRP A 1 442 ? -7.626 -27.573 14.472 1.00 25.56 442 TRP A CA 1
ATOM 3622 C C . TRP A 1 442 ? -8.224 -26.653 13.406 1.00 25.56 442 TRP A C 1
ATOM 3624 O O . TRP A 1 442 ? -7.763 -25.533 13.195 1.00 25.56 442 TRP A O 1
ATOM 3634 N N . SER A 1 443 ? -9.271 -27.132 12.743 1.00 27.69 443 SER A N 1
ATOM 3635 C CA . SER A 1 443 ? -10.196 -26.340 11.930 1.00 27.69 443 SER A CA 1
ATOM 3636 C C . SER A 1 443 ? -11.298 -25.743 12.822 1.00 27.69 443 SER A C 1
ATOM 3638 O O . SER A 1 443 ? -11.865 -26.492 13.622 1.00 27.69 443 SER A O 1
ATOM 3640 N N . PRO A 1 444 ? -11.678 -24.456 12.706 1.00 28.34 444 PRO A N 1
ATOM 3641 C CA . PRO A 1 444 ? -12.739 -23.899 13.544 1.00 28.34 444 PRO A CA 1
ATOM 3642 C C . PRO A 1 444 ? -14.130 -24.368 13.089 1.00 28.34 444 PRO A C 1
ATOM 3644 O O . PRO A 1 444 ? -14.696 -23.851 12.128 1.00 28.34 444 PRO A O 1
ATOM 3647 N N . LYS A 1 445 ? -14.717 -25.319 13.819 1.00 26.81 445 LYS A N 1
ATOM 3648 C CA . LYS A 1 445 ? -16.172 -25.488 13.927 1.00 26.81 445 LYS A CA 1
ATOM 3649 C C . LYS A 1 445 ? -16.531 -25.519 15.415 1.00 26.81 445 LYS A C 1
ATOM 3651 O O . LYS A 1 445 ? -16.084 -26.405 16.126 1.00 26.81 445 LYS A O 1
ATOM 3656 N N . HIS A 1 446 ? -17.326 -24.533 15.835 1.00 29.56 446 HIS A N 1
ATOM 3657 C CA . HIS A 1 446 ? -17.953 -24.359 17.155 1.00 29.56 446 HIS A CA 1
ATOM 3658 C C . HIS A 1 446 ? -17.026 -24.288 18.384 1.00 29.56 446 HIS A C 1
ATOM 3660 O O . HIS A 1 446 ? -16.586 -25.302 18.908 1.00 29.56 446 HIS A O 1
ATOM 3666 N N . SER A 1 447 ? -16.859 -23.083 18.943 1.00 26.36 447 SER A N 1
ATOM 3667 C CA . SER A 1 447 ? -16.604 -22.928 20.381 1.00 26.36 447 SER A CA 1
ATOM 3668 C C . SER A 1 447 ? -17.878 -22.398 21.038 1.00 26.36 447 SER A C 1
ATOM 3670 O O . SER A 1 447 ? -18.195 -21.213 20.950 1.00 26.36 447 SER A O 1
ATOM 3672 N N . ILE A 1 448 ? -18.648 -23.319 21.616 1.00 29.22 448 ILE A N 1
ATOM 3673 C CA . ILE A 1 448 ? -19.714 -23.061 22.587 1.00 29.22 448 ILE A CA 1
ATOM 3674 C C . ILE A 1 448 ? -19.156 -23.564 23.915 1.00 29.22 448 ILE A C 1
ATOM 3676 O O . ILE A 1 448 ? -18.800 -24.736 24.017 1.00 29.22 448 ILE A O 1
ATOM 3680 N N . GLY A 1 449 ? -19.060 -22.693 24.917 1.00 24.45 449 GLY A N 1
ATOM 3681 C CA . GLY A 1 449 ? -18.526 -23.087 26.216 1.00 24.45 449 GLY A CA 1
ATOM 3682 C C . GLY A 1 449 ? -18.407 -21.948 27.220 1.00 24.45 449 GLY A C 1
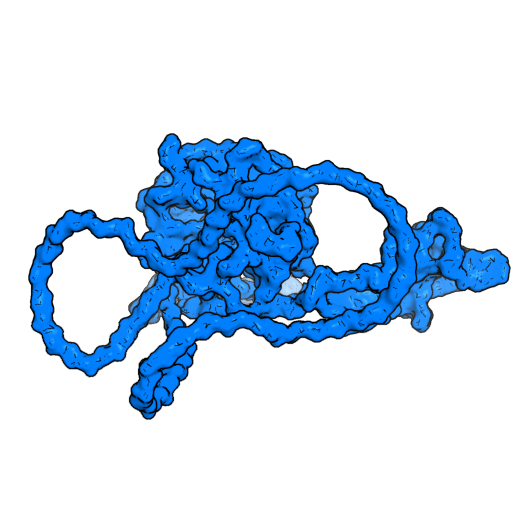ATOM 3683 O O . GLY A 1 449 ? -17.307 -21.627 27.646 1.00 24.45 449 GLY A O 1
ATOM 3684 N N . SER A 1 450 ? -19.532 -21.357 27.621 1.00 28.95 450 SER A N 1
ATOM 3685 C CA . SER A 1 450 ? -19.700 -20.922 29.011 1.00 28.95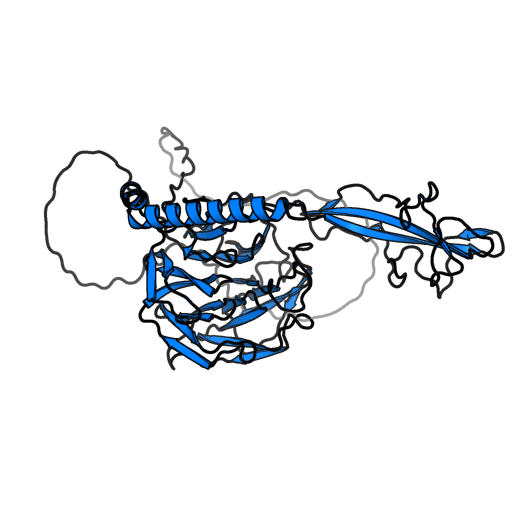 450 SER A CA 1
ATOM 3686 C C . SER A 1 450 ? -21.190 -20.926 29.343 1.00 28.95 450 SER A C 1
ATOM 3688 O O . SER A 1 450 ? -21.957 -20.107 28.841 1.00 28.95 450 SER A O 1
ATOM 3690 N N . LEU A 1 451 ? -21.600 -21.927 30.120 1.00 26.62 451 LEU A N 1
ATOM 3691 C CA . LEU A 1 451 ? -22.956 -22.146 30.609 1.00 26.62 451 LEU A CA 1
ATOM 3692 C C . LEU A 1 451 ? -22.844 -22.341 32.123 1.00 26.62 451 LEU A C 1
ATOM 3694 O O . LEU A 1 451 ? -22.365 -23.377 32.563 1.00 26.62 451 LEU A O 1
ATOM 3698 N N . LEU A 1 452 ? -23.236 -21.313 32.869 1.00 28.58 452 LEU A N 1
ATOM 3699 C CA . LEU A 1 452 ? -23.665 -21.250 34.276 1.00 28.58 452 LEU A CA 1
ATOM 3700 C C . LEU A 1 452 ? -24.221 -19.813 34.367 1.00 28.58 452 LEU A C 1
ATOM 3702 O O . LEU A 1 452 ? -23.457 -18.868 34.230 1.00 28.58 452 LEU A O 1
ATOM 3706 N N . GLY A 1 453 ? -25.514 -19.510 34.404 1.00 25.30 453 GLY A N 1
ATOM 3707 C CA . GLY A 1 453 ? -26.656 -20.193 34.988 1.00 25.30 453 GLY A CA 1
ATOM 3708 C C . GLY A 1 453 ? -27.260 -19.203 35.985 1.00 25.30 453 GLY A C 1
ATOM 3709 O O . GLY A 1 453 ? -26.668 -19.021 37.038 1.00 25.30 453 GLY A O 1
ATOM 3710 N N . MET A 1 454 ? -28.359 -18.528 35.624 1.00 26.88 454 MET A N 1
ATOM 3711 C CA . MET A 1 454 ? -29.433 -18.070 36.524 1.00 26.88 454 MET A CA 1
ATOM 3712 C C . MET A 1 454 ? -30.537 -17.361 35.723 1.00 26.88 454 MET A C 1
ATOM 3714 O O . MET A 1 454 ? -30.279 -16.496 34.889 1.00 26.88 454 MET A O 1
ATOM 3718 N N . GLU A 1 455 ? -31.766 -17.813 35.965 1.00 24.33 455 GLU A N 1
ATOM 3719 C CA . GLU A 1 455 ? -33.023 -17.384 35.354 1.00 24.33 455 GLU A CA 1
ATOM 3720 C C . GLU A 1 455 ? -33.443 -15.963 35.751 1.00 24.33 455 GLU A C 1
ATOM 3722 O O . GLU A 1 455 ? -33.258 -15.545 36.892 1.00 24.33 455 GLU A O 1
ATOM 3727 N N . ALA A 1 456 ? -34.166 -15.302 34.844 1.00 23.88 456 ALA A N 1
ATOM 3728 C CA . ALA A 1 456 ? -35.393 -14.580 35.177 1.00 23.88 456 ALA A CA 1
ATOM 3729 C C . ALA A 1 456 ? -36.290 -14.509 33.927 1.00 23.88 456 ALA A C 1
ATOM 3731 O O . ALA A 1 456 ? -35.948 -13.862 32.937 1.00 23.88 456 ALA A O 1
ATOM 3732 N N . LYS A 1 457 ? -37.440 -15.194 33.972 1.00 28.38 457 LYS A N 1
ATOM 3733 C CA . LYS A 1 457 ? -38.594 -14.906 33.103 1.00 28.38 457 LYS A CA 1
ATOM 3734 C C . LYS A 1 457 ? -39.223 -13.572 33.529 1.00 28.38 457 LYS A C 1
ATOM 3736 O O . LYS A 1 457 ? -39.134 -13.204 34.701 1.00 28.38 457 LYS A O 1
ATOM 3741 N N . PRO A 1 458 ? -39.946 -12.905 32.619 1.00 27.45 458 PRO A N 1
ATOM 3742 C CA . PRO A 1 458 ? -41.388 -12.869 32.847 1.00 27.45 458 PRO A CA 1
ATOM 3743 C C . PRO A 1 458 ? -42.211 -13.152 31.586 1.00 27.45 458 PRO A C 1
ATOM 3745 O O . PRO A 1 458 ? -41.814 -12.868 30.458 1.00 27.45 458 PRO A O 1
ATOM 3748 N N . ASP A 1 459 ? -43.370 -13.748 31.839 1.00 24.36 459 ASP A N 1
ATOM 3749 C CA . ASP A 1 459 ? -44.396 -14.158 30.890 1.00 24.36 459 ASP A CA 1
ATOM 3750 C C . ASP A 1 459 ? -44.928 -13.009 30.023 1.00 24.36 459 ASP A C 1
ATOM 3752 O O . ASP A 1 459 ? -45.153 -11.901 30.512 1.00 24.36 459 ASP A O 1
ATOM 3756 N N . SER A 1 460 ? -45.236 -13.292 28.753 1.00 25.86 460 SER A N 1
ATOM 3757 C CA . SER A 1 460 ? -46.448 -12.770 28.098 1.00 25.86 460 SER A CA 1
ATOM 3758 C C . SER A 1 460 ? -46.706 -13.405 26.722 1.00 25.86 460 SER A C 1
ATOM 3760 O O . SER A 1 460 ? -45.969 -13.198 25.767 1.00 25.86 460 SER A O 1
ATOM 3762 N N . PHE A 1 461 ? -47.826 -14.130 26.674 1.00 24.81 461 PHE A N 1
ATOM 3763 C CA . PHE A 1 461 ? -48.779 -14.276 25.568 1.00 24.81 461 PHE A CA 1
ATOM 3764 C C . PHE A 1 461 ? -48.339 -14.929 24.243 1.00 24.81 461 PHE A C 1
ATOM 3766 O O . PHE A 1 461 ? -47.666 -14.357 23.393 1.00 24.81 461 PHE A O 1
ATOM 3773 N N . ILE A 1 462 ? -48.872 -16.141 24.043 1.00 26.52 462 ILE A N 1
ATOM 3774 C CA . ILE A 1 462 ? -49.016 -16.809 22.749 1.00 26.52 462 ILE A CA 1
ATOM 3775 C C . ILE A 1 462 ? -50.140 -16.101 21.982 1.00 26.52 462 ILE A C 1
ATOM 3777 O O . ILE A 1 462 ? -51.312 -16.264 22.317 1.00 26.52 462 ILE A O 1
ATOM 3781 N N . GLU A 1 463 ? -49.788 -15.361 20.933 1.00 26.31 463 GLU A N 1
ATOM 3782 C CA . GLU A 1 463 ? -50.705 -15.050 19.836 1.00 26.31 463 GLU A CA 1
ATOM 3783 C C . GLU A 1 463 ? -50.351 -15.934 18.639 1.00 26.31 463 GLU A C 1
ATOM 3785 O O . GLU A 1 463 ? -49.277 -15.843 18.044 1.00 26.31 463 GLU A O 1
ATOM 3790 N N . VAL A 1 464 ? -51.275 -16.833 18.307 1.00 32.28 464 VAL A N 1
ATOM 3791 C CA . VAL A 1 464 ? -51.267 -17.594 17.061 1.00 32.28 464 VAL A CA 1
ATOM 3792 C C . VAL A 1 464 ? -51.628 -16.618 15.944 1.00 32.28 464 VAL A C 1
ATOM 3794 O O . VAL A 1 464 ? -52.792 -16.253 15.794 1.00 32.28 464 VAL A O 1
ATOM 3797 N N . GLN A 1 465 ? -50.642 -16.199 15.149 1.00 28.95 465 GLN A N 1
ATOM 3798 C CA . GLN A 1 465 ? -50.893 -15.534 13.873 1.00 28.95 465 GLN A CA 1
ATOM 3799 C C . GLN A 1 465 ? -50.258 -16.303 12.715 1.00 28.95 465 GLN A C 1
ATOM 3801 O O . GLN A 1 465 ? -49.049 -16.486 12.613 1.00 28.95 465 GLN A O 1
ATOM 3806 N N . ASN A 1 466 ? -51.182 -16.769 11.880 1.00 27.11 466 ASN A N 1
ATOM 3807 C CA . ASN A 1 466 ? -51.105 -17.323 10.539 1.00 27.11 466 ASN A CA 1
ATOM 3808 C C . ASN A 1 466 ? -49.807 -17.097 9.746 1.00 27.11 466 ASN A C 1
ATOM 3810 O O . ASN A 1 466 ? -49.299 -15.987 9.608 1.00 27.11 466 ASN A O 1
ATOM 3814 N N . ASN A 1 467 ? -49.377 -18.195 9.119 1.00 32.38 467 ASN A N 1
ATOM 3815 C CA . ASN A 1 467 ? -48.335 -18.303 8.106 1.00 32.38 467 ASN A CA 1
ATOM 3816 C C . ASN A 1 467 ? -48.424 -17.213 7.026 1.00 32.38 467 ASN A C 1
ATOM 3818 O O . ASN A 1 467 ? -49.112 -17.364 6.018 1.00 32.38 467 ASN A O 1
ATOM 3822 N N . ILE A 1 468 ? -47.623 -16.168 7.191 1.00 28.19 468 ILE A N 1
ATOM 3823 C CA . ILE A 1 468 ? -46.963 -15.483 6.085 1.00 28.19 468 ILE A CA 1
ATOM 3824 C C . ILE A 1 468 ? -45.486 -15.539 6.437 1.00 28.19 468 ILE A C 1
ATOM 3826 O O . ILE A 1 468 ? -45.027 -14.838 7.336 1.00 28.19 468 ILE A O 1
ATOM 3830 N N . THR A 1 469 ? -44.735 -16.404 5.761 1.00 28.22 469 THR A N 1
ATOM 3831 C CA . THR A 1 469 ? -43.278 -16.464 5.885 1.00 28.22 469 THR A CA 1
ATOM 3832 C C . THR A 1 469 ? -42.689 -15.226 5.208 1.00 28.22 469 THR A C 1
ATOM 3834 O O . THR A 1 469 ? -42.105 -15.302 4.132 1.00 28.22 469 THR A O 1
ATOM 3837 N N . THR A 1 470 ? -42.850 -14.051 5.818 1.00 30.86 470 THR A N 1
ATOM 3838 C CA . THR A 1 470 ? -41.925 -12.948 5.582 1.00 30.86 470 THR A CA 1
ATOM 3839 C C . THR A 1 470 ? -40.588 -13.427 6.127 1.00 30.86 470 THR A C 1
ATOM 3841 O O . THR A 1 470 ? -40.359 -13.456 7.336 1.00 30.86 470 THR A O 1
ATOM 3844 N N . GLN A 1 471 ? -39.713 -13.908 5.239 1.00 33.28 471 GLN A N 1
ATOM 3845 C CA . GLN A 1 471 ? -38.314 -14.107 5.591 1.00 33.28 471 GLN A CA 1
ATOM 3846 C C . GLN A 1 471 ? -37.812 -12.756 6.106 1.00 33.28 471 GLN A C 1
ATOM 3848 O O . GLN A 1 471 ? -37.612 -11.827 5.327 1.00 33.28 471 GLN A O 1
ATOM 3853 N N . LYS A 1 472 ? -37.661 -12.613 7.430 1.00 34.31 472 LYS A N 1
ATOM 3854 C CA . LYS A 1 472 ? -36.884 -11.506 7.985 1.00 34.31 472 LYS A CA 1
ATOM 3855 C C . LYS A 1 472 ? -35.526 -11.554 7.277 1.00 34.31 472 LYS A C 1
ATOM 3857 O O . LYS A 1 472 ? -34.932 -12.638 7.256 1.00 34.31 472 LYS A O 1
ATOM 3862 N N . PRO A 1 473 ? -35.044 -10.448 6.683 1.00 42.66 473 PRO A N 1
ATOM 3863 C CA . PRO A 1 473 ? -33.733 -10.441 6.053 1.00 42.66 473 PRO A CA 1
ATOM 3864 C C . PRO A 1 473 ? -32.717 -10.915 7.092 1.00 42.66 473 PRO A C 1
ATOM 3866 O O . PRO A 1 473 ? -32.655 -10.374 8.200 1.00 42.66 473 PRO A O 1
ATOM 3869 N N . LYS A 1 474 ? -31.988 -11.995 6.783 1.00 53.81 474 LYS A N 1
ATOM 3870 C CA . LYS A 1 474 ? -30.931 -12.492 7.668 1.00 53.81 474 LYS A CA 1
ATOM 3871 C C . LYS A 1 474 ? -29.916 -11.362 7.844 1.00 53.81 474 LYS A C 1
ATOM 3873 O O . LYS A 1 474 ? -29.400 -10.841 6.862 1.00 53.81 474 LYS A O 1
ATOM 3878 N N . THR A 1 475 ? -29.670 -10.965 9.088 1.00 63.66 475 THR A N 1
ATOM 3879 C CA . THR A 1 475 ? -28.783 -9.851 9.436 1.00 63.66 475 THR A CA 1
ATOM 3880 C C . THR A 1 475 ? -27.337 -10.200 9.095 1.00 63.66 475 THR A C 1
ATOM 3882 O O . THR A 1 475 ? -26.776 -11.143 9.656 1.00 63.66 475 THR A O 1
ATOM 3885 N N . THR A 1 476 ? -26.730 -9.451 8.176 1.00 77.44 476 THR A N 1
ATOM 3886 C CA . THR A 1 476 ? -25.301 -9.557 7.853 1.00 77.44 476 THR A CA 1
ATOM 3887 C C . THR A 1 476 ? -24.465 -9.054 9.026 1.00 77.44 476 THR A C 1
ATOM 3889 O O . THR A 1 476 ? -24.667 -7.935 9.490 1.00 77.44 476 THR A O 1
ATOM 3892 N N . PHE A 1 477 ? -23.502 -9.858 9.481 1.00 88.62 477 PHE A N 1
ATOM 3893 C CA . PHE A 1 477 ? -22.543 -9.449 10.507 1.00 88.62 477 PHE A CA 1
ATOM 3894 C C . PHE A 1 477 ? -21.226 -9.017 9.870 1.00 88.62 477 PHE A C 1
ATOM 3896 O O . PHE A 1 477 ? -20.551 -9.815 9.214 1.00 88.62 477 PHE A O 1
ATOM 3903 N N . TRP A 1 478 ? -20.833 -7.768 10.104 1.00 93.19 478 TRP A N 1
ATOM 3904 C CA . TRP A 1 478 ? -19.590 -7.203 9.585 1.00 93.19 478 TRP A CA 1
ATOM 3905 C C . TRP A 1 478 ? -18.409 -7.593 10.466 1.00 93.19 478 TRP A C 1
ATOM 3907 O O . TRP A 1 478 ? -18.540 -7.642 11.686 1.00 93.19 478 TRP A O 1
ATOM 3917 N N . SER A 1 479 ? -17.267 -7.932 9.874 1.00 93.44 479 SER A N 1
ATOM 3918 C CA . SER A 1 479 ? -16.015 -8.262 10.568 1.00 93.44 479 SER A CA 1
ATOM 3919 C C . SER A 1 479 ? -14.973 -7.170 10.506 1.00 93.44 479 SER A C 1
ATOM 3921 O O . SER A 1 479 ? -14.195 -7.039 11.445 1.00 93.44 479 SER A O 1
ATOM 3923 N N . SER A 1 480 ? -14.958 -6.397 9.432 1.00 94.50 480 SER A N 1
ATOM 3924 C CA . SER A 1 480 ? -14.073 -5.252 9.298 1.00 94.50 480 SER A CA 1
ATOM 3925 C C . SER A 1 480 ? -14.663 -4.235 8.334 1.00 94.50 480 SER A C 1
ATOM 3927 O O . SER A 1 480 ? -15.509 -4.553 7.496 1.00 94.50 480 SER A O 1
ATOM 3929 N N . ILE A 1 481 ? -14.179 -3.009 8.467 1.00 95.94 481 ILE A N 1
ATOM 3930 C CA . ILE A 1 481 ? -14.417 -1.887 7.570 1.00 95.94 481 ILE A CA 1
ATOM 3931 C C . ILE A 1 481 ? -13.052 -1.310 7.198 1.00 95.94 481 ILE A C 1
ATOM 3933 O O . ILE A 1 481 ? -12.151 -1.302 8.035 1.00 95.94 481 ILE A O 1
ATOM 3937 N N . VAL A 1 482 ? -12.883 -0.886 5.949 1.00 95.88 482 VAL A N 1
ATOM 3938 C CA . VAL A 1 482 ? -11.632 -0.354 5.402 1.00 95.88 482 VAL A CA 1
ATOM 3939 C C . VAL A 1 482 ? -11.937 0.947 4.682 1.00 95.88 482 VAL A C 1
ATOM 3941 O O . VAL A 1 482 ? -12.627 0.960 3.662 1.00 95.88 482 VAL A O 1
ATOM 3944 N N . ALA A 1 483 ? -11.407 2.037 5.230 1.00 93.12 483 ALA A N 1
ATOM 3945 C CA . ALA A 1 483 ? -11.606 3.394 4.733 1.00 93.12 483 ALA A CA 1
ATOM 3946 C C . ALA A 1 483 ? -10.380 3.964 3.994 1.00 93.12 483 ALA A C 1
ATOM 3948 O O . ALA A 1 483 ? -10.406 5.108 3.551 1.00 93.12 483 ALA A O 1
ATOM 3949 N N . GLY A 1 484 ? -9.316 3.168 3.833 1.00 85.38 484 GLY A N 1
ATOM 3950 C CA . GLY A 1 484 ? -8.042 3.603 3.246 1.00 85.38 484 GLY A CA 1
ATOM 3951 C C . GLY A 1 484 ? -8.125 4.108 1.795 1.00 85.38 484 GLY A C 1
ATOM 3952 O O . GLY A 1 484 ? -7.267 4.871 1.359 1.00 85.38 484 GLY A O 1
ATOM 3953 N N . SER A 1 485 ? -9.189 3.751 1.066 1.00 86.62 485 SER A N 1
ATOM 3954 C CA . SER A 1 485 ? -9.454 4.214 -0.304 1.00 86.62 485 SER A CA 1
ATOM 3955 C C . SER A 1 485 ? -10.342 5.467 -0.395 1.00 86.62 485 SER A C 1
ATOM 3957 O O . SER A 1 485 ? -10.641 5.902 -1.506 1.00 86.62 485 SER A O 1
ATOM 3959 N N . ILE A 1 486 ? -10.780 6.049 0.729 1.00 84.75 486 ILE A N 1
ATOM 3960 C CA . ILE A 1 486 ? -11.690 7.208 0.757 1.00 84.75 486 ILE A CA 1
ATOM 3961 C C . ILE A 1 486 ? -10.920 8.466 1.124 1.00 84.75 486 ILE A C 1
ATOM 3963 O O . ILE A 1 486 ? -10.359 8.570 2.207 1.00 84.75 486 ILE A O 1
ATOM 3967 N N . GLU A 1 487 ? -10.962 9.472 0.263 1.00 78.38 487 GLU A N 1
ATOM 3968 C CA . GLU A 1 487 ? -10.325 10.764 0.533 1.00 78.38 487 GLU A CA 1
ATOM 3969 C C . GLU A 1 487 ? -11.321 11.919 0.573 1.00 78.38 487 GLU A C 1
ATOM 3971 O O . GLU A 1 487 ? -11.041 12.963 1.165 1.00 78.38 487 GLU A O 1
ATOM 3976 N N . GLN A 1 488 ? -12.494 11.740 -0.032 1.00 67.75 488 GLN A N 1
ATOM 3977 C CA . GLN A 1 488 ? -13.535 12.754 -0.011 1.00 67.75 488 GLN A CA 1
ATOM 3978 C C . GLN A 1 488 ? -14.107 12.917 1.399 1.00 67.75 488 GLN A C 1
ATOM 3980 O O . GLN A 1 488 ? -14.303 11.933 2.117 1.00 67.75 488 GLN A O 1
ATOM 3985 N N . ASP A 1 489 ? -14.382 14.166 1.791 1.00 64.06 489 ASP A N 1
ATOM 3986 C CA . ASP A 1 489 ? -15.074 14.441 3.047 1.00 64.06 489 ASP A CA 1
ATOM 3987 C C . ASP A 1 489 ? -16.417 13.709 3.048 1.00 64.06 489 ASP A C 1
ATOM 3989 O O . ASP A 1 489 ? -17.309 13.948 2.228 1.00 64.06 489 ASP A O 1
ATOM 3993 N N . VAL A 1 490 ? -16.530 12.793 3.999 1.00 58.28 490 VAL A N 1
ATOM 3994 C CA . VAL A 1 490 ? -17.664 11.904 4.188 1.00 58.28 490 VAL A CA 1
ATOM 3995 C C . VAL A 1 490 ? -18.934 12.706 4.495 1.00 58.28 490 VAL A C 1
ATOM 3997 O O . VAL A 1 490 ? -20.029 12.294 4.114 1.00 58.28 490 VAL A O 1
ATOM 4000 N N . CYS A 1 491 ? -18.806 13.898 5.089 1.00 57.72 491 CYS A N 1
ATOM 4001 C CA . CYS A 1 491 ? -19.921 14.813 5.345 1.00 57.72 491 CYS A CA 1
ATOM 4002 C C . CYS A 1 491 ? -20.512 15.417 4.060 1.00 57.72 491 CYS A C 1
ATOM 4004 O O . CYS A 1 491 ? -21.659 15.870 4.059 1.00 57.72 491 CYS A O 1
ATOM 4006 N N . LEU A 1 492 ? -19.761 15.405 2.956 1.00 57.09 492 LEU A N 1
ATOM 4007 C CA . LEU A 1 492 ? -20.233 15.836 1.639 1.00 57.09 492 LEU A CA 1
ATOM 4008 C C . LEU A 1 492 ? -20.911 14.695 0.859 1.00 57.09 492 LEU A C 1
ATOM 4010 O O . LEU A 1 492 ? -21.534 14.945 -0.177 1.00 57.09 492 LEU A O 1
ATOM 4014 N N . LEU A 1 493 ? -20.854 13.454 1.359 1.00 60.19 493 LEU A N 1
ATOM 4015 C CA . LEU A 1 493 ? -21.457 12.280 0.726 1.00 60.19 493 LEU A CA 1
ATOM 4016 C C . LEU A 1 493 ? -22.928 12.159 1.132 1.00 60.19 493 LEU A C 1
ATOM 4018 O O . LEU A 1 493 ? -23.300 11.574 2.148 1.00 60.19 493 LEU A O 1
ATOM 4022 N N . SER A 1 494 ? -23.794 12.742 0.305 1.00 50.69 494 SER A N 1
ATOM 4023 C CA . SER A 1 494 ? -25.205 12.999 0.626 1.00 50.69 494 SER A CA 1
ATOM 4024 C C . SER A 1 494 ? -26.114 11.773 0.852 1.00 50.69 494 SER A C 1
ATOM 4026 O O . SER A 1 494 ? -27.314 11.959 1.054 1.00 50.69 494 SER A O 1
ATOM 4028 N N . GLN A 1 495 ? -25.608 10.535 0.811 1.00 59.94 495 GLN A N 1
ATOM 4029 C CA . GLN A 1 495 ? -26.449 9.331 0.703 1.00 59.94 495 GLN A CA 1
ATOM 4030 C C . GLN A 1 495 ? -26.046 8.138 1.587 1.00 59.94 495 GLN A C 1
ATOM 4032 O O . GLN A 1 495 ? -26.824 7.196 1.690 1.00 59.94 495 GLN A O 1
ATOM 4037 N N . TRP A 1 496 ? -24.901 8.167 2.276 1.00 70.31 496 TRP A N 1
ATOM 4038 C CA . TRP A 1 496 ? -24.436 7.025 3.087 1.00 70.31 496 TRP A CA 1
ATOM 4039 C C . TRP A 1 496 ? -25.139 6.888 4.448 1.00 70.31 496 TRP A C 1
ATOM 4041 O O . TRP A 1 496 ? -25.133 5.818 5.055 1.00 70.31 496 TRP A O 1
ATOM 4051 N N . PHE A 1 497 ? -25.753 7.972 4.925 1.00 64.94 497 PHE A N 1
ATOM 4052 C CA . PHE A 1 497 ? -26.256 8.098 6.299 1.00 64.94 497 PHE A CA 1
ATOM 4053 C C . PHE A 1 497 ? -27.772 8.324 6.384 1.00 64.94 497 PHE A C 1
ATOM 4055 O O . PHE A 1 497 ? -28.305 8.469 7.482 1.00 64.94 497 PHE A O 1
ATOM 4062 N N . ASN A 1 498 ? -28.474 8.367 5.244 1.00 53.38 498 ASN A N 1
ATOM 4063 C CA . ASN A 1 498 ? -29.910 8.646 5.207 1.00 53.38 498 ASN A CA 1
ATOM 4064 C C . ASN A 1 498 ? -30.740 7.360 5.317 1.00 53.38 498 ASN A C 1
ATOM 4066 O O . ASN A 1 498 ? -30.495 6.371 4.628 1.00 53.38 498 ASN A O 1
ATOM 4070 N N . SER A 1 499 ? -31.772 7.406 6.159 1.00 41.94 499 SER A N 1
ATOM 4071 C CA . SER A 1 499 ? -32.794 6.366 6.271 1.00 41.94 499 SER A CA 1
ATOM 4072 C C . SER A 1 499 ? -33.696 6.348 5.024 1.00 41.94 499 SER A C 1
ATOM 4074 O O . SER A 1 499 ? -34.064 7.420 4.537 1.00 41.94 499 SER A O 1
ATOM 4076 N N . PRO A 1 500 ? -34.183 5.180 4.556 1.00 41.44 500 PRO A N 1
ATOM 4077 C CA . PRO A 1 500 ? -35.260 5.103 3.561 1.00 41.44 500 PRO A CA 1
ATOM 4078 C C . PRO A 1 500 ? -36.529 5.872 3.973 1.00 41.44 500 PRO A C 1
ATOM 4080 O O . PRO A 1 500 ? -37.343 6.216 3.122 1.00 41.44 500 PRO A O 1
ATOM 4083 N N . LYS A 1 501 ? -36.699 6.168 5.272 1.00 43.22 501 LYS A N 1
ATOM 4084 C CA . LYS A 1 501 ? -37.817 6.966 5.802 1.00 43.22 501 LYS A CA 1
ATOM 4085 C C . LYS A 1 501 ? -37.589 8.483 5.762 1.00 43.22 501 LYS A C 1
ATOM 4087 O O . LYS A 1 501 ? -38.551 9.227 5.909 1.00 43.22 501 LYS A O 1
ATOM 4092 N N . ASP A 1 502 ? -36.363 8.949 5.518 1.00 42.19 502 ASP A N 1
ATOM 4093 C CA . ASP A 1 502 ? -36.045 10.385 5.419 1.00 42.19 502 ASP A CA 1
ATOM 4094 C C . ASP A 1 502 ? -36.098 10.918 3.978 1.00 42.19 502 ASP A C 1
ATOM 4096 O O . ASP A 1 502 ? -35.998 12.130 3.749 1.00 42.19 502 ASP A O 1
ATOM 4100 N N . GLY A 1 503 ? -36.312 10.028 3.001 1.00 41.91 503 GLY A N 1
ATOM 4101 C CA . GLY A 1 503 ? -36.406 10.364 1.579 1.00 41.91 503 GLY A CA 1
ATOM 4102 C C . GLY A 1 503 ? -37.528 11.350 1.238 1.00 41.91 503 GLY A C 1
ATOM 4103 O O . GLY A 1 503 ? -37.374 12.144 0.315 1.00 41.91 503 GLY A O 1
ATOM 4104 N N . GLU A 1 504 ? -38.620 11.384 2.008 1.00 41.47 504 GLU A N 1
ATOM 4105 C CA . GLU A 1 504 ? -39.733 12.309 1.737 1.00 41.47 504 GLU A CA 1
ATOM 4106 C C . GLU A 1 504 ? -39.626 13.669 2.448 1.00 41.47 504 GLU A C 1
ATOM 4108 O O . GLU A 1 504 ? -40.253 14.637 2.006 1.00 41.47 504 GLU A O 1
ATOM 4113 N N . ASN A 1 505 ? -38.807 13.793 3.501 1.00 41.88 505 ASN A N 1
ATOM 4114 C CA . ASN A 1 505 ? -38.715 15.029 4.293 1.00 41.88 505 ASN A CA 1
ATOM 4115 C C . ASN A 1 505 ? -37.427 15.839 4.067 1.00 41.88 505 ASN A C 1
ATOM 4117 O O . ASN A 1 505 ? -37.446 17.062 4.247 1.00 41.88 505 ASN A O 1
ATOM 4121 N N . SER A 1 506 ? -36.327 15.236 3.598 1.00 41.12 506 SER A N 1
ATOM 4122 C CA . SER A 1 506 ? -35.094 16.003 3.337 1.00 41.12 506 SER A CA 1
ATOM 4123 C C . SER A 1 506 ? -35.229 16.936 2.118 1.00 41.12 506 SER A C 1
ATOM 4125 O O . SER A 1 506 ? -34.781 18.085 2.162 1.00 41.12 506 SER A O 1
ATOM 4127 N N . PHE A 1 507 ? -35.962 16.516 1.078 1.00 42.19 507 PHE A N 1
ATOM 4128 C CA . PHE A 1 507 ? -36.208 17.312 -0.134 1.00 42.19 507 PHE A CA 1
ATOM 4129 C C . PHE A 1 507 ? -37.188 18.484 0.062 1.00 42.19 507 PHE A C 1
ATOM 4131 O O . PHE A 1 507 ? -37.223 19.401 -0.759 1.00 42.19 507 PHE A O 1
ATOM 4138 N N . LYS A 1 508 ? -37.960 18.514 1.157 1.00 43.72 508 LYS A N 1
ATOM 4139 C CA . LYS A 1 508 ? -38.911 19.606 1.455 1.00 43.72 508 LYS A CA 1
ATOM 4140 C C . LYS A 1 508 ? -38.346 20.686 2.375 1.00 43.72 508 LYS A C 1
ATOM 4142 O O . LYS A 1 508 ? -38.982 21.730 2.543 1.00 43.72 508 LYS A O 1
ATOM 4147 N N . SER A 1 509 ? -37.150 20.492 2.924 1.00 46.88 509 SER A N 1
ATOM 4148 C CA . SER A 1 509 ? -36.561 21.399 3.910 1.00 46.88 509 SER A CA 1
ATOM 4149 C C . SER A 1 509 ? -36.303 22.799 3.328 1.00 46.88 509 SER A C 1
ATOM 4151 O O . SER A 1 509 ? -35.483 22.980 2.428 1.00 46.88 509 SER A O 1
ATOM 4153 N N . LYS A 1 510 ? -37.032 23.803 3.840 1.00 46.91 510 LYS A N 1
ATOM 4154 C CA . LYS A 1 510 ? -37.058 25.196 3.346 1.00 46.91 510 LYS A CA 1
ATOM 4155 C C . LYS A 1 510 ? -35.666 25.847 3.294 1.00 46.91 510 LYS A C 1
ATOM 4157 O O . LYS A 1 510 ? -35.326 26.471 2.296 1.00 46.91 510 LYS A O 1
ATOM 4162 N N . TRP A 1 511 ? -34.835 25.603 4.307 1.00 58.97 511 TRP A N 1
ATOM 4163 C CA . TRP A 1 511 ? -33.478 26.155 4.409 1.00 58.97 511 TRP A CA 1
ATOM 4164 C C . TRP A 1 511 ? -32.549 25.704 3.266 1.00 58.97 511 TRP A C 1
ATOM 4166 O O . TRP A 1 511 ? -31.710 26.471 2.804 1.00 58.97 511 TRP A O 1
ATOM 4176 N N . ARG A 1 512 ? -32.717 24.477 2.752 1.00 48.00 512 ARG A N 1
ATOM 4177 C CA . ARG A 1 512 ? -31.884 23.936 1.665 1.00 48.00 512 ARG A CA 1
ATOM 4178 C C . ARG A 1 512 ? -32.228 24.567 0.314 1.00 48.00 512 ARG A C 1
ATOM 4180 O O . ARG A 1 512 ? -31.327 24.833 -0.477 1.00 48.00 512 ARG A O 1
ATOM 4187 N N . ARG A 1 513 ? -33.515 24.853 0.073 1.00 55.50 513 ARG A N 1
ATOM 4188 C CA . ARG A 1 513 ? -33.970 25.623 -1.099 1.00 55.50 513 ARG A CA 1
ATOM 4189 C C . ARG A 1 513 ? -33.427 27.049 -1.068 1.00 55.50 513 ARG A C 1
ATOM 4191 O O . ARG A 1 513 ? -32.890 27.505 -2.066 1.00 55.50 513 ARG A O 1
ATOM 4198 N N . GLU A 1 514 ? -33.445 27.695 0.095 1.00 61.72 514 GLU A N 1
ATOM 4199 C CA . GLU A 1 514 ? -32.892 29.047 0.257 1.00 61.72 514 GLU A CA 1
ATOM 4200 C C . GLU A 1 514 ? -31.379 29.115 -0.025 1.00 61.72 514 GLU A C 1
ATOM 4202 O O . GLU A 1 514 ? -30.904 30.094 -0.603 1.00 61.72 514 GLU A O 1
ATOM 4207 N N . ILE A 1 515 ? -30.614 28.077 0.334 1.00 66.19 515 ILE A N 1
ATOM 4208 C CA . ILE A 1 515 ? -29.179 27.991 0.010 1.00 66.19 515 ILE A CA 1
ATOM 4209 C C . ILE A 1 515 ? -28.960 27.769 -1.490 1.00 66.19 515 ILE A C 1
ATOM 4211 O O . ILE A 1 515 ? -28.136 28.456 -2.092 1.00 66.19 515 ILE A O 1
ATOM 4215 N N . LEU A 1 516 ? -29.702 26.844 -2.106 1.00 55.44 516 LEU A N 1
ATOM 4216 C CA . LEU A 1 516 ? -29.615 26.587 -3.547 1.00 55.44 516 LEU A CA 1
ATOM 4217 C C . LEU A 1 516 ? -29.983 27.830 -4.367 1.00 55.44 516 LEU A C 1
ATOM 4219 O O . LEU A 1 516 ? -29.248 28.182 -5.287 1.00 55.44 516 LEU A O 1
ATOM 4223 N N . ASP A 1 517 ? -31.035 28.551 -3.983 1.00 67.06 517 ASP A N 1
ATOM 4224 C CA . ASP A 1 517 ? -31.441 29.796 -4.641 1.00 67.06 517 ASP A CA 1
ATOM 4225 C C . ASP A 1 517 ? -30.381 30.898 -4.492 1.00 67.06 517 ASP A C 1
ATOM 4227 O O . ASP A 1 517 ? -30.114 31.638 -5.443 1.00 67.06 517 ASP A O 1
ATOM 4231 N N . LYS A 1 518 ? -29.723 30.996 -3.326 1.00 68.38 518 LYS A N 1
ATOM 4232 C CA . LYS A 1 518 ? -28.594 31.921 -3.126 1.00 68.38 518 LYS A CA 1
ATOM 4233 C C . LYS A 1 518 ? -27.404 31.569 -4.017 1.00 68.38 518 LYS A C 1
ATOM 4235 O O . LYS A 1 518 ? -26.837 32.463 -4.638 1.00 68.38 518 LYS A O 1
ATOM 4240 N N . LEU A 1 519 ? -27.048 30.290 -4.123 1.00 56.16 519 LEU A N 1
ATOM 4241 C CA . LEU A 1 519 ? -25.934 29.837 -4.962 1.00 56.16 519 LEU A CA 1
ATOM 4242 C C . LEU A 1 519 ? -26.219 30.026 -6.458 1.00 56.16 519 LEU A C 1
ATOM 4244 O O . LEU A 1 519 ? -25.326 30.418 -7.207 1.00 56.16 519 LEU A O 1
ATOM 4248 N N . ILE A 1 520 ? -27.463 29.809 -6.894 1.00 70.56 520 ILE A N 1
ATOM 4249 C CA . ILE A 1 520 ? -27.886 30.071 -8.276 1.00 70.56 520 ILE A CA 1
ATOM 4250 C C . ILE A 1 520 ? -27.790 31.567 -8.590 1.00 70.56 520 ILE A C 1
ATOM 4252 O O . ILE A 1 520 ? -27.246 31.928 -9.632 1.00 70.56 520 ILE A O 1
ATOM 4256 N N . LYS A 1 521 ? -28.245 32.444 -7.683 1.00 70.94 521 LYS A N 1
ATOM 4257 C CA . LYS A 1 521 ? -28.107 33.902 -7.848 1.00 70.94 521 LYS A CA 1
ATOM 4258 C C . LYS A 1 521 ? -26.648 34.344 -7.935 1.00 70.94 521 LYS A C 1
ATOM 4260 O O . LYS A 1 521 ? -26.321 35.118 -8.827 1.00 70.94 521 LYS A O 1
ATOM 4265 N N . LEU A 1 522 ? -25.778 33.817 -7.074 1.00 68.69 522 LEU A N 1
ATOM 4266 C CA . LEU A 1 522 ? -24.345 34.128 -7.107 1.00 68.69 522 LEU A CA 1
ATOM 4267 C C . LEU A 1 522 ? -23.700 33.698 -8.430 1.00 68.69 522 LEU A C 1
ATOM 4269 O O . LEU A 1 522 ? -22.957 34.464 -9.031 1.00 68.69 522 LEU A O 1
ATOM 4273 N N . ARG A 1 523 ? -24.052 32.513 -8.940 1.00 59.09 523 ARG A N 1
ATOM 4274 C CA . ARG A 1 523 ? -23.530 32.004 -10.217 1.00 59.09 523 ARG A CA 1
ATOM 4275 C C . ARG A 1 523 ? -24.057 32.783 -11.431 1.00 59.09 523 ARG A C 1
ATOM 4277 O O . ARG A 1 523 ? -23.361 32.894 -12.438 1.00 59.09 523 ARG A O 1
ATOM 4284 N N . LEU A 1 524 ? -25.279 33.314 -11.358 1.00 73.00 524 LEU A N 1
ATOM 4285 C CA . LEU A 1 524 ? -25.818 34.217 -12.382 1.00 73.00 524 LEU A CA 1
ATOM 4286 C C . LEU A 1 524 ? -25.095 35.570 -12.365 1.00 73.00 524 LEU A C 1
ATOM 4288 O O . LEU A 1 524 ? -24.718 36.053 -13.428 1.00 73.00 524 LEU A O 1
ATOM 4292 N N . GLN A 1 525 ? -24.811 36.118 -11.179 1.00 71.31 525 GLN A N 1
ATOM 4293 C CA . GLN A 1 525 ? -24.021 37.346 -11.024 1.00 71.31 525 GLN A CA 1
ATOM 4294 C C . GLN A 1 525 ? -22.579 37.177 -11.524 1.00 71.31 525 GLN A C 1
ATOM 4296 O O . GLN A 1 525 ? -22.057 38.057 -12.199 1.00 71.31 525 GLN A O 1
ATOM 4301 N N . GLU A 1 526 ? -21.949 36.028 -11.267 1.00 66.44 526 GLU A N 1
ATOM 4302 C CA . GLU A 1 526 ? -20.623 35.692 -11.806 1.00 66.44 526 GLU A CA 1
ATOM 4303 C C . GLU A 1 526 ? -20.617 35.642 -13.338 1.00 66.44 526 GLU A C 1
ATOM 4305 O O . GLU A 1 526 ? -19.701 36.165 -13.972 1.00 66.44 526 GLU A O 1
ATOM 4310 N N . LYS A 1 527 ? -21.655 35.056 -13.949 1.00 65.94 527 LYS A N 1
ATOM 4311 C CA . LYS A 1 527 ? -21.800 35.018 -15.411 1.00 65.94 527 LYS A CA 1
ATOM 4312 C C . LYS A 1 527 ? -22.041 36.400 -16.013 1.00 65.94 527 LYS A C 1
ATOM 4314 O O . LYS A 1 527 ? -21.496 36.694 -17.073 1.00 65.94 527 LYS A O 1
ATOM 4319 N N . GLU A 1 528 ? -22.821 37.253 -15.354 1.00 67.62 528 GLU A N 1
ATOM 4320 C CA . GLU A 1 528 ? -22.984 38.650 -15.770 1.00 67.62 528 GLU A CA 1
ATOM 4321 C C . GLU A 1 528 ? -21.655 39.414 -15.679 1.00 67.62 528 GLU A C 1
ATOM 4323 O O . GLU A 1 528 ? -21.292 40.122 -16.616 1.00 67.62 528 GLU A O 1
ATOM 4328 N N . PHE A 1 529 ? -20.872 39.198 -14.619 1.00 60.53 529 PHE A N 1
ATOM 4329 C CA . PHE A 1 529 ? -19.564 39.831 -14.437 1.00 60.53 529 PHE A CA 1
ATOM 4330 C C . PHE A 1 529 ? -18.523 39.364 -15.471 1.00 60.53 529 PHE A C 1
ATOM 4332 O O . PHE A 1 529 ? -17.742 40.169 -15.985 1.00 60.53 529 PHE A O 1
ATOM 4339 N N . GLN A 1 530 ? -18.545 38.079 -15.839 1.00 57.69 530 GLN A N 1
ATOM 4340 C CA . GLN A 1 530 ? -17.700 37.526 -16.904 1.00 57.69 530 GLN A CA 1
ATOM 4341 C C . GLN A 1 530 ? -18.105 38.040 -18.292 1.00 57.69 530 GLN A C 1
ATOM 4343 O O . GLN A 1 530 ? -17.241 38.366 -19.104 1.00 57.69 530 GLN A O 1
ATOM 4348 N N . ASN A 1 531 ? -19.405 38.199 -18.551 1.00 59.41 531 ASN A N 1
ATOM 4349 C CA . ASN A 1 531 ? -19.872 38.787 -19.805 1.00 59.41 531 ASN A CA 1
ATOM 4350 C C . ASN A 1 531 ? -19.470 40.267 -19.918 1.00 59.41 531 ASN A C 1
ATOM 4352 O O . ASN A 1 531 ? -19.018 40.683 -20.979 1.00 59.41 531 ASN A O 1
ATOM 4356 N N . ILE A 1 532 ? -19.543 41.050 -18.835 1.00 63.16 532 ILE A N 1
ATOM 4357 C CA . ILE A 1 532 ? -19.141 42.470 -18.837 1.00 63.16 532 ILE A CA 1
ATOM 4358 C C . ILE A 1 532 ? -17.628 42.634 -19.040 1.00 63.16 532 ILE A C 1
ATOM 4360 O O . ILE A 1 532 ? -17.196 43.502 -19.795 1.00 63.16 532 ILE A O 1
ATOM 4364 N N . THR A 1 533 ? -16.812 41.783 -18.416 1.00 53.59 533 THR A N 1
ATOM 4365 C CA . THR A 1 533 ? -15.345 41.837 -18.562 1.00 53.59 533 THR A CA 1
ATOM 4366 C C . THR A 1 533 ? -14.858 41.340 -19.928 1.00 53.59 533 THR A C 1
ATOM 4368 O O . THR A 1 533 ? -13.820 41.799 -20.394 1.00 53.59 533 THR A O 1
ATOM 4371 N N . SER A 1 534 ? -15.632 40.498 -20.624 1.00 50.59 534 SER A N 1
ATOM 4372 C CA . SER A 1 534 ? -15.317 40.045 -21.991 1.00 50.59 534 SER A CA 1
ATOM 4373 C C . SER A 1 534 ? -15.532 41.093 -23.097 1.00 50.59 534 SER A C 1
ATOM 4375 O O . SER A 1 534 ? -15.011 40.919 -24.192 1.00 50.59 534 SER A O 1
ATOM 4377 N N . PHE A 1 535 ? -16.257 42.187 -22.825 1.00 50.84 535 PHE A N 1
ATOM 4378 C CA . PHE A 1 535 ? -16.464 43.299 -23.772 1.00 50.84 535 PHE A CA 1
ATOM 4379 C C . PHE A 1 535 ? -15.487 44.474 -23.576 1.00 50.84 535 PHE A C 1
ATOM 4381 O O . PHE A 1 535 ? -15.522 45.426 -24.354 1.00 50.84 535 PHE A O 1
ATOM 4388 N N . ALA A 1 536 ? -14.636 44.432 -22.545 1.00 49.31 536 ALA A N 1
ATOM 4389 C CA . ALA A 1 536 ? -13.700 45.505 -22.196 1.00 49.31 536 ALA A CA 1
ATOM 4390 C C . ALA A 1 536 ? -12.216 45.142 -22.427 1.00 49.31 536 ALA A C 1
ATOM 4392 O O . ALA A 1 536 ? -11.339 45.830 -21.903 1.00 49.31 536 ALA A O 1
ATOM 4393 N N . LEU A 1 537 ? -11.940 44.084 -23.202 1.00 40.62 537 LEU A N 1
ATOM 4394 C CA . LEU A 1 537 ? -10.600 43.663 -23.630 1.00 40.62 537 LEU A CA 1
ATOM 4395 C C . LEU A 1 537 ? -10.481 43.639 -25.153 1.00 40.62 537 LEU A C 1
ATOM 4397 O O . LEU A 1 537 ? -11.381 43.054 -25.797 1.00 40.62 537 LEU A O 1
#

InterPro domains:
  IPR006614 Peroxin/Ferlin domain [SM00693] (66-127)
  IPR006614 Peroxin/Ferlin domain [SM00694] (139-172)
  IPR006624 Beta-propeller repeat TECPR [PF06462] (211-238)
  IPR006624 Beta-propeller repeat TECPR [PF19193] (294-384)
  IPR006624 Beta-propeller repeat TECPR [SM00706] (24-61)
  IPR006624 Beta-propeller repeat TECPR [SM00706] (175-226)
  IPR006624 Beta-propeller repeat TECPR [SM00706] (235-273)
  IPR006624 Beta-propeller repeat TECPR [SM00706] (282-320)
  IPR006624 Beta-propeller repeat TECPR [SM00706] (329-363)
  IPR010482 TECPR1-like, DysF domain [PF06398] (37-167)
  IPR051513 Tectonin beta-propeller repeat-containing [PTHR23250] (25-332)

Sequence (537 aa):
MMNEQYLMAVNNYGKIFTLSTFNSQWKQFPHVGNVDIKHISAVENYVWSIGGDNQTYLLVHDLDEVIRIKEEVYENERWMPVGSFSKRLLPTDRYHWSSENGKEEKLKVNIKLPSFVWQWEHEWKLDTKLEEKDLDDDGWTYAIDFCAKFYPTKRWNSCVRRRKWYRNRIYTGTNSWCIISPLHKDFTQEPFICVSIGGQKMPGTQFGFMMVWAITTQGRIFYRKNVNKMWPEGGLWVCVPTKDGSESRYIDCGPTGSVWVVLWNGIVQVRKEVCAEIPQGKEWITIESPESDTKITQLSVGFQSVWAITNDSRVWYRKGIDQNHNEGTCWVKLNSFMFSVSVAPNDQVFSVGLDRHLYFRSEISEDEPTGKKWVHILASVEIEQPIEQKKNIEGIESWATSSSFTEPSHSAPTRLTGNVSKNNLNLNAKEINPSQRRVSAWSPKHSIGSLLGMEAKPDSFIEVQNNITTQKPKTTFWSSIVAGSIEQDVCLLSQWFNSPKDGENSFKSKWRREILDKLIKLRLQEKEFQNITSFAL

Secondary structure (DSSP, 8-state):
-PPP-EEEEEETTS-EEEEETT-SS-EE---BS---EEEEEEETTEEEEEETTS-EEEEE---SS--EEEEEEEEEEEE-TTSSEES---TTSPPSEE-TTSSSB--GGG---SSTTEEESSS-EEE-EETTEE--TT-EEEESSTTSPPBSS--TT--EEEEEEEEEEEE--BTBPEEPP-SSSSTTSS-EEEEEEE-TT-TTPPTTB-EEEEEETT--EEEETT-BTTBTT-S-EEEE---TT--EEEEEE-TT--EEEEETTS-EEEEES--SS-TT-SEEEEEPPSSTT--EEEEEE-SS-EEEEETT-EEEEEE---SS-TT-SEEEEEEEE-SEEEE-TTS-EEEE-TTS-EEEEET--SS-TT-SEEEEE------PPP-----------------------------------------------------PPPP----------------------------PPPPPPEEEEE-TT--S-GGG-TTSS--TTTTTTTTT-HHHHHHHHHHHHHHHHHHHHHHHHHT--

Organism: NCBI:txid506608